Protein AF-A0A165FGV2-F1 (afdb_monomer_lite)

Foldseek 3Di:
DDDDDDDDDDDDDDDDDDDDDDDDDDDDDDDDDDDDDDDDDDDDDDDDPDDPPDPPPPPPPPQDPFFPADKFDQFPVGDDDFAPDAPCLQCVQADPVVVVVLVPDDAWKKKKWFFDPAAPPDVVSVVVQVVVVVNRAGPQKDKADTDGHPVDDDPSLDIHITMIHHPDPVSSCVLQSFQWIADLRTIMGMDTPDLADGQFQFKKDQFQDDQDPVSFVVLLVLLLVVLLPDVVNLVLLVVAQPVHDPPDDSNRSSVQQSVQKTKGWAWDDDVPDLPDTGTMITIGTHASHSDDVSSVVSSVVSQPDWRDDPPTGIIHGDPQAAQQSGSRGRRYHVQPDCQLVGGPHNGDDHDHSPPPPPPCPVPPPPPDPDDDDDDDDDDDDDDDDDDDDDDDDDDDD

Secondary structure (DSSP, 8-state):
--------------PPP----------------------PPP-----PPPP-TT----------SS-SS---PPPTT-PPP-TT--HHHHHTTS-HHHHHHHHT--S-EEEEEE--SS---SHHHHHHHHHHHHHHSPTT-EEEPPPPPTTS---TTPPPPEEEE-S-HHHHHHHHT-SEEE-SS-EEEEEE---PPP-EEEEEEEE---S-HHHHHHHHHHHHHHHHH-HHHHHHHHH--TTS-TTS-HHHHHHHHHHT-EEEEEEEE-TT-TT-EEEEEEEE---S-S-HHHHHHHHHHHHT-EEE-SSSEEEEE-SS----TTT--SSS-GGG-SGGGSTT--SPPPPPP-------------------PPPPPPPP-----------------

Radius of gyration: 33.04 Å; chains: 1; bounding box: 124×81×54 Å

Organism: NCBI:txid1314781

Structure (mmCIF, N/CA/C/O backbone):
data_AF-A0A165FGV2-F1
#
_entry.id   AF-A0A165FGV2-F1
#
loop_
_atom_site.group_PDB
_atom_site.id
_atom_site.type_symbol
_atom_site.label_atom_id
_atom_site.label_alt_id
_atom_site.label_comp_id
_atom_site.label_asym_id
_atom_site.label_entity_id
_atom_site.label_seq_id
_atom_site.pdbx_PDB_ins_code
_atom_site.Cartn_x
_atom_site.Cartn_y
_atom_site.Cartn_z
_atom_site.occupancy
_atom_site.B_iso_or_equiv
_atom_site.auth_seq_id
_atom_site.auth_comp_id
_atom_site.auth_asym_id
_atom_site.auth_atom_id
_atom_site.pdbx_PDB_model_num
ATOM 1 N N . MET A 1 1 ? 29.174 -30.150 -20.661 1.00 34.28 1 MET A N 1
ATOM 2 C CA . MET A 1 1 ? 28.754 -31.014 -19.541 1.00 34.28 1 MET A CA 1
ATOM 3 C C . MET A 1 1 ? 27.248 -30.881 -19.431 1.00 34.28 1 MET A C 1
ATOM 5 O O . MET A 1 1 ? 26.813 -29.759 -19.210 1.00 34.28 1 MET A O 1
ATOM 9 N N . PRO A 1 2 ? 26.464 -31.929 -19.724 1.00 33.06 2 PRO A N 1
ATOM 10 C CA . PRO A 1 2 ? 25.013 -31.826 -19.733 1.00 33.06 2 PRO A CA 1
ATOM 11 C C . PRO A 1 2 ? 24.409 -32.168 -18.365 1.00 33.06 2 PRO A C 1
ATOM 13 O O . PRO A 1 2 ? 24.909 -33.034 -17.647 1.00 33.06 2 PRO A O 1
ATOM 16 N N . ASN A 1 3 ? 23.342 -31.436 -18.050 1.00 29.86 3 ASN A N 1
ATOM 17 C CA . ASN A 1 3 ? 22.519 -31.504 -16.849 1.00 29.86 3 ASN A CA 1
ATOM 18 C C . ASN A 1 3 ? 21.994 -32.919 -16.569 1.00 29.86 3 ASN A C 1
ATOM 20 O O . ASN A 1 3 ? 21.397 -33.547 -17.439 1.00 29.86 3 ASN A O 1
ATOM 24 N N . GLN A 1 4 ? 22.158 -33.372 -15.326 1.00 34.53 4 GLN A N 1
ATOM 25 C CA . GLN A 1 4 ? 21.411 -34.483 -14.744 1.00 34.53 4 GLN A CA 1
ATOM 26 C C . GLN A 1 4 ? 20.549 -33.926 -13.617 1.00 34.53 4 GLN A C 1
ATOM 28 O O . GLN A 1 4 ? 21.091 -33.573 -12.578 1.00 34.53 4 GLN A O 1
ATOM 33 N N . PHE A 1 5 ? 19.237 -33.858 -13.823 1.00 30.77 5 PHE A N 1
ATOM 34 C CA . PHE A 1 5 ? 18.239 -33.939 -12.756 1.00 30.77 5 PHE A CA 1
ATOM 35 C C . PHE A 1 5 ? 16.922 -34.402 -13.386 1.00 30.77 5 PHE A C 1
ATOM 37 O O . PHE A 1 5 ? 16.163 -33.615 -13.938 1.00 30.77 5 PHE A O 1
ATOM 44 N N . GLU A 1 6 ? 16.694 -35.710 -13.320 1.00 33.34 6 GLU A N 1
ATOM 45 C CA . GLU A 1 6 ? 15.393 -36.352 -13.478 1.00 33.34 6 GLU A CA 1
ATOM 46 C C . GLU A 1 6 ? 15.231 -37.385 -12.356 1.00 33.34 6 GLU A C 1
ATOM 48 O O . GLU A 1 6 ? 16.216 -37.929 -11.852 1.00 33.34 6 GLU A O 1
ATOM 53 N N . ALA A 1 7 ? 13.962 -37.665 -12.053 1.00 32.50 7 ALA A N 1
ATOM 54 C CA . ALA A 1 7 ? 13.410 -38.660 -11.137 1.00 32.50 7 ALA A CA 1
ATOM 55 C C . ALA A 1 7 ? 13.302 -38.254 -9.657 1.00 32.50 7 ALA A C 1
ATOM 57 O O . ALA A 1 7 ? 14.251 -38.358 -8.889 1.00 32.50 7 ALA A O 1
ATOM 58 N N . LEU A 1 8 ? 12.072 -37.900 -9.258 1.00 29.69 8 LEU A N 1
ATOM 59 C CA . LEU A 1 8 ? 11.342 -38.541 -8.153 1.00 29.69 8 LEU A CA 1
ATOM 60 C C . LEU A 1 8 ? 9.853 -38.132 -8.221 1.00 29.69 8 LEU A C 1
ATOM 62 O O . LEU A 1 8 ? 9.395 -37.232 -7.526 1.00 29.69 8 LEU A O 1
ATOM 66 N N . CYS A 1 9 ? 9.091 -38.824 -9.071 1.00 33.22 9 CYS A N 1
ATOM 67 C CA . CYS A 1 9 ? 7.643 -38.970 -8.928 1.00 33.22 9 CYS A CA 1
ATOM 68 C C . CYS A 1 9 ? 7.387 -40.367 -8.364 1.00 33.22 9 CYS A C 1
ATOM 70 O O . CYS A 1 9 ? 7.668 -41.327 -9.071 1.00 33.22 9 CYS A O 1
ATOM 72 N N . ASP A 1 10 ? 6.877 -40.487 -7.134 1.00 30.14 10 ASP A N 1
ATOM 73 C CA . ASP A 1 10 ? 5.807 -41.445 -6.818 1.00 30.14 10 ASP A CA 1
ATOM 74 C C . ASP A 1 10 ? 5.296 -41.277 -5.377 1.00 30.14 10 ASP A C 1
ATOM 76 O O . ASP A 1 10 ? 6.086 -41.307 -4.429 1.00 30.14 10 ASP A O 1
ATOM 80 N N . LYS A 1 11 ? 3.967 -41.162 -5.246 1.00 34.44 11 LYS A N 1
ATOM 81 C CA . LYS A 1 11 ? 3.074 -41.769 -4.232 1.00 34.44 11 LYS A CA 1
ATOM 82 C C . LYS A 1 11 ? 1.850 -40.894 -3.960 1.00 34.44 11 LYS A C 1
ATOM 84 O O . LYS A 1 11 ? 1.809 -40.069 -3.053 1.00 34.44 11 LYS A O 1
ATOM 89 N N . SER A 1 12 ? 0.828 -41.170 -4.759 1.00 34.25 12 SER A N 1
ATOM 90 C CA . SER A 1 12 ? -0.571 -40.802 -4.556 1.00 34.25 12 SER A CA 1
ATOM 91 C C . SER A 1 12 ? -1.196 -41.586 -3.385 1.00 34.25 12 SER A C 1
ATOM 93 O O . SER A 1 12 ? -0.917 -42.783 -3.249 1.00 34.25 12 SER A O 1
ATOM 95 N N . PRO A 1 13 ? -2.091 -40.989 -2.574 1.00 42.09 13 PRO A N 1
ATOM 96 C CA . PRO A 1 13 ? -3.037 -41.744 -1.771 1.00 42.09 13 PRO A CA 1
ATOM 97 C C . PRO A 1 13 ? -4.470 -41.632 -2.321 1.00 42.09 13 PRO A C 1
ATOM 99 O O . PRO A 1 13 ? -5.106 -40.588 -2.252 1.00 42.09 13 PRO A O 1
ATOM 102 N N . ARG A 1 14 ? -4.957 -42.780 -2.809 1.00 34.47 14 ARG A N 1
ATOM 103 C CA . ARG A 1 14 ? -6.322 -43.334 -2.688 1.00 34.47 14 ARG A CA 1
ATOM 104 C C . ARG A 1 14 ? -7.498 -42.341 -2.706 1.00 34.47 14 ARG A C 1
ATOM 106 O O . ARG A 1 14 ? -7.906 -41.833 -1.666 1.00 34.47 14 ARG A O 1
ATOM 113 N N . GLN A 1 15 ? -8.145 -42.242 -3.869 1.00 35.66 15 GLN A N 1
ATOM 114 C CA . GLN A 1 15 ? -9.563 -41.892 -3.978 1.00 35.66 15 GLN A CA 1
ATOM 115 C C . GLN A 1 15 ? -10.421 -42.968 -3.294 1.00 35.66 15 GLN A C 1
ATOM 117 O O . GLN A 1 15 ? -10.228 -44.164 -3.519 1.00 35.66 15 GLN A O 1
ATOM 122 N N . GLN A 1 16 ? -11.347 -42.533 -2.442 1.00 44.38 16 GLN A N 1
ATOM 123 C CA . GLN A 1 16 ? -12.464 -43.345 -1.971 1.00 44.38 16 GLN A CA 1
ATOM 124 C C . GLN A 1 16 ? -13.643 -43.132 -2.921 1.00 44.38 16 GLN A C 1
ATOM 126 O O . GLN A 1 16 ? -14.064 -41.998 -3.143 1.00 44.38 16 GLN A O 1
ATOM 131 N N . ASP A 1 17 ? -14.143 -44.238 -3.466 1.00 38.56 17 ASP A N 1
ATOM 132 C CA . ASP A 1 17 ? -15.405 -44.328 -4.193 1.00 38.56 17 ASP A CA 1
ATOM 133 C C . ASP A 1 17 ? -16.563 -43.840 -3.314 1.00 38.56 17 ASP A C 1
ATOM 135 O O . ASP A 1 17 ? -16.843 -44.417 -2.261 1.00 38.56 17 ASP A O 1
ATOM 139 N N . MET A 1 18 ? -17.271 -42.809 -3.774 1.00 39.66 18 MET A N 1
ATOM 140 C CA . MET A 1 18 ? -18.635 -42.526 -3.336 1.00 39.66 18 MET A CA 1
ATOM 141 C C . MET A 1 18 ? -19.587 -42.904 -4.466 1.00 39.66 18 MET A C 1
ATOM 143 O O . MET A 1 18 ? -19.784 -42.162 -5.425 1.00 39.66 18 MET A O 1
ATOM 147 N N . THR A 1 19 ? -20.177 -44.089 -4.338 1.00 44.12 19 THR A N 1
ATOM 148 C CA . THR A 1 19 ? -21.359 -44.518 -5.085 1.00 44.12 19 THR A CA 1
ATOM 149 C C . THR A 1 19 ? -22.529 -43.586 -4.773 1.00 44.12 19 THR A C 1
ATOM 151 O O . THR A 1 19 ? -23.037 -43.580 -3.651 1.00 44.12 19 THR A O 1
ATOM 154 N N . MET A 1 20 ? -22.958 -42.809 -5.768 1.00 46.78 20 MET A N 1
ATOM 155 C CA . MET A 1 20 ? -24.218 -42.065 -5.749 1.00 46.78 20 MET A CA 1
ATOM 156 C C . MET A 1 20 ? -25.361 -43.040 -6.047 1.00 46.78 20 MET A C 1
ATOM 158 O O . MET A 1 20 ? -25.360 -43.721 -7.069 1.00 46.78 20 MET A O 1
ATOM 162 N N . HIS A 1 21 ? -26.308 -43.130 -5.117 1.00 47.62 21 HIS A N 1
ATOM 163 C CA . HIS A 1 21 ? -27.558 -43.860 -5.281 1.00 47.62 21 HIS A CA 1
ATOM 164 C C . HIS A 1 21 ? -28.488 -43.022 -6.171 1.00 47.62 21 HIS A C 1
ATOM 166 O O . HIS A 1 21 ? -28.873 -41.920 -5.785 1.00 47.62 21 HIS A O 1
ATOM 172 N N . GLU A 1 22 ? -28.836 -43.535 -7.350 1.00 45.38 22 GLU A N 1
ATOM 173 C CA . GLU A 1 22 ? -29.912 -42.990 -8.180 1.00 45.38 22 GLU A CA 1
ATOM 174 C C . GLU A 1 22 ? -31.254 -43.243 -7.479 1.00 45.38 22 GLU A C 1
ATOM 176 O O . GLU A 1 22 ? -31.665 -44.387 -7.276 1.00 45.38 22 GLU A O 1
ATOM 181 N N . GLY A 1 23 ? -31.884 -42.152 -7.042 1.00 45.09 23 GLY A N 1
ATOM 182 C CA . GLY A 1 23 ? -33.243 -42.108 -6.522 1.00 45.09 23 GLY A CA 1
ATOM 183 C C . GLY A 1 23 ? -34.183 -41.608 -7.611 1.00 45.09 23 GLY A C 1
ATOM 184 O O . GLY A 1 23 ? -34.121 -40.450 -8.006 1.00 45.09 23 GLY A O 1
ATOM 185 N N . ASP A 1 24 ? -34.982 -42.549 -8.084 1.00 51.25 24 ASP A N 1
ATOM 186 C CA . ASP A 1 24 ? -36.132 -42.477 -8.978 1.00 51.25 24 ASP A CA 1
ATOM 187 C C . ASP A 1 24 ? -37.149 -41.395 -8.555 1.00 51.25 24 ASP A C 1
ATOM 189 O O . ASP A 1 24 ? -37.614 -41.418 -7.418 1.00 51.25 24 ASP A O 1
ATOM 193 N N . ASP A 1 25 ? -37.516 -40.481 -9.462 1.00 43.66 25 ASP A N 1
ATOM 194 C CA . ASP A 1 25 ? -38.653 -39.565 -9.289 1.00 43.66 25 ASP A CA 1
ATOM 195 C C . ASP A 1 25 ? -39.443 -39.440 -10.606 1.00 43.66 25 ASP A C 1
ATOM 197 O O . ASP A 1 25 ? -39.207 -38.588 -11.462 1.00 43.66 25 ASP A O 1
ATOM 201 N N . GLY A 1 26 ? -40.393 -40.363 -10.760 1.00 45.72 26 GLY A N 1
ATOM 202 C CA . GLY A 1 26 ? -41.811 -40.022 -10.882 1.00 45.72 26 GLY A CA 1
ATOM 203 C C . GLY A 1 26 ? -42.226 -39.076 -12.008 1.00 45.72 26 GLY A C 1
ATOM 204 O O . GLY A 1 26 ? -42.456 -37.888 -11.799 1.00 45.72 26 GLY A O 1
ATOM 205 N N . THR A 1 27 ? -42.502 -39.654 -13.174 1.00 52.03 27 THR A N 1
ATOM 206 C CA . THR A 1 27 ? -43.427 -39.110 -14.176 1.00 52.03 27 THR A CA 1
ATOM 207 C C . THR A 1 27 ? -44.825 -38.905 -13.584 1.00 52.03 27 THR A C 1
ATOM 209 O O . THR A 1 27 ? -45.438 -39.874 -13.127 1.00 52.03 27 THR A O 1
ATOM 212 N N . HIS A 1 28 ? -45.373 -37.689 -13.671 1.00 51.50 28 HIS A N 1
ATOM 213 C CA . HIS A 1 28 ? -46.814 -37.469 -13.549 1.00 51.50 28 HIS A CA 1
ATOM 214 C C . HIS A 1 28 ? -47.335 -36.641 -14.727 1.00 51.50 28 HIS A C 1
ATOM 216 O O . HIS A 1 28 ? -47.143 -35.429 -14.804 1.00 51.50 28 HIS A O 1
ATOM 222 N N . ASP A 1 29 ? -47.988 -37.352 -15.645 1.00 54.38 29 ASP A N 1
ATOM 223 C CA . ASP A 1 29 ? -48.857 -36.822 -16.690 1.00 54.38 29 ASP A CA 1
ATOM 224 C C . ASP A 1 29 ? -50.226 -36.407 -16.122 1.00 54.38 29 ASP A C 1
ATOM 226 O O . ASP A 1 29 ? -50.720 -37.002 -15.158 1.00 54.38 29 ASP A O 1
ATOM 230 N N . GLY A 1 30 ? -50.865 -35.460 -16.815 1.00 40.16 30 GLY A N 1
ATOM 231 C CA . GLY A 1 30 ? -52.276 -35.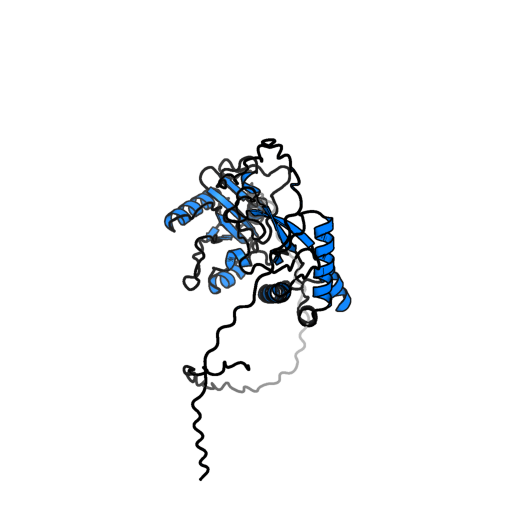077 -16.681 1.00 40.16 30 GLY A CA 1
ATOM 232 C C . GLY A 1 30 ? -52.437 -33.622 -16.226 1.00 40.16 30 GLY A C 1
ATOM 233 O O . GLY A 1 30 ? -51.756 -33.177 -15.317 1.00 40.16 30 GLY A O 1
ATOM 234 N N . ASP A 1 31 ? -53.317 -32.793 -16.772 1.00 42.78 31 ASP A N 1
ATOM 235 C CA . ASP A 1 31 ? -54.415 -33.010 -17.706 1.00 42.78 31 ASP A CA 1
ATOM 236 C C . ASP A 1 31 ? -54.845 -31.629 -18.244 1.00 42.78 31 ASP A C 1
ATOM 238 O O . ASP A 1 31 ? -54.584 -30.592 -17.625 1.00 42.78 31 ASP A O 1
ATOM 242 N N . GLY A 1 32 ? -55.478 -31.612 -19.413 1.00 47.84 32 GLY A N 1
ATOM 243 C CA . GLY A 1 32 ? -55.998 -30.410 -20.051 1.00 47.84 32 GLY A CA 1
ATOM 244 C C . GLY A 1 32 ? -57.198 -29.812 -19.312 1.00 47.84 32 GLY A C 1
ATOM 245 O O . GLY A 1 32 ? -57.993 -30.507 -18.690 1.00 47.84 32 GLY A O 1
ATOM 246 N N . GLY A 1 33 ? -57.365 -28.496 -19.436 1.00 40.06 33 GLY A N 1
ATOM 247 C CA . GLY A 1 33 ? -58.504 -27.774 -18.875 1.00 40.06 33 GLY A CA 1
ATOM 248 C C . GLY A 1 33 ? -58.785 -26.502 -19.658 1.00 40.06 33 GLY A C 1
ATOM 249 O O . GLY A 1 33 ? -58.130 -25.481 -19.480 1.00 40.06 33 GLY A O 1
ATOM 250 N N . THR A 1 34 ? -59.748 -26.602 -20.564 1.00 45.53 34 THR A N 1
ATOM 251 C CA . THR A 1 34 ? -60.335 -25.528 -21.363 1.00 45.53 34 THR A CA 1
ATOM 252 C C . THR A 1 34 ? -61.035 -24.470 -20.510 1.00 45.53 34 THR A C 1
ATOM 254 O O . THR A 1 34 ? -61.784 -24.820 -19.609 1.00 45.53 34 THR A O 1
ATOM 257 N N . GLY A 1 35 ? -60.831 -23.208 -20.898 1.00 47.75 35 GLY A N 1
ATOM 258 C CA . GLY A 1 35 ? -61.761 -22.072 -20.877 1.00 47.75 35 GLY A CA 1
ATOM 259 C C . GLY A 1 35 ? -62.799 -21.940 -19.763 1.00 47.75 35 GLY A C 1
ATOM 260 O O . GLY A 1 35 ? -63.755 -22.699 -19.719 1.00 47.75 35 GLY A O 1
ATOM 261 N N . GLU A 1 36 ? -62.732 -20.821 -19.040 1.00 42.03 36 GLU A N 1
ATOM 262 C CA . GLU A 1 36 ? -63.940 -20.083 -18.670 1.00 42.03 36 GLU A CA 1
ATOM 263 C C . GLU A 1 36 ? -63.647 -18.582 -18.535 1.00 42.03 36 GLU A C 1
ATOM 265 O O . GLU A 1 36 ? -62.762 -18.128 -17.810 1.00 42.03 36 GLU A O 1
ATOM 270 N N . GLU A 1 37 ? -64.399 -17.828 -19.326 1.00 51.62 37 GLU A N 1
ATOM 271 C CA . GLU A 1 37 ? -64.522 -16.382 -19.360 1.00 51.62 37 GLU A CA 1
ATOM 272 C C . GLU A 1 37 ? -65.289 -15.931 -18.106 1.00 51.62 37 GLU A C 1
ATOM 274 O O . GLU A 1 37 ? -66.463 -16.260 -17.942 1.00 51.62 37 GLU A O 1
ATOM 279 N N . LEU A 1 38 ? -64.642 -15.184 -17.203 1.00 43.62 38 LEU A N 1
ATOM 280 C CA . LEU A 1 38 ? -65.315 -14.551 -16.067 1.00 43.62 38 LEU A CA 1
ATOM 281 C C . LEU A 1 38 ? -65.020 -13.048 -16.006 1.00 43.62 38 LEU A C 1
ATOM 283 O O . LEU A 1 38 ? -63.892 -12.588 -15.855 1.00 43.62 38 LEU A O 1
ATOM 287 N N . SER A 1 39 ? -66.131 -12.332 -16.141 1.00 52.59 39 SER A N 1
ATOM 288 C CA . SER A 1 39 ? -66.430 -10.908 -15.997 1.00 52.59 39 SER A CA 1
ATOM 289 C C . SER A 1 39 ? -65.592 -10.086 -14.994 1.00 52.59 39 SER A C 1
ATOM 291 O O . SER A 1 39 ? -65.127 -10.602 -13.977 1.00 52.59 39 SER A O 1
ATOM 293 N N . PRO A 1 40 ? -65.490 -8.757 -15.209 1.00 54.97 40 PRO A N 1
ATOM 294 C CA . PRO A 1 40 ? -64.704 -7.857 -14.372 1.00 54.97 40 PRO A CA 1
ATOM 295 C C . PRO A 1 40 ? -65.366 -7.602 -13.007 1.00 54.97 40 PRO A C 1
ATOM 297 O O . PRO A 1 40 ? -66.541 -7.243 -12.909 1.00 54.97 40 PRO A O 1
ATOM 300 N N . ALA A 1 41 ? -64.579 -7.751 -11.941 1.00 48.91 41 ALA A N 1
ATOM 301 C CA . ALA A 1 41 ? -64.974 -7.435 -10.573 1.00 48.91 41 ALA A CA 1
ATOM 302 C C . ALA A 1 41 ? -65.109 -5.910 -10.342 1.00 48.91 41 ALA A C 1
ATOM 304 O O . ALA A 1 41 ? -64.393 -5.116 -10.959 1.00 48.91 41 ALA A O 1
ATOM 305 N N . PRO A 1 42 ? -66.001 -5.473 -9.432 1.00 52.53 42 PRO A N 1
ATOM 306 C CA . PRO A 1 42 ? -66.280 -4.064 -9.193 1.00 52.53 42 PRO A CA 1
ATOM 307 C C . PRO A 1 42 ? -65.123 -3.352 -8.482 1.00 52.53 42 PRO A C 1
ATOM 309 O O . PRO A 1 42 ? -64.572 -3.831 -7.489 1.00 52.53 42 PRO A O 1
ATOM 312 N N . SER A 1 43 ? -64.818 -2.157 -8.988 1.00 50.59 43 SER A N 1
ATOM 313 C CA . SER A 1 43 ? -63.887 -1.178 -8.428 1.00 50.59 43 SER A CA 1
ATOM 314 C C . SER A 1 43 ? -64.164 -0.931 -6.939 1.00 50.59 43 SER A C 1
ATOM 316 O O . SER A 1 43 ? -65.177 -0.333 -6.560 1.00 50.59 43 SER A O 1
ATOM 318 N N . LYS A 1 44 ? -63.261 -1.419 -6.079 1.00 46.91 44 LYS A N 1
ATOM 319 C CA . LYS A 1 44 ? -63.261 -1.118 -4.645 1.00 46.91 44 LYS A CA 1
ATOM 320 C C . LYS A 1 44 ? -62.784 0.317 -4.457 1.00 46.91 44 LYS A C 1
ATOM 322 O O . LYS A 1 44 ? -61.644 0.654 -4.764 1.00 46.91 44 LYS A O 1
ATOM 327 N N . ARG A 1 45 ? -63.683 1.154 -3.937 1.00 47.12 45 ARG A N 1
ATOM 328 C CA . ARG A 1 45 ? -63.392 2.510 -3.470 1.00 47.12 45 ARG A CA 1
ATOM 329 C C . ARG A 1 45 ? -62.198 2.493 -2.515 1.00 47.12 45 ARG A C 1
ATOM 331 O O . ARG A 1 45 ? -62.225 1.823 -1.486 1.00 47.12 45 ARG A O 1
ATOM 338 N N . SER A 1 46 ? -61.191 3.277 -2.882 1.00 48.06 46 SER A N 1
ATOM 339 C CA . SER A 1 46 ? -60.127 3.768 -2.015 1.00 48.06 46 SER A CA 1
ATOM 340 C C . SER A 1 46 ? -60.756 4.464 -0.804 1.00 48.06 46 SER A C 1
ATOM 342 O O . SER A 1 46 ? -61.382 5.517 -0.928 1.00 48.06 46 SER A O 1
ATOM 344 N N . HIS A 1 47 ? -60.636 3.832 0.360 1.00 49.06 47 HIS A N 1
ATOM 345 C CA . HIS A 1 47 ? -60.748 4.510 1.640 1.00 49.06 47 HIS A CA 1
ATOM 346 C C . HIS A 1 47 ? -59.335 4.938 2.025 1.00 49.06 47 HIS A C 1
ATOM 348 O O . HIS A 1 47 ? -58.491 4.094 2.325 1.00 49.06 47 HIS A O 1
ATOM 354 N N . SER A 1 48 ? -59.073 6.242 1.965 1.00 52.91 48 SER A N 1
ATOM 355 C CA . SER A 1 48 ? -57.880 6.838 2.560 1.00 52.91 48 SER A CA 1
ATOM 356 C C . SER A 1 48 ? -57.836 6.482 4.052 1.00 52.91 48 SER A C 1
ATOM 358 O O . SER A 1 48 ? -58.873 6.602 4.716 1.00 52.91 48 SER A O 1
ATOM 360 N N . PRO A 1 49 ? -56.686 6.047 4.595 1.00 59.91 49 PRO A N 1
ATOM 361 C CA . PRO A 1 49 ? -56.539 5.878 6.032 1.00 59.91 49 PRO A CA 1
ATOM 362 C C . PRO A 1 49 ? -56.754 7.232 6.728 1.00 59.91 49 PRO A C 1
ATOM 364 O O . PRO A 1 49 ? -56.361 8.264 6.174 1.00 59.91 49 PRO A O 1
ATOM 367 N N . PRO A 1 50 ? -57.388 7.260 7.912 1.00 57.41 50 PRO A N 1
ATOM 368 C CA . PRO A 1 50 ? -57.449 8.464 8.729 1.00 57.41 50 PRO A CA 1
ATOM 369 C C . PRO A 1 50 ? -56.023 8.875 9.121 1.00 57.41 50 PRO A C 1
ATOM 371 O O . PRO A 1 50 ? -55.195 8.017 9.414 1.00 57.41 50 PRO A O 1
ATOM 374 N N . GLY A 1 51 ? -55.747 10.179 9.059 1.00 55.81 51 GLY A N 1
ATOM 375 C CA . GLY A 1 51 ? -54.419 10.755 9.248 1.00 55.81 51 GLY A CA 1
ATOM 376 C C . GLY A 1 51 ? -53.760 10.342 10.563 1.00 55.81 51 GLY A C 1
ATOM 377 O O . GLY A 1 51 ? -54.279 10.624 11.642 1.00 55.81 51 GLY A O 1
ATOM 378 N N . ASP A 1 52 ? -52.591 9.715 10.441 1.00 53.75 52 ASP A N 1
ATOM 379 C CA . ASP A 1 52 ? -51.595 9.561 11.503 1.00 53.75 52 ASP A CA 1
ATOM 380 C C . ASP A 1 52 ? -50.840 10.895 11.678 1.00 53.75 52 ASP A C 1
ATOM 382 O O . ASP A 1 52 ? -49.658 11.011 11.358 1.00 53.75 52 ASP A O 1
ATOM 386 N N . ASP A 1 53 ? -51.532 11.931 12.159 1.00 59.50 53 ASP A N 1
ATOM 387 C CA . ASP A 1 53 ? -50.949 13.265 12.396 1.00 59.50 53 ASP A CA 1
ATOM 388 C C . ASP A 1 53 ? -50.249 13.401 13.768 1.00 59.50 53 ASP A C 1
ATOM 390 O O . ASP A 1 53 ? -49.856 14.496 14.155 1.00 59.50 53 ASP A O 1
ATOM 394 N N . ASP A 1 54 ? -50.038 12.305 14.507 1.00 64.25 54 ASP A N 1
ATOM 395 C CA . ASP A 1 54 ? -49.495 12.356 15.877 1.00 64.25 54 ASP A CA 1
ATOM 396 C C . ASP A 1 54 ? -48.442 11.268 16.171 1.00 64.25 54 ASP A C 1
ATOM 398 O O . ASP A 1 54 ? -48.336 10.750 17.285 1.00 64.25 54 ASP A O 1
ATOM 402 N N . VAL A 1 55 ? -47.608 10.908 15.186 1.00 62.78 55 VAL A N 1
ATOM 403 C CA . VAL A 1 55 ? -46.372 10.167 15.490 1.00 62.78 55 VAL A CA 1
ATOM 404 C C . VAL A 1 55 ? -45.329 11.180 15.973 1.00 62.78 55 VAL A C 1
ATOM 406 O O . VAL A 1 55 ? -44.819 11.952 15.155 1.00 62.78 55 VAL A O 1
ATOM 409 N N . PRO A 1 56 ? -44.977 11.211 17.277 1.00 69.62 56 PRO A N 1
ATOM 410 C CA . PRO A 1 56 ? -43.964 12.128 17.775 1.00 69.62 56 PRO A CA 1
ATOM 411 C C . PRO A 1 56 ? -42.676 11.924 16.971 1.00 69.62 56 PRO A C 1
ATOM 413 O O . PRO A 1 56 ? -42.286 10.771 16.744 1.00 69.62 56 PRO A O 1
ATOM 416 N N . PRO A 1 57 ? -42.013 13.007 16.519 1.00 71.00 57 PRO A N 1
ATOM 417 C CA . PRO A 1 57 ? -40.834 12.902 15.675 1.00 71.00 57 PRO A CA 1
ATOM 418 C C . PRO A 1 57 ? -39.843 11.970 16.361 1.00 71.00 57 PRO A C 1
ATOM 420 O O . PRO A 1 57 ? -39.435 12.231 17.498 1.00 71.00 57 PRO A O 1
ATOM 423 N N . LYS A 1 58 ? -39.496 10.856 15.693 1.00 68.25 58 LYS A N 1
ATOM 424 C CA . LYS A 1 58 ? -38.441 9.947 16.155 1.00 68.25 58 LYS A CA 1
ATOM 425 C C . LYS A 1 58 ? -37.260 10.831 16.524 1.00 68.25 58 LYS A C 1
ATOM 427 O O . LYS A 1 58 ? -36.704 11.494 15.647 1.00 68.25 58 LYS A O 1
ATOM 432 N N . LYS A 1 59 ? -36.938 10.893 17.821 1.00 64.25 59 LYS A N 1
ATOM 433 C CA . LYS A 1 59 ? -35.778 11.632 18.320 1.00 64.25 59 LYS A CA 1
ATOM 434 C C . LYS A 1 59 ? -34.601 11.172 17.475 1.00 64.25 59 LYS A C 1
ATOM 436 O O . LYS A 1 59 ? -34.231 10.001 17.550 1.00 64.25 59 LYS A O 1
ATOM 441 N N . ARG A 1 60 ? -34.085 12.059 16.619 1.00 64.75 60 ARG A N 1
ATOM 442 C CA . ARG A 1 60 ? -32.865 11.782 15.866 1.00 64.75 60 ARG A CA 1
ATOM 443 C C . ARG A 1 60 ? -31.828 11.414 16.913 1.00 64.75 60 ARG A C 1
ATOM 445 O O . ARG A 1 60 ? -31.616 12.186 17.850 1.00 64.75 60 ARG A O 1
ATOM 452 N N . HIS A 1 61 ? -31.280 10.208 16.812 1.00 60.53 61 HIS A N 1
ATOM 453 C CA . HIS A 1 61 ? -30.128 9.839 17.613 1.00 60.53 61 HIS A CA 1
ATOM 454 C C . HIS A 1 61 ? -29.053 10.870 17.278 1.00 60.53 61 HIS A C 1
ATOM 456 O O . HIS A 1 61 ? -28.550 10.895 16.160 1.00 60.53 61 HIS A O 1
ATOM 462 N N . MET A 1 62 ? -28.793 11.795 18.204 1.00 64.94 62 MET A N 1
ATOM 463 C CA . MET A 1 62 ? -27.640 12.670 18.076 1.00 64.94 62 MET A CA 1
ATOM 464 C C . MET A 1 62 ? -26.430 11.763 18.228 1.00 64.94 62 MET A C 1
ATOM 466 O O . MET A 1 62 ? -26.217 11.195 19.302 1.00 64.94 62 MET A O 1
ATOM 470 N N . VAL A 1 63 ? -25.709 11.573 17.127 1.00 57.84 63 VAL A N 1
ATOM 471 C CA . VAL A 1 63 ? -24.403 10.924 17.138 1.00 57.84 63 VAL A CA 1
ATOM 472 C C . VAL A 1 63 ? -23.547 11.716 18.133 1.00 57.84 63 VAL A C 1
ATOM 474 O O . VAL A 1 63 ? -23.482 12.942 18.010 1.00 57.84 63 VAL A O 1
ATOM 477 N N . PRO A 1 64 ? -22.976 11.081 19.172 1.00 58.75 64 PRO A N 1
ATOM 478 C CA . PRO A 1 64 ? -22.068 11.768 20.079 1.00 58.75 64 PRO A CA 1
ATOM 479 C C . PRO A 1 64 ? -20.950 12.422 19.262 1.00 58.75 64 PRO A C 1
ATOM 481 O O . PRO A 1 64 ? -20.275 11.729 18.506 1.00 58.75 64 PRO A O 1
ATOM 484 N N . GLU A 1 65 ? -20.778 13.740 19.395 1.00 62.09 65 GLU A N 1
ATOM 485 C CA . GLU A 1 65 ? -19.876 14.514 18.527 1.00 62.09 65 GLU A CA 1
ATOM 486 C C . GLU A 1 65 ? -18.408 14.087 18.644 1.00 62.09 65 GLU A C 1
ATOM 488 O O . GLU A 1 65 ? -17.657 14.273 17.691 1.00 62.09 65 GLU A O 1
ATOM 493 N N . GLU A 1 66 ? -17.989 13.467 19.757 1.00 61.31 66 GLU A N 1
ATOM 494 C CA . GLU A 1 66 ? -16.601 13.036 19.925 1.00 61.31 66 GLU A CA 1
ATOM 495 C C . GLU A 1 66 ? -16.444 11.672 20.634 1.00 61.31 66 GLU A C 1
ATOM 497 O O . GLU A 1 66 ? -17.169 11.359 21.589 1.00 61.31 66 GLU A O 1
ATOM 502 N N . PRO A 1 67 ? -15.465 10.851 20.202 1.00 62.62 67 PRO A N 1
ATOM 503 C CA . PRO A 1 67 ? -15.059 9.629 20.892 1.00 62.62 67 PRO A CA 1
ATOM 504 C C . PRO A 1 67 ? -14.684 9.901 22.355 1.00 62.62 67 PRO A C 1
ATOM 506 O O . PRO A 1 67 ? -14.128 10.944 22.697 1.00 62.62 67 PRO A O 1
ATOM 509 N N . ARG A 1 68 ? -14.926 8.937 23.251 1.00 66.94 68 ARG A N 1
ATOM 510 C CA . ARG A 1 68 ? -14.593 9.094 24.677 1.00 66.94 68 ARG A CA 1
ATOM 511 C C . ARG A 1 68 ? -13.078 9.034 24.903 1.00 66.94 68 ARG A C 1
ATOM 513 O O . ARG A 1 68 ? -12.521 7.955 25.072 1.00 66.94 68 ARG A O 1
ATOM 520 N N . GLY A 1 69 ? -12.422 10.188 24.997 1.00 67.19 69 GLY A N 1
ATOM 521 C CA . GLY A 1 69 ? -11.006 10.312 25.361 1.00 67.19 69 GLY A CA 1
ATOM 522 C C . GLY A 1 69 ? -10.250 11.272 24.446 1.00 67.19 69 GLY A C 1
ATOM 523 O O . GLY A 1 69 ? -10.769 11.691 23.422 1.00 67.19 69 GLY A O 1
ATOM 524 N N . TYR A 1 70 ? -9.013 11.625 24.812 1.00 65.88 70 TYR A N 1
ATOM 525 C CA . TYR A 1 70 ? -8.147 12.375 23.900 1.00 65.88 70 TYR A CA 1
ATOM 526 C C . TYR A 1 70 ? -7.747 11.452 22.748 1.00 65.88 70 TYR A C 1
ATOM 528 O O . TYR A 1 70 ? -6.951 10.528 22.940 1.00 65.88 70 TYR A O 1
ATOM 536 N N . VAL A 1 71 ? -8.344 11.695 21.588 1.00 73.38 71 VAL A N 1
ATOM 537 C CA . VAL A 1 71 ? -7.950 11.101 20.316 1.00 73.38 71 VAL A CA 1
ATOM 538 C C . VAL A 1 71 ? -7.132 12.146 19.577 1.00 73.38 71 VAL A C 1
ATOM 540 O O . VAL A 1 71 ? -7.505 13.317 19.557 1.00 73.38 71 VAL A O 1
ATOM 543 N N . MET A 1 72 ? -6.021 11.713 18.987 1.00 87.94 72 MET A N 1
ATOM 544 C CA . MET A 1 72 ? -5.202 12.530 18.091 1.00 87.94 72 MET A CA 1
ATOM 545 C C . MET A 1 72 ? -6.080 13.352 17.120 1.00 87.94 72 MET A C 1
ATOM 547 O O . MET A 1 72 ? -7.041 12.790 16.570 1.00 87.94 72 MET A O 1
ATOM 551 N N . PRO A 1 73 ? -5.810 14.660 16.937 1.00 89.38 73 PRO A N 1
ATOM 552 C CA . PRO A 1 73 ? -6.550 15.475 15.979 1.00 89.38 73 PRO A CA 1
ATOM 553 C C . PRO A 1 73 ? -6.359 14.938 14.555 1.00 89.38 73 PRO A C 1
ATOM 555 O O . PRO A 1 73 ? -5.375 14.260 14.260 1.00 89.38 73 PRO A O 1
ATOM 558 N N . VAL A 1 74 ? -7.312 15.236 13.670 1.00 90.50 74 VAL A N 1
ATOM 559 C CA . VAL A 1 74 ? -7.118 14.995 12.234 1.00 90.50 74 VAL A CA 1
ATOM 560 C C . VAL A 1 74 ? -5.998 15.932 11.768 1.00 90.50 74 VAL A C 1
ATOM 562 O O . VAL A 1 74 ? -6.112 17.133 12.026 1.00 90.50 74 VAL A O 1
ATOM 565 N N . PRO A 1 75 ? -4.921 15.429 11.135 1.00 93.69 75 PRO A N 1
ATOM 566 C CA . PRO A 1 75 ? -3.841 16.293 10.671 1.00 93.69 75 PRO A CA 1
ATOM 567 C C . PRO A 1 75 ? -4.358 17.316 9.654 1.00 93.69 75 PRO A C 1
ATOM 569 O O . PRO A 1 75 ? -5.209 16.986 8.829 1.00 93.69 75 PRO A O 1
ATOM 572 N N . GLU A 1 76 ? -3.826 18.541 9.675 1.00 93.31 76 GLU A N 1
ATOM 573 C CA . GLU A 1 76 ? -4.249 19.610 8.750 1.00 93.31 76 GLU A CA 1
ATOM 574 C C . GLU A 1 76 ? -4.054 19.221 7.275 1.00 93.31 76 GLU A C 1
ATOM 576 O O . GLU A 1 76 ? -4.852 19.598 6.420 1.00 93.31 76 GLU A O 1
ATOM 581 N N . SER A 1 77 ? -3.026 18.419 6.984 1.00 93.06 77 SER A N 1
ATOM 582 C CA . SER A 1 77 ? -2.724 17.880 5.653 1.00 93.06 77 SER A CA 1
ATOM 583 C C . SER A 1 77 ? -3.543 16.641 5.272 1.00 93.06 77 SER A C 1
ATOM 585 O O . SER A 1 77 ? -3.312 16.072 4.210 1.00 93.06 77 SER A O 1
ATOM 587 N N . GLY A 1 78 ? -4.451 16.182 6.135 1.00 93.81 78 GLY A N 1
ATOM 588 C CA . GLY A 1 78 ? -5.080 14.870 6.017 1.00 93.81 78 GLY A CA 1
ATOM 589 C C . GLY A 1 78 ? -4.194 13.730 6.530 1.00 93.81 78 GLY A C 1
ATOM 590 O O . GLY A 1 78 ? -3.054 13.921 6.960 1.00 93.81 78 GLY A O 1
ATOM 591 N N . TRP A 1 79 ? -4.756 12.523 6.536 1.00 93.75 79 TRP A N 1
ATOM 592 C CA . TRP A 1 79 ? -4.041 11.320 6.955 1.00 93.75 79 TRP A CA 1
ATOM 593 C C . TRP A 1 79 ? -2.962 10.945 5.935 1.00 93.75 79 TRP A C 1
ATOM 595 O O . TRP A 1 79 ? -3.239 11.025 4.742 1.00 93.75 79 TRP A O 1
ATOM 605 N N . PRO A 1 80 ? -1.763 10.509 6.369 1.00 93.88 80 PRO A N 1
ATOM 606 C CA . PRO A 1 80 ? -0.768 9.992 5.441 1.00 93.88 80 PRO A CA 1
ATOM 607 C C . PRO A 1 80 ? -1.310 8.787 4.673 1.00 93.88 80 PRO A C 1
ATOM 609 O O . PRO A 1 80 ? -1.865 7.866 5.285 1.00 93.88 80 PRO A O 1
ATOM 612 N N . ASP A 1 81 ? -1.087 8.773 3.363 1.00 90.56 81 ASP A N 1
ATOM 613 C CA . ASP A 1 81 ? -1.311 7.587 2.549 1.00 90.56 81 ASP A CA 1
ATOM 614 C C . ASP A 1 81 ? -0.276 6.521 2.901 1.00 90.56 81 ASP A C 1
ATOM 616 O O . ASP A 1 81 ? 0.903 6.807 3.134 1.00 90.56 81 ASP A O 1
ATOM 620 N N . VAL A 1 82 ? -0.735 5.275 2.981 1.00 90.31 82 VAL A N 1
ATOM 621 C CA . VAL A 1 82 ? 0.129 4.139 3.269 1.00 90.31 82 VAL A CA 1
ATOM 622 C C . VAL A 1 82 ? 0.012 3.128 2.157 1.00 90.31 82 VAL A C 1
ATOM 624 O O . VAL A 1 82 ? -1.011 2.462 2.013 1.00 90.31 82 VAL A O 1
ATOM 627 N N . ASP A 1 83 ? 1.103 2.986 1.426 1.00 90.56 83 ASP A N 1
ATOM 628 C CA . ASP A 1 83 ? 1.167 2.093 0.285 1.00 90.56 83 ASP A CA 1
ATOM 629 C C . ASP A 1 83 ? 1.131 0.621 0.723 1.00 90.56 83 ASP A C 1
ATOM 631 O O . ASP A 1 83 ? 1.800 0.212 1.686 1.00 90.56 83 ASP A O 1
ATOM 635 N N . GLY A 1 84 ? 0.370 -0.195 -0.006 1.00 87.94 84 GLY A N 1
ATOM 636 C CA . GLY A 1 84 ? 0.324 -1.643 0.166 1.00 87.94 84 GLY A CA 1
ATOM 637 C C . GLY A 1 84 ? -0.527 -2.131 1.340 1.00 87.94 84 GLY A C 1
ATOM 638 O O . GLY A 1 84 ? -0.425 -3.303 1.709 1.00 87.94 84 GLY A O 1
ATOM 639 N N . ILE A 1 85 ? -1.376 -1.280 1.930 1.00 90.62 85 ILE A N 1
ATOM 640 C CA . ILE A 1 85 ? -2.389 -1.735 2.892 1.00 90.62 85 ILE A CA 1
ATOM 641 C C . ILE A 1 85 ? -3.657 -2.118 2.135 1.00 90.62 85 ILE A C 1
ATOM 643 O O . ILE A 1 85 ? -4.568 -1.308 1.941 1.00 90.62 85 ILE A O 1
ATOM 647 N N . SER A 1 86 ? -3.776 -3.399 1.801 1.00 89.19 86 SER A N 1
ATOM 648 C CA . SER A 1 86 ? -4.988 -3.974 1.216 1.00 89.19 86 SER A CA 1
ATOM 649 C C . SER A 1 86 ? -5.782 -4.801 2.234 1.00 89.19 86 SER A C 1
ATOM 651 O O . SER A 1 86 ? -5.229 -5.370 3.181 1.00 89.19 86 SER A O 1
ATOM 653 N N . VAL A 1 87 ? -7.100 -4.925 2.021 1.00 89.69 87 VAL A N 1
ATOM 654 C CA . VAL A 1 87 ? -7.937 -5.872 2.788 1.00 89.69 87 VAL A CA 1
ATOM 655 C C . VAL A 1 87 ? -7.370 -7.286 2.671 1.00 89.69 87 VAL A C 1
ATOM 657 O O . VAL A 1 87 ? -7.378 -8.041 3.640 1.00 89.69 87 VAL A O 1
ATOM 660 N N . GLN A 1 88 ? -6.803 -7.637 1.520 1.00 86.06 88 GLN A N 1
ATOM 661 C CA . GLN A 1 88 ? -6.144 -8.918 1.308 1.00 86.06 88 GLN A CA 1
ATOM 662 C C . GLN A 1 88 ? -4.927 -9.130 2.199 1.00 86.06 88 GLN A C 1
ATOM 664 O O . GLN A 1 88 ? -4.862 -10.162 2.862 1.00 86.06 88 GLN A O 1
ATOM 669 N N . GLY A 1 89 ? -3.991 -8.179 2.236 1.00 86.19 89 GLY A N 1
ATOM 670 C CA . GLY A 1 89 ? -2.799 -8.283 3.078 1.00 86.19 89 GLY A CA 1
ATOM 671 C C . GLY A 1 89 ? -3.182 -8.424 4.550 1.00 86.19 89 GLY A C 1
ATOM 672 O O . GLY A 1 89 ? -2.744 -9.346 5.237 1.00 86.19 89 GLY A O 1
ATOM 673 N N . LEU A 1 90 ? -4.122 -7.590 5.001 1.00 88.75 90 LEU A N 1
ATOM 674 C CA . LEU A 1 90 ? -4.628 -7.592 6.374 1.00 88.75 90 LEU A CA 1
ATOM 675 C C . LEU A 1 90 ? -5.406 -8.867 6.748 1.00 88.75 90 LEU A C 1
ATOM 677 O O . LEU A 1 90 ? -5.417 -9.272 7.912 1.00 88.75 90 LEU A O 1
ATOM 681 N N . THR A 1 91 ? -6.058 -9.513 5.779 1.00 89.12 91 THR A N 1
ATOM 682 C CA . THR A 1 91 ? -6.878 -10.719 5.996 1.00 89.12 91 THR A CA 1
ATOM 683 C C . THR A 1 91 ? -6.209 -12.002 5.513 1.00 89.12 91 THR A C 1
ATOM 685 O O . THR A 1 91 ? -6.823 -13.072 5.569 1.00 89.12 91 THR A O 1
ATOM 688 N N . HIS A 1 92 ? -4.954 -11.942 5.057 1.00 84.56 92 HIS A N 1
ATOM 689 C CA . HIS A 1 92 ? -4.232 -13.084 4.492 1.00 84.56 92 HIS A CA 1
ATOM 690 C C . HIS A 1 92 ? -4.228 -14.285 5.452 1.00 84.56 92 HIS A C 1
ATOM 692 O O . HIS A 1 92 ? -4.455 -15.429 5.039 1.00 84.56 92 HIS A O 1
ATOM 698 N N . TYR A 1 93 ? -4.060 -13.997 6.743 1.00 84.19 93 TYR A N 1
ATOM 699 C CA . TYR A 1 93 ? -4.005 -14.968 7.834 1.00 84.19 93 TYR A CA 1
ATOM 700 C C . TYR A 1 93 ? -5.366 -15.320 8.437 1.00 84.19 93 TYR A C 1
ATOM 702 O O . TYR A 1 93 ? -5.410 -16.051 9.418 1.00 84.19 93 TYR A O 1
ATOM 710 N N . LEU A 1 94 ? -6.481 -14.809 7.908 1.00 86.44 94 LEU A N 1
ATOM 711 C CA . LEU A 1 94 ? -7.801 -15.245 8.362 1.00 86.44 94 LEU A CA 1
ATOM 712 C C . LEU A 1 94 ? -8.188 -16.562 7.671 1.00 86.44 94 LEU A C 1
ATOM 714 O O . LEU A 1 94 ? -7.983 -16.683 6.459 1.00 86.44 94 LEU A O 1
ATOM 718 N N . PRO A 1 95 ? -8.812 -17.518 8.384 1.00 88.56 95 PRO A N 1
ATOM 719 C CA . PRO A 1 95 ? -9.335 -18.728 7.757 1.00 88.56 95 PRO A CA 1
ATOM 720 C C . PRO A 1 95 ? -10.355 -18.395 6.650 1.00 88.56 95 PRO A C 1
ATOM 722 O O . PRO A 1 95 ? -11.192 -17.508 6.861 1.00 88.56 95 PRO A O 1
ATOM 725 N N . PRO A 1 96 ? -10.386 -19.116 5.511 1.00 88.50 96 PRO A N 1
ATOM 726 C CA . PRO A 1 96 ? -11.311 -18.838 4.403 1.00 88.50 96 PRO A CA 1
ATOM 727 C C . PRO A 1 96 ? -12.781 -18.744 4.832 1.00 88.50 96 PRO A C 1
ATOM 729 O O . PRO A 1 96 ? -13.483 -17.808 4.456 1.00 88.50 96 PRO A O 1
ATOM 732 N N . ARG A 1 97 ? -13.225 -19.641 5.727 1.00 89.88 97 ARG A N 1
ATOM 733 C CA . ARG A 1 97 ? -14.586 -19.625 6.298 1.00 89.88 97 ARG A CA 1
ATOM 734 C C . ARG A 1 97 ? -14.947 -18.301 6.980 1.00 89.88 97 ARG A C 1
ATOM 736 O O . ARG A 1 97 ? -16.098 -17.882 6.923 1.00 89.88 97 ARG A O 1
ATOM 743 N N . VAL A 1 98 ? -13.975 -17.647 7.624 1.00 90.31 98 VAL A N 1
ATOM 744 C CA . VAL A 1 98 ? -14.179 -16.364 8.311 1.00 90.31 98 VAL A CA 1
ATOM 745 C C . VAL A 1 98 ? -14.344 -15.255 7.280 1.00 90.31 98 VAL A C 1
ATOM 747 O O . VAL A 1 98 ? -15.254 -14.446 7.421 1.00 90.31 98 VAL A O 1
ATOM 750 N N . LYS A 1 99 ? -13.529 -15.251 6.217 1.00 89.94 99 LYS A N 1
ATOM 751 C CA . LYS A 1 99 ? -13.641 -14.270 5.126 1.00 89.94 99 LYS A CA 1
ATOM 752 C C . LYS A 1 99 ? -14.984 -14.387 4.406 1.00 89.94 99 LYS A C 1
ATOM 754 O O . LYS A 1 99 ? -15.656 -13.378 4.233 1.00 89.94 99 LYS A O 1
ATOM 759 N N . ILE A 1 100 ? -15.405 -15.610 4.067 1.00 90.06 100 ILE A N 1
ATOM 760 C CA . ILE A 1 100 ? -16.705 -15.883 3.428 1.00 90.06 100 ILE A CA 1
ATOM 761 C C . ILE A 1 100 ? -17.851 -15.445 4.345 1.00 90.06 100 ILE A C 1
ATOM 763 O O . ILE A 1 100 ? -18.735 -14.700 3.928 1.00 90.06 100 ILE A O 1
ATOM 767 N N . GLY A 1 101 ? -17.816 -15.856 5.617 1.00 91.56 101 GLY A N 1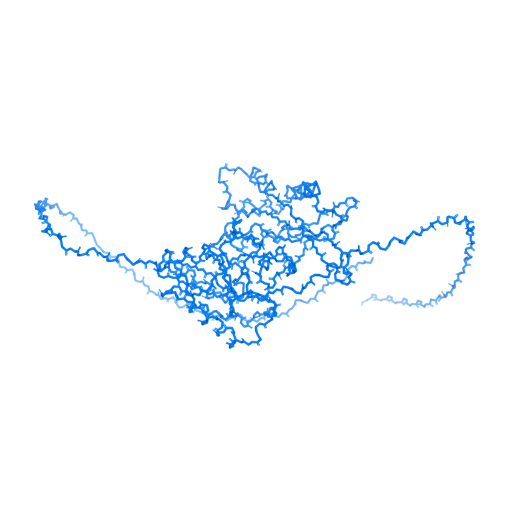
ATOM 768 C CA . GLY A 1 101 ? -18.824 -15.458 6.598 1.00 91.56 101 GLY A CA 1
ATOM 769 C C . GLY A 1 101 ? -18.916 -13.939 6.754 1.00 91.56 101 GLY A C 1
ATOM 770 O O . GLY A 1 101 ? -20.013 -13.394 6.808 1.00 91.56 101 GLY A O 1
ATOM 771 N N . TRP A 1 102 ? -17.775 -13.250 6.759 1.00 92.56 102 TRP A N 1
ATOM 772 C CA . TRP A 1 102 ? -17.712 -11.794 6.854 1.00 92.56 102 TRP A CA 1
ATOM 773 C C . TRP A 1 102 ? -18.157 -11.073 5.575 1.00 92.56 102 TRP A C 1
ATOM 775 O O . TRP A 1 102 ? -18.792 -10.018 5.639 1.00 92.56 102 TRP A O 1
ATOM 785 N N . GLY A 1 103 ? -17.900 -11.661 4.405 1.00 89.88 103 GLY A N 1
ATOM 786 C CA . GLY A 1 103 ? -18.448 -11.206 3.127 1.00 89.88 103 GLY A CA 1
ATOM 787 C C . GLY A 1 103 ? -19.975 -11.101 3.170 1.00 89.88 103 GLY A C 1
ATOM 788 O O . GLY A 1 103 ? -20.526 -10.097 2.726 1.00 89.88 103 GLY A O 1
ATOM 789 N N . ASN A 1 104 ? -20.629 -12.055 3.838 1.00 91.31 104 ASN A N 1
ATOM 790 C CA . ASN A 1 104 ? -22.087 -12.123 3.976 1.00 91.31 104 ASN A CA 1
ATOM 791 C C . ASN A 1 104 ? -22.677 -11.216 5.070 1.00 91.31 104 ASN A C 1
ATOM 793 O O . ASN A 1 104 ? -23.897 -11.079 5.152 1.00 91.31 104 ASN A O 1
ATOM 797 N N . VAL A 1 105 ? -21.853 -10.602 5.928 1.00 90.62 105 VAL A N 1
ATOM 798 C CA . VAL A 1 105 ? -22.349 -9.643 6.926 1.00 90.62 105 VAL A CA 1
ATOM 799 C C . VAL A 1 105 ? -22.828 -8.378 6.209 1.00 90.62 105 VAL A C 1
ATOM 801 O O . VAL A 1 105 ? -22.096 -7.788 5.408 1.00 90.62 105 VAL A O 1
ATOM 804 N N . THR A 1 106 ? -24.065 -7.975 6.500 1.00 90.56 106 THR A N 1
ATOM 805 C CA . THR A 1 106 ? -24.693 -6.756 5.977 1.00 90.56 106 THR A CA 1
ATOM 806 C C . THR A 1 106 ? -24.326 -5.533 6.808 1.00 90.56 106 THR A C 1
ATOM 808 O O . THR A 1 106 ? -24.153 -5.637 8.022 1.00 90.56 106 THR A O 1
ATOM 811 N N . GLY A 1 107 ? -24.326 -4.363 6.172 1.00 89.69 107 GLY A N 1
ATOM 812 C CA . GLY A 1 107 ? -24.038 -3.084 6.818 1.00 89.69 107 GLY A CA 1
ATOM 813 C C . GLY A 1 107 ? -22.563 -2.677 6.723 1.00 89.69 107 GLY A C 1
ATOM 814 O O . GLY A 1 107 ? -21.774 -3.355 6.060 1.00 89.69 107 GLY A O 1
ATOM 815 N N . PRO A 1 108 ? -22.193 -1.556 7.361 1.00 90.94 108 PRO A N 1
ATOM 816 C CA . PRO A 1 108 ? -20.827 -1.055 7.354 1.00 90.94 108 PRO A CA 1
ATOM 817 C C . PRO A 1 108 ? -19.851 -2.048 7.986 1.00 90.94 108 PRO A C 1
ATOM 819 O O . PRO A 1 108 ? -20.030 -2.484 9.129 1.00 90.94 108 PRO A O 1
ATOM 822 N N . LYS A 1 109 ? -18.789 -2.367 7.245 1.00 92.62 109 LYS A N 1
ATOM 823 C CA . LYS A 1 109 ? -17.728 -3.291 7.646 1.00 92.62 109 LYS A CA 1
ATOM 824 C C . LYS A 1 109 ? -16.379 -2.614 7.510 1.00 92.62 109 LYS A C 1
ATOM 826 O O . LYS A 1 109 ? -16.118 -1.919 6.530 1.00 92.62 109 LYS A O 1
ATOM 831 N N . PHE A 1 110 ? -15.508 -2.861 8.471 1.00 93.31 110 PHE A N 1
ATOM 832 C CA . PHE A 1 110 ? -14.151 -2.351 8.452 1.00 93.31 110 PHE A CA 1
ATOM 833 C C . PHE A 1 110 ? -13.201 -3.278 9.204 1.00 93.31 110 PHE A C 1
ATOM 835 O O . PHE A 1 110 ? -13.598 -4.162 9.967 1.00 93.31 110 PHE A O 1
ATOM 842 N N . LEU A 1 111 ? -11.923 -3.091 8.921 1.00 93.06 111 LEU A N 1
ATOM 843 C CA . LEU A 1 111 ? -10.804 -3.748 9.560 1.00 93.06 111 LEU A CA 1
ATOM 844 C C . LEU A 1 111 ? -10.233 -2.853 10.646 1.00 93.06 111 LEU A C 1
ATOM 846 O O . LEU A 1 111 ? -10.193 -1.633 10.500 1.00 93.06 111 LEU A O 1
ATOM 850 N N . VAL A 1 112 ? -9.761 -3.486 11.714 1.00 91.56 112 VAL A N 1
ATOM 851 C CA . VAL A 1 112 ? -9.107 -2.833 12.846 1.00 91.56 112 VAL A CA 1
ATOM 852 C C . VAL A 1 112 ? -7.825 -3.574 13.177 1.00 91.56 112 VAL A C 1
ATOM 854 O O . VAL A 1 112 ? -7.870 -4.763 13.483 1.00 91.56 112 VAL A O 1
ATOM 857 N N . TRP A 1 113 ? -6.682 -2.897 13.181 1.00 91.38 113 TRP A N 1
ATOM 858 C CA . TRP A 1 113 ? -5.421 -3.511 13.606 1.00 91.38 113 TRP A CA 1
ATOM 859 C C . TRP A 1 113 ? -4.601 -2.552 14.466 1.00 91.38 113 TRP A C 1
ATOM 861 O O . TRP A 1 113 ? -4.657 -1.340 14.275 1.00 91.38 113 TRP A O 1
ATOM 871 N N . PRO A 1 114 ? -3.855 -3.058 15.457 1.00 89.12 114 PRO A N 1
ATOM 872 C CA . PRO A 1 114 ? -3.057 -2.202 16.319 1.00 89.12 114 PRO A CA 1
ATOM 873 C C . PRO A 1 114 ? -1.746 -1.774 15.672 1.00 89.12 114 PRO A C 1
ATOM 875 O O . PRO A 1 114 ? -1.145 -2.534 14.914 1.00 89.12 114 PRO A O 1
ATOM 878 N N . ALA A 1 115 ? -1.251 -0.607 16.080 1.00 90.12 115 ALA A N 1
ATOM 879 C CA . ALA A 1 115 ? 0.125 -0.219 15.822 1.00 90.12 115 ALA A CA 1
ATOM 880 C C . ALA A 1 115 ? 1.091 -1.086 16.636 1.00 90.12 115 ALA A C 1
ATOM 882 O O . ALA A 1 115 ? 0.897 -1.261 17.844 1.00 90.12 115 ALA A O 1
ATOM 883 N N . ARG A 1 116 ? 2.158 -1.597 16.012 1.00 78.44 116 ARG A N 1
ATOM 884 C CA . ARG A 1 116 ? 3.206 -2.365 16.701 1.00 78.44 116 ARG A CA 1
ATOM 885 C C . ARG A 1 116 ? 4.574 -1.728 16.447 1.00 78.44 116 ARG A C 1
ATOM 887 O O . ARG A 1 116 ? 4.975 -1.574 15.309 1.00 78.44 116 ARG A O 1
ATOM 894 N N . ALA A 1 117 ? 5.327 -1.372 17.488 1.00 52.81 117 ALA A N 1
ATOM 895 C CA . ALA A 1 117 ? 6.788 -1.267 17.320 1.00 52.81 117 ALA A CA 1
ATOM 896 C C . ALA A 1 117 ? 7.457 -2.608 17.601 1.00 52.81 117 ALA A C 1
ATOM 898 O O . ALA A 1 117 ? 8.430 -2.938 16.943 1.00 52.81 117 ALA A O 1
ATOM 899 N N . HIS A 1 118 ? 6.920 -3.373 18.560 1.00 53.78 118 HIS A N 1
ATOM 900 C CA . HIS A 1 118 ? 7.418 -4.675 18.999 1.00 53.78 118 HIS A CA 1
ATOM 901 C C . HIS A 1 118 ? 6.232 -5.548 19.443 1.00 53.78 118 HIS A C 1
ATOM 903 O O . HIS A 1 118 ? 5.184 -5.018 19.828 1.00 53.78 118 HIS A O 1
ATOM 909 N N . SER A 1 119 ? 6.377 -6.871 19.335 1.00 57.41 119 SER A N 1
ATOM 910 C CA . SER A 1 119 ? 5.317 -7.868 19.529 1.00 57.41 119 SER A CA 1
ATOM 911 C C . SER A 1 119 ? 4.484 -7.615 20.791 1.00 57.41 119 SER A C 1
ATOM 913 O O . SER A 1 119 ? 5.007 -7.466 21.892 1.00 57.41 119 SER A O 1
ATOM 915 N N . ILE A 1 120 ? 3.153 -7.582 20.648 1.00 62.34 120 ILE A N 1
ATOM 916 C CA . ILE A 1 120 ? 2.253 -7.728 21.798 1.00 62.34 120 ILE A CA 1
ATOM 917 C C . ILE A 1 120 ? 2.433 -9.179 22.257 1.00 62.34 120 ILE A C 1
ATOM 919 O O . ILE A 1 120 ? 1.980 -10.081 21.551 1.00 62.34 120 ILE A O 1
ATOM 923 N N . PRO A 1 121 ? 3.100 -9.438 23.394 1.00 60.47 121 PRO A N 1
ATOM 924 C CA . PRO A 1 121 ? 3.755 -10.725 23.622 1.00 60.47 121 PRO A CA 1
ATOM 925 C C . PRO A 1 121 ? 2.775 -11.854 23.964 1.00 60.47 121 PRO A C 1
ATOM 927 O O . PRO A 1 121 ? 3.179 -13.004 24.085 1.00 60.47 121 PRO A O 1
ATOM 930 N N . THR A 1 122 ? 1.488 -11.543 24.163 1.00 70.19 122 THR A N 1
ATOM 931 C CA . THR A 1 122 ? 0.465 -12.531 24.527 1.00 70.19 122 THR A CA 1
ATOM 932 C C . THR A 1 122 ? -0.894 -12.190 23.921 1.00 70.19 122 THR A C 1
ATOM 934 O O . THR A 1 122 ? -1.264 -11.016 23.804 1.00 70.19 122 THR A O 1
ATOM 937 N N . ASP A 1 123 ? -1.696 -13.218 23.639 1.00 69.12 123 ASP A N 1
ATOM 938 C CA . ASP A 1 123 ? -3.097 -13.057 23.231 1.00 69.12 123 ASP A CA 1
ATOM 939 C C . ASP A 1 123 ? -3.920 -12.287 24.274 1.00 69.12 123 ASP A C 1
ATOM 941 O O . ASP A 1 123 ? -4.804 -11.512 23.922 1.00 69.12 123 ASP A O 1
ATOM 945 N N . VAL A 1 124 ? -3.587 -12.409 25.565 1.00 72.12 124 VAL A N 1
ATOM 946 C CA . VAL A 1 124 ? -4.252 -11.668 26.652 1.00 72.12 124 VAL A CA 1
ATOM 947 C C . VAL A 1 124 ? -4.054 -10.159 26.509 1.00 72.12 124 VAL A C 1
ATOM 949 O O . VAL A 1 124 ? -5.004 -9.392 26.671 1.00 72.12 124 VAL A O 1
ATOM 952 N N . ALA A 1 125 ? -2.833 -9.714 26.201 1.00 75.88 125 ALA A N 1
ATOM 953 C CA . ALA A 1 125 ? -2.561 -8.299 25.970 1.00 75.88 125 ALA A CA 1
ATOM 954 C C . ALA A 1 125 ? -3.294 -7.792 24.716 1.00 75.88 125 ALA A C 1
ATOM 956 O O . ALA A 1 125 ? -3.859 -6.698 24.748 1.00 75.88 125 ALA A O 1
ATOM 957 N N . ARG A 1 126 ? -3.388 -8.622 23.666 1.00 74.81 126 ARG A N 1
ATOM 958 C CA . ARG A 1 126 ? -4.175 -8.319 22.461 1.00 74.81 126 ARG A CA 1
ATOM 959 C C . ARG A 1 126 ? -5.666 -8.181 22.780 1.00 74.81 126 ARG A C 1
ATOM 961 O O . ARG A 1 126 ? -6.275 -7.192 22.395 1.00 74.81 126 ARG A O 1
ATOM 968 N N . ILE A 1 127 ? -6.246 -9.104 23.548 1.00 75.25 127 ILE A N 1
ATOM 969 C CA . ILE A 1 127 ? -7.656 -9.044 23.964 1.00 75.25 127 ILE A CA 1
ATOM 970 C C . ILE A 1 127 ? -7.933 -7.784 24.790 1.00 75.25 127 ILE A C 1
ATOM 972 O O . ILE A 1 127 ? -8.906 -7.087 24.521 1.00 75.25 127 ILE A O 1
ATOM 976 N N . ARG A 1 128 ? -7.081 -7.447 25.767 1.00 80.12 128 ARG A N 1
ATOM 977 C CA . ARG A 1 128 ? -7.250 -6.227 26.583 1.00 80.12 128 ARG A CA 1
ATOM 978 C C . ARG A 1 128 ? -7.168 -4.957 25.748 1.00 80.12 128 ARG A C 1
ATOM 980 O O . ARG A 1 128 ? -7.926 -4.017 25.970 1.00 80.12 128 ARG A O 1
ATOM 987 N N . MET A 1 129 ? -6.253 -4.933 24.788 1.00 83.19 129 MET A N 1
ATOM 988 C CA . MET A 1 129 ? -6.137 -3.846 23.831 1.00 83.19 129 MET A CA 1
ATOM 989 C C . MET A 1 129 ? -7.413 -3.727 22.988 1.00 83.19 129 MET A C 1
ATOM 991 O O . MET A 1 129 ? -7.953 -2.631 22.891 1.00 83.19 129 MET A O 1
ATOM 995 N N . LEU A 1 130 ? -7.955 -4.833 22.468 1.00 80.19 130 LEU A N 1
ATOM 996 C CA . LEU A 1 130 ? -9.224 -4.825 21.730 1.00 80.19 130 LEU A CA 1
ATOM 997 C C . LEU A 1 130 ? -10.399 -4.378 22.593 1.00 80.19 130 LEU A C 1
ATOM 999 O O . LEU A 1 130 ? -11.201 -3.572 22.145 1.00 80.19 130 LEU A O 1
ATOM 1003 N N . GLN A 1 131 ? -10.481 -4.828 23.845 1.00 82.06 131 GLN A N 1
ATOM 1004 C CA . GLN A 1 131 ? -11.474 -4.332 24.802 1.00 82.06 131 GLN A CA 1
ATOM 1005 C C . GLN A 1 131 ? -11.354 -2.821 24.997 1.00 82.06 131 GLN A C 1
ATOM 1007 O O . GLN A 1 131 ? -12.365 -2.127 25.104 1.00 82.06 131 GLN A O 1
ATOM 1012 N N . HIS A 1 132 ? -10.126 -2.297 25.015 1.00 83.94 132 HIS A N 1
ATOM 1013 C CA . HIS A 1 132 ? -9.924 -0.863 25.095 1.00 83.94 132 HIS A CA 1
ATOM 1014 C C . HIS A 1 132 ? -10.349 -0.149 23.809 1.00 83.94 132 HIS A C 1
ATOM 1016 O O . HIS A 1 132 ? -11.054 0.850 23.905 1.00 83.94 132 HIS A O 1
ATOM 1022 N N . VAL A 1 133 ? -10.024 -0.685 22.631 1.00 83.81 133 VAL A N 1
ATOM 1023 C CA . VAL A 1 133 ? -10.526 -0.167 21.350 1.00 83.81 133 VAL A CA 1
ATOM 1024 C C . VAL A 1 133 ? -12.056 -0.135 21.353 1.00 83.81 133 VAL A C 1
ATOM 1026 O O . VAL A 1 133 ? -12.624 0.932 21.169 1.00 83.81 133 VAL A O 1
ATOM 1029 N N . ILE A 1 134 ? -12.727 -1.238 21.706 1.00 82.25 134 ILE A N 1
ATOM 1030 C CA . ILE A 1 134 ? -14.196 -1.310 21.833 1.00 82.25 134 ILE A CA 1
ATOM 1031 C C . ILE A 1 134 ? -14.730 -0.221 22.767 1.00 82.25 134 ILE A C 1
ATOM 1033 O O . ILE A 1 134 ? -15.735 0.408 22.461 1.00 82.25 134 ILE A O 1
ATOM 1037 N N . SER A 1 135 ? -14.056 0.034 23.893 1.00 82.62 135 SER A N 1
ATOM 1038 C CA . SER A 1 135 ? -14.483 1.067 24.848 1.00 82.62 135 SER A CA 1
ATOM 1039 C C . SER A 1 135 ? -14.374 2.503 24.319 1.00 82.62 135 SER A C 1
ATOM 1041 O O . SER A 1 135 ? -15.018 3.396 24.871 1.00 82.62 135 SER A O 1
ATOM 1043 N N . LEU A 1 136 ? -13.549 2.726 23.289 1.00 81.50 136 LEU A N 1
ATOM 1044 C CA . LEU A 1 136 ? -13.371 4.017 22.620 1.00 81.50 136 LEU A CA 1
ATOM 1045 C C . LEU A 1 136 ? -14.328 4.194 21.432 1.00 81.50 136 LEU A C 1
ATOM 1047 O O . LEU A 1 136 ? -14.557 5.327 21.012 1.00 81.50 136 LEU A O 1
ATOM 1051 N N . LEU A 1 137 ? -14.874 3.096 20.903 1.00 79.56 137 LEU A N 1
ATOM 1052 C CA . LEU A 1 137 ? -15.801 3.109 19.778 1.00 79.56 137 LEU A CA 1
ATOM 1053 C C . LEU A 1 137 ? -17.217 3.558 20.203 1.00 79.56 137 LEU A C 1
ATOM 1055 O O . LEU A 1 137 ? -17.589 3.432 21.379 1.00 79.56 137 LEU A O 1
ATOM 1059 N N . PRO A 1 138 ? -18.028 4.086 19.265 1.00 77.00 138 PRO A N 1
ATOM 1060 C CA . PRO A 1 138 ? -19.431 4.413 19.508 1.00 77.00 138 PRO A CA 1
ATOM 1061 C C . PRO A 1 138 ? -20.244 3.224 20.053 1.00 77.00 138 PRO A C 1
ATOM 1063 O O . PRO A 1 138 ? -19.932 2.050 19.823 1.00 77.00 138 PRO A O 1
ATOM 1066 N N . HIS A 1 139 ? -21.297 3.522 20.824 1.00 73.69 139 HIS A N 1
ATOM 1067 C CA . HIS A 1 139 ? -22.123 2.477 21.437 1.00 73.69 139 HIS A CA 1
ATOM 1068 C C . HIS A 1 139 ? -22.837 1.664 20.355 1.00 73.69 139 HIS A C 1
ATOM 1070 O O . HIS A 1 139 ? -23.555 2.218 19.535 1.00 73.69 139 HIS A O 1
ATOM 1076 N N . GLY A 1 140 ? -22.684 0.339 20.401 1.00 73.69 140 GLY A N 1
ATOM 1077 C CA . GLY A 1 140 ? -23.263 -0.564 19.403 1.00 73.69 140 GLY A CA 1
ATOM 1078 C C . GLY A 1 140 ? -22.271 -1.060 18.354 1.00 73.69 140 GLY A C 1
ATOM 1079 O O . GLY A 1 140 ? -22.644 -1.911 17.549 1.00 73.69 140 GLY A O 1
ATOM 1080 N N . THR A 1 141 ? -21.006 -0.621 18.396 1.00 79.31 141 THR A N 1
ATOM 1081 C CA . THR A 1 141 ? -19.976 -1.221 17.543 1.00 79.31 141 THR A CA 1
ATOM 1082 C C . THR A 1 141 ? -19.729 -2.666 17.961 1.00 79.31 141 THR A C 1
ATOM 1084 O O . THR A 1 141 ? -19.370 -2.937 19.111 1.00 79.31 141 THR A O 1
ATOM 1087 N N . GLN A 1 142 ? -19.871 -3.601 17.023 1.00 80.38 142 GLN A N 1
ATOM 1088 C CA . GLN A 1 142 ? -19.512 -4.996 17.233 1.00 80.38 142 GLN A CA 1
ATOM 1089 C C . GLN A 1 142 ? -18.121 -5.245 16.654 1.00 80.38 142 GLN A C 1
ATOM 1091 O O . GLN A 1 142 ? -17.942 -5.376 15.445 1.00 80.38 142 GLN A O 1
ATOM 1096 N N . LEU A 1 143 ? -17.124 -5.331 17.533 1.00 82.00 143 LEU A N 1
ATOM 1097 C CA . LEU A 1 143 ? -15.800 -5.820 17.168 1.00 82.00 143 LEU A CA 1
ATOM 1098 C C . LEU A 1 143 ? -15.767 -7.336 17.357 1.00 82.00 143 LEU A C 1
ATOM 1100 O O . LEU A 1 143 ? -16.068 -7.837 18.441 1.00 82.00 143 LEU A O 1
ATOM 1104 N N . ILE A 1 144 ? -15.376 -8.054 16.313 1.00 81.81 144 ILE A N 1
ATOM 1105 C CA . ILE A 1 144 ? -15.153 -9.494 16.316 1.00 81.81 144 ILE A CA 1
ATOM 1106 C C . ILE A 1 144 ? -13.639 -9.729 16.363 1.00 81.81 144 ILE A C 1
ATOM 1108 O O . ILE A 1 144 ? -12.944 -9.545 15.355 1.00 81.81 144 ILE A O 1
ATOM 1112 N N . PRO A 1 145 ? -13.097 -10.142 17.523 1.00 80.06 145 PRO A N 1
ATOM 1113 C CA . PRO A 1 145 ? -11.711 -10.564 17.614 1.00 80.06 145 PRO A CA 1
ATOM 1114 C C . PRO A 1 145 ? -11.478 -11.740 16.668 1.00 80.06 145 PRO A C 1
ATOM 1116 O O . PRO A 1 145 ? -12.102 -12.793 16.787 1.00 80.06 145 PRO A O 1
ATOM 1119 N N . THR A 1 146 ? -10.570 -11.555 15.724 1.00 80.12 146 THR A N 1
ATOM 1120 C CA . THR A 1 146 ? -10.088 -12.622 14.850 1.00 80.12 146 THR A CA 1
ATOM 1121 C C . THR A 1 146 ? -8.906 -13.345 15.479 1.00 80.12 146 THR A C 1
ATOM 1123 O O . THR A 1 146 ? -8.040 -12.733 16.113 1.00 80.12 146 THR A O 1
ATOM 1126 N N . ALA A 1 147 ? -8.868 -14.657 15.272 1.00 75.44 147 ALA A N 1
ATOM 1127 C CA . ALA A 1 147 ? -7.684 -15.471 15.488 1.00 75.44 147 ALA A CA 1
ATOM 1128 C C . ALA A 1 147 ? -7.016 -15.736 14.128 1.00 75.44 147 ALA A C 1
ATOM 1130 O O . ALA A 1 147 ? -7.735 -15.898 13.133 1.00 75.44 147 ALA A O 1
ATOM 1131 N N . PRO A 1 148 ? -5.674 -15.761 14.073 1.00 72.12 148 PRO A N 1
ATOM 1132 C CA . PRO A 1 148 ? -4.976 -16.164 12.866 1.00 72.12 148 PRO A CA 1
ATOM 1133 C C . PRO A 1 148 ? -5.251 -17.648 12.593 1.00 72.12 148 PRO A C 1
ATOM 1135 O O . PRO A 1 148 ? -5.567 -18.418 13.504 1.00 72.12 148 PRO A O 1
ATOM 1138 N N . ASP A 1 149 ? -5.141 -18.035 11.333 1.00 76.06 149 ASP A N 1
ATOM 1139 C CA . ASP A 1 149 ? -5.184 -19.424 10.906 1.00 76.06 149 ASP A CA 1
ATOM 1140 C C . ASP A 1 149 ? -3.985 -20.180 11.494 1.00 76.06 149 ASP A C 1
ATOM 1142 O O . ASP A 1 149 ? -2.837 -19.794 11.274 1.00 76.06 149 ASP A O 1
ATOM 1146 N N . THR A 1 150 ? -4.249 -21.232 12.273 1.00 68.88 150 THR A N 1
ATOM 1147 C CA . THR A 1 150 ? -3.211 -22.012 12.963 1.00 68.88 150 THR A CA 1
ATOM 1148 C C . THR A 1 150 ? -2.326 -22.794 12.003 1.00 68.88 150 THR A C 1
ATOM 1150 O O . THR A 1 150 ? -1.215 -23.164 12.374 1.00 68.88 150 THR A O 1
ATOM 1153 N N . ASP A 1 151 ? -2.808 -23.031 10.782 1.00 71.25 151 ASP A N 1
ATOM 1154 C CA . ASP A 1 151 ? -2.103 -23.829 9.779 1.00 71.25 151 ASP A CA 1
ATOM 1155 C C . ASP A 1 151 ? -1.093 -22.994 8.979 1.00 71.25 151 ASP A C 1
ATOM 1157 O O . ASP A 1 151 ? -0.269 -23.537 8.241 1.00 71.25 151 ASP A O 1
ATOM 1161 N N . LYS A 1 152 ? -1.119 -21.664 9.134 1.00 67.38 152 LYS A N 1
ATOM 1162 C CA . LYS A 1 152 ? -0.170 -20.753 8.495 1.00 67.38 152 LYS A CA 1
ATOM 1163 C C . LYS A 1 152 ? 0.900 -20.332 9.492 1.00 67.38 152 LYS A C 1
ATOM 1165 O O . LYS A 1 152 ? 0.589 -19.850 10.580 1.00 67.38 152 LYS A O 1
ATOM 1170 N N . ALA A 1 153 ? 2.167 -20.454 9.096 1.00 67.50 153 ALA A N 1
ATOM 1171 C CA . ALA A 1 153 ? 3.258 -19.821 9.825 1.00 67.50 153 ALA A CA 1
ATOM 1172 C C . ALA A 1 153 ? 2.989 -18.312 9.865 1.00 67.50 153 ALA A C 1
ATOM 1174 O O . ALA A 1 153 ? 2.964 -17.648 8.829 1.00 67.50 153 ALA A O 1
ATOM 1175 N N . PHE A 1 154 ? 2.709 -17.794 11.056 1.00 65.31 154 PHE A N 1
ATOM 1176 C CA . PHE A 1 154 ? 2.448 -16.381 11.251 1.00 65.31 154 PHE A CA 1
ATOM 1177 C C . PHE A 1 154 ? 3.796 -15.684 11.444 1.00 65.31 154 PHE A C 1
ATOM 1179 O O . PHE A 1 154 ? 4.491 -16.023 12.405 1.00 65.31 154 PHE A O 1
ATOM 1186 N N . PRO A 1 155 ? 4.201 -14.746 10.570 1.00 67.50 155 PRO A N 1
ATOM 1187 C CA . PRO A 1 155 ? 5.418 -13.989 10.807 1.00 67.50 155 PRO A CA 1
ATOM 1188 C C . PRO A 1 155 ? 5.260 -13.241 12.126 1.00 67.50 155 PRO A C 1
ATOM 1190 O O . PRO A 1 155 ? 4.240 -12.579 12.338 1.00 67.50 155 PRO A O 1
ATOM 1193 N N . ASP A 1 156 ? 6.268 -13.311 12.996 1.00 63.78 156 ASP A N 1
ATOM 1194 C CA . ASP A 1 156 ? 6.253 -12.649 14.311 1.00 63.78 156 ASP A CA 1
ATOM 1195 C C . ASP A 1 156 ? 5.943 -11.136 14.213 1.00 63.78 156 ASP A C 1
ATOM 1197 O O . ASP A 1 156 ? 5.491 -10.506 15.175 1.00 63.78 156 ASP A O 1
ATOM 1201 N N . GLU A 1 157 ? 6.131 -10.561 13.024 1.00 66.00 157 GLU A N 1
ATOM 1202 C CA . GLU A 1 157 ? 6.038 -9.138 12.720 1.00 66.00 157 GLU A CA 1
ATOM 1203 C C . GLU A 1 157 ? 4.716 -8.702 12.057 1.00 66.00 157 GLU A C 1
ATOM 1205 O O . GLU A 1 157 ? 4.440 -7.504 11.993 1.00 66.00 157 GLU A O 1
ATOM 1210 N N . CYS A 1 158 ? 3.840 -9.618 11.620 1.00 68.88 158 CYS A N 1
ATOM 1211 C CA . CYS A 1 158 ? 2.578 -9.223 10.980 1.00 68.88 158 CYS A CA 1
ATOM 1212 C C . CYS A 1 158 ? 1.521 -8.774 12.006 1.00 68.88 158 CYS A C 1
ATOM 1214 O O . CYS A 1 158 ? 1.289 -9.426 13.031 1.00 68.88 158 CYS A O 1
ATOM 1216 N N . SER A 1 159 ? 0.801 -7.681 11.732 1.00 73.38 159 SER A N 1
ATOM 1217 C CA . SER A 1 159 ? -0.394 -7.350 12.519 1.00 73.38 159 SER A CA 1
ATOM 1218 C C . SER A 1 159 ? -1.590 -8.171 12.058 1.00 73.38 159 SER A C 1
ATOM 1220 O O . SER A 1 159 ? -1.834 -8.344 10.870 1.00 73.38 159 SER A O 1
ATOM 1222 N N . ILE A 1 160 ? -2.351 -8.681 13.026 1.00 79.56 160 ILE A N 1
ATOM 1223 C CA . ILE A 1 160 ? -3.615 -9.370 12.763 1.00 79.56 160 ILE A CA 1
ATOM 1224 C C . ILE A 1 160 ? -4.696 -8.303 12.719 1.00 79.56 160 ILE A C 1
ATOM 1226 O O . ILE A 1 160 ? -4.920 -7.626 13.726 1.00 79.56 160 ILE A O 1
ATOM 1230 N N . ALA A 1 161 ? -5.353 -8.163 11.571 1.00 86.19 161 ALA A N 1
ATOM 1231 C CA . ALA A 1 161 ? -6.550 -7.351 11.478 1.00 86.19 161 ALA A CA 1
ATOM 1232 C C . ALA A 1 161 ? -7.753 -8.091 12.063 1.00 86.19 161 ALA A C 1
ATOM 1234 O O . ALA A 1 161 ? -7.962 -9.287 11.843 1.00 86.19 161 ALA A O 1
ATOM 1235 N N . HIS A 1 162 ? -8.549 -7.344 12.811 1.00 88.25 162 HIS A N 1
ATOM 1236 C CA . HIS A 1 162 ? -9.799 -7.752 13.422 1.00 88.25 162 HIS A CA 1
ATOM 1237 C C . HIS A 1 162 ? -10.974 -7.197 12.625 1.00 88.25 162 HIS A C 1
ATOM 1239 O O . HIS A 1 162 ? -10.860 -6.160 11.971 1.00 88.25 162 HIS A O 1
ATOM 1245 N N . LEU A 1 163 ? -12.095 -7.911 12.670 1.00 87.56 163 LEU A N 1
ATOM 1246 C CA . LEU A 1 163 ? -13.286 -7.586 11.896 1.00 87.56 163 LEU A CA 1
ATOM 1247 C C . LEU A 1 163 ? -14.214 -6.739 12.756 1.00 87.56 163 LEU A C 1
ATOM 1249 O O . LEU A 1 163 ? -14.497 -7.106 13.894 1.00 87.56 163 LEU A O 1
ATOM 1253 N N . ALA A 1 164 ? -14.690 -5.620 12.233 1.00 85.44 164 ALA A N 1
ATOM 1254 C CA . ALA A 1 164 ? -15.596 -4.736 12.946 1.00 85.44 164 ALA A CA 1
ATOM 1255 C C . ALA A 1 164 ? -16.788 -4.370 12.065 1.00 85.44 164 ALA A C 1
ATOM 1257 O O . ALA A 1 164 ? -16.625 -3.995 10.903 1.00 85.44 164 ALA A O 1
ATOM 1258 N N . SER A 1 165 ? -17.989 -4.468 12.628 1.00 86.94 165 SER A N 1
ATOM 1259 C CA . SER A 1 165 ? -19.222 -4.019 11.985 1.00 86.94 165 SER A CA 1
ATOM 1260 C C . SER A 1 165 ? -19.962 -3.053 12.894 1.00 86.94 165 SER A C 1
ATOM 1262 O O . SER A 1 165 ? -19.984 -3.224 14.118 1.00 86.94 165 SER A O 1
ATOM 1264 N N . HIS A 1 166 ? -20.607 -2.061 12.290 1.00 78.00 166 HIS A N 1
ATOM 1265 C CA . HIS A 1 166 ? -21.507 -1.159 13.000 1.00 78.00 166 HIS A CA 1
ATOM 1266 C C . HIS A 1 166 ? -22.935 -1.308 12.490 1.00 78.00 166 HIS A C 1
ATOM 1268 O O . HIS A 1 166 ? -23.155 -1.562 11.311 1.00 78.00 166 HIS A O 1
ATOM 1274 N N . GLY A 1 167 ? -23.918 -1.090 13.364 1.00 75.50 167 GLY A N 1
ATOM 1275 C CA . GLY A 1 167 ? -25.326 -1.029 12.962 1.00 75.50 167 GLY A CA 1
ATOM 1276 C C . GLY A 1 167 ? -25.736 0.278 12.265 1.00 75.50 167 GLY A C 1
ATOM 1277 O O . GLY A 1 167 ? -26.868 0.375 11.807 1.00 75.50 167 GLY A O 1
ATOM 1278 N N . CYS A 1 168 ? -24.854 1.283 12.195 1.00 84.31 168 CYS A N 1
ATOM 1279 C CA . CYS A 1 168 ? -25.147 2.636 11.705 1.00 84.31 168 CYS A CA 1
ATOM 1280 C C . CYS A 1 168 ? -24.036 3.110 10.759 1.00 84.31 168 CYS A C 1
ATOM 1282 O O . CYS A 1 168 ? -22.861 2.980 11.105 1.00 84.31 168 CYS A O 1
ATOM 1284 N N . GLN A 1 169 ? -24.408 3.652 9.593 1.00 87.56 169 GLN A N 1
ATOM 1285 C CA . GLN A 1 169 ? -23.466 4.151 8.584 1.00 87.56 169 GLN A CA 1
ATOM 1286 C C . GLN A 1 169 ? -22.702 5.380 9.086 1.00 87.56 169 GLN A C 1
ATOM 1288 O O . GLN A 1 169 ? -21.481 5.365 9.042 1.00 87.56 169 GLN A O 1
ATOM 1293 N N . ASP A 1 170 ? -23.388 6.367 9.671 1.00 84.56 170 ASP A N 1
ATOM 1294 C CA . ASP A 1 170 ? -22.771 7.618 10.142 1.00 84.56 170 ASP A CA 1
ATOM 1295 C C . ASP A 1 170 ? -21.626 7.380 11.147 1.00 84.56 170 ASP A C 1
ATOM 1297 O O . ASP A 1 170 ? -20.603 8.063 11.134 1.00 84.56 170 ASP A O 1
ATOM 1301 N N . GLU A 1 171 ? -21.770 6.384 12.025 1.00 82.44 171 GLU A N 1
ATOM 1302 C CA . GLU A 1 171 ? -20.736 6.027 13.004 1.00 82.44 171 GLU A CA 1
ATOM 1303 C C . GLU A 1 171 ? -19.574 5.263 12.364 1.00 82.44 171 GLU A C 1
ATOM 1305 O O . GLU A 1 171 ? -18.421 5.464 12.747 1.00 82.44 171 GLU A O 1
ATOM 1310 N N . ALA A 1 172 ? -19.853 4.408 11.378 1.00 88.31 172 ALA A N 1
ATOM 1311 C CA . ALA A 1 172 ? -18.806 3.752 10.606 1.00 88.31 172 ALA A CA 1
ATOM 1312 C C . ALA A 1 172 ? -18.021 4.761 9.760 1.00 88.31 172 ALA A C 1
ATOM 1314 O O . ALA A 1 172 ? -16.797 4.690 9.733 1.00 88.31 172 ALA A O 1
ATOM 1315 N N . ASP A 1 173 ? -18.702 5.732 9.154 1.00 89.88 173 ASP A N 1
ATOM 1316 C CA . ASP A 1 173 ? -18.090 6.829 8.407 1.00 89.88 173 ASP A CA 1
ATOM 1317 C C . ASP A 1 173 ? -17.231 7.696 9.328 1.00 89.88 173 ASP A C 1
ATOM 1319 O O . ASP A 1 173 ? -16.110 8.043 8.971 1.00 89.88 173 ASP A O 1
ATOM 1323 N N . LEU A 1 174 ? -17.682 7.974 10.557 1.00 85.88 174 LEU A N 1
ATOM 1324 C CA . LEU A 1 174 ? -16.856 8.653 11.557 1.00 85.88 174 LEU A CA 1
ATOM 1325 C C . LEU A 1 174 ? -15.593 7.844 11.892 1.00 85.88 174 LEU A C 1
ATOM 1327 O O . LEU A 1 174 ? -14.505 8.415 11.968 1.00 85.88 174 LEU A O 1
ATOM 1331 N N . ILE A 1 175 ? -15.713 6.525 12.076 1.00 87.88 175 ILE A N 1
ATOM 1332 C CA . ILE A 1 175 ? -14.564 5.649 12.350 1.00 87.88 175 ILE A CA 1
ATOM 1333 C C . ILE A 1 175 ? -13.581 5.650 11.169 1.00 87.88 175 ILE A C 1
ATOM 1335 O O . ILE A 1 175 ? -12.377 5.813 11.369 1.00 87.88 175 ILE A O 1
ATOM 1339 N N . LEU A 1 176 ? -14.106 5.500 9.953 1.00 91.19 176 LEU A N 1
ATOM 1340 C CA . LEU A 1 176 ? -13.354 5.405 8.702 1.00 91.19 176 LEU A CA 1
ATOM 1341 C C . LEU A 1 176 ? -12.821 6.747 8.200 1.00 91.19 176 LEU A C 1
ATOM 1343 O O . LEU A 1 176 ? -11.835 6.766 7.471 1.00 91.19 176 LEU A O 1
ATOM 1347 N N . SER A 1 177 ? -13.386 7.869 8.651 1.00 90.38 177 SER A N 1
ATOM 1348 C CA . SER A 1 177 ? -12.830 9.209 8.412 1.00 90.38 177 SER A CA 1
ATOM 1349 C C . SER A 1 177 ? -11.445 9.391 9.047 1.00 90.38 177 SER A C 1
ATOM 1351 O O . SER A 1 177 ? -10.739 10.362 8.765 1.00 90.38 177 SER A O 1
ATOM 1353 N N . ARG A 1 178 ? -11.047 8.460 9.927 1.00 90.50 178 ARG A N 1
ATOM 1354 C CA . ARG A 1 178 ? -9.740 8.430 10.570 1.00 90.50 178 ARG A CA 1
ATOM 1355 C C . ARG A 1 178 ? -9.023 7.119 10.298 1.00 90.50 178 ARG A C 1
ATOM 1357 O O . ARG A 1 178 ? -9.348 6.089 10.890 1.00 90.50 178 ARG A O 1
ATOM 1364 N N . THR A 1 179 ? -7.960 7.193 9.503 1.00 91.56 179 THR A N 1
ATOM 1365 C CA . THR A 1 179 ? -7.0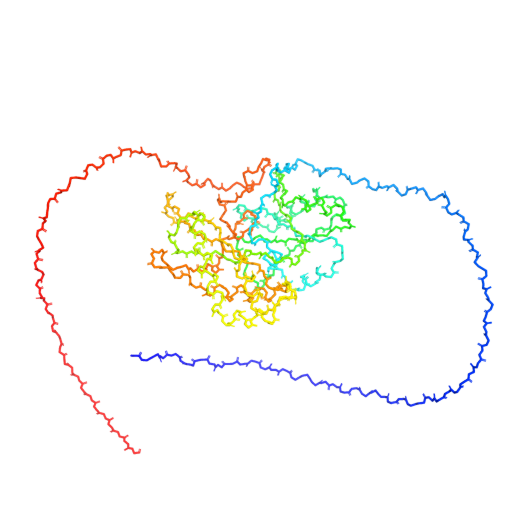72 6.053 9.237 1.00 91.56 179 THR A CA 1
ATOM 1366 C C . THR A 1 179 ? -6.381 5.566 10.508 1.00 91.56 179 THR A C 1
ATOM 1368 O O . THR A 1 179 ? -6.149 4.371 10.665 1.00 91.56 179 THR A O 1
ATOM 1371 N N . CYS A 1 180 ? -6.070 6.471 11.445 1.00 93.81 180 CYS A N 1
ATOM 1372 C CA . CYS A 1 180 ? -5.375 6.145 12.685 1.00 93.81 180 CYS A CA 1
ATOM 1373 C C . CYS A 1 180 ? -6.052 6.754 13.918 1.00 93.81 180 CYS A C 1
ATOM 1375 O O . CYS A 1 180 ? -6.476 7.907 13.949 1.00 93.81 180 CYS A O 1
ATOM 1377 N N . TRP A 1 181 ? -6.070 5.967 14.984 1.00 91.62 181 TRP A N 1
ATOM 1378 C CA . TRP A 1 181 ? -6.644 6.282 16.276 1.00 91.62 181 TRP A CA 1
ATOM 1379 C C . TRP A 1 181 ? -5.588 6.070 17.342 1.00 91.62 181 TRP A C 1
ATOM 1381 O O . TRP A 1 181 ? -5.136 4.951 17.566 1.00 91.62 181 TRP A O 1
ATOM 1391 N N . SER A 1 182 ? -5.200 7.145 18.017 1.00 90.75 182 SER A N 1
ATOM 1392 C CA . SER A 1 182 ? -4.098 7.132 18.972 1.00 90.75 182 SER A CA 1
ATOM 1393 C C . SER A 1 182 ? -4.545 7.692 20.320 1.00 90.75 182 SER A C 1
ATOM 1395 O O . SER A 1 182 ? -5.163 8.754 20.394 1.00 90.75 182 SER A O 1
ATOM 1397 N N . SER A 1 183 ? -4.236 6.948 21.381 1.00 88.75 183 SER A N 1
ATOM 1398 C CA . SER A 1 183 ? -4.498 7.283 22.781 1.00 88.75 183 SER A CA 1
ATOM 1399 C C . SER A 1 183 ? -3.321 6.837 23.654 1.00 88.75 183 SER A C 1
ATOM 1401 O O . SER A 1 183 ? -2.502 6.018 23.241 1.00 88.75 183 SER A O 1
ATOM 1403 N N . LYS A 1 184 ? -3.294 7.265 24.922 1.00 85.00 184 LYS A N 1
ATOM 1404 C CA . LYS A 1 184 ? -2.251 6.869 25.894 1.00 85.00 184 LYS A CA 1
ATOM 1405 C C . LYS A 1 184 ? -2.124 5.357 26.121 1.00 85.00 184 LYS A C 1
ATOM 1407 O O . LYS A 1 184 ? -1.143 4.917 26.712 1.00 85.00 184 LYS A O 1
ATOM 1412 N N . LYS A 1 185 ? -3.148 4.576 25.772 1.00 84.50 185 LYS A N 1
ATOM 1413 C CA . LYS A 1 185 ? -3.218 3.134 26.055 1.00 84.50 185 LYS A CA 1
ATOM 1414 C C . LYS A 1 185 ? -3.099 2.276 24.803 1.00 84.50 185 LYS A C 1
ATOM 1416 O O . LYS A 1 185 ? -2.609 1.155 24.892 1.00 84.50 185 LYS A O 1
ATOM 1421 N N . VAL A 1 186 ? -3.603 2.758 23.671 1.00 87.44 186 VAL A N 1
ATOM 1422 C CA . VAL A 1 186 ? -3.609 2.017 22.410 1.00 87.44 186 VAL A CA 1
ATOM 1423 C C . VAL A 1 186 ? -3.531 2.974 21.236 1.00 87.44 186 VAL A C 1
ATOM 1425 O O . VAL A 1 186 ? -4.179 4.023 21.245 1.00 87.44 186 VAL A O 1
ATOM 1428 N N . THR A 1 187 ? -2.775 2.558 20.225 1.00 91.25 187 THR A N 1
ATOM 1429 C CA . THR A 1 187 ? -2.855 3.108 18.876 1.00 91.25 187 THR A CA 1
ATOM 1430 C C . THR A 1 187 ? -3.252 2.005 17.910 1.00 91.25 187 THR A C 1
ATOM 1432 O O . THR A 1 187 ? -2.760 0.881 18.017 1.00 91.25 187 THR A O 1
ATOM 1435 N N . TRP A 1 188 ? -4.182 2.304 17.018 1.00 92.00 188 TRP A N 1
ATOM 1436 C CA . TRP A 1 188 ? -4.756 1.355 16.077 1.00 92.00 188 TRP A CA 1
ATOM 1437 C C . TRP A 1 188 ? -5.197 2.070 14.805 1.00 92.00 188 TRP A C 1
ATOM 1439 O O . TRP A 1 188 ? -5.327 3.291 14.776 1.00 92.00 188 TRP A O 1
ATOM 1449 N N . PHE A 1 189 ? -5.410 1.295 13.756 1.00 93.94 189 PHE A N 1
ATOM 1450 C CA . PHE A 1 189 ? -5.752 1.773 12.430 1.00 93.94 189 PHE A CA 1
ATOM 1451 C C . PHE A 1 189 ? -7.071 1.175 11.9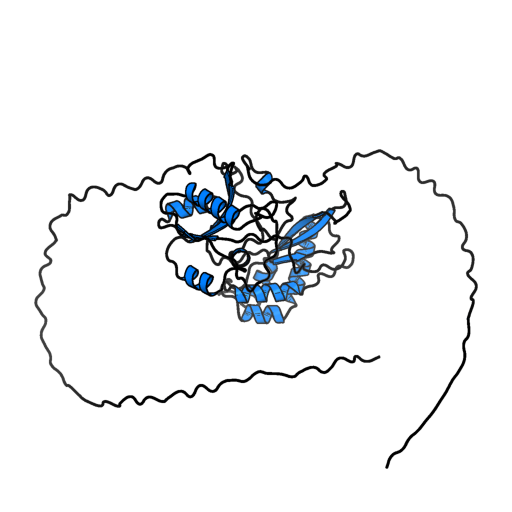67 1.00 93.94 189 PHE A C 1
ATOM 1453 O O . PHE A 1 189 ? -7.466 0.095 12.425 1.00 93.94 189 PHE A O 1
ATOM 1460 N N . THR A 1 190 ? -7.727 1.880 11.052 1.00 93.25 190 THR A N 1
ATOM 1461 C CA . THR A 1 190 ? -8.940 1.423 10.377 1.00 93.25 190 THR A CA 1
ATOM 1462 C C . THR A 1 190 ? -8.718 1.317 8.877 1.00 93.25 190 THR A C 1
ATOM 1464 O O . THR A 1 190 ? -7.917 2.046 8.295 1.00 93.25 190 THR A O 1
ATOM 1467 N N . LYS A 1 191 ? -9.465 0.418 8.237 1.00 93.75 191 LYS A N 1
ATOM 1468 C CA . LYS A 1 191 ? -9.654 0.410 6.783 1.00 93.75 191 LYS A CA 1
ATOM 1469 C C . LYS A 1 191 ? -11.049 -0.098 6.477 1.00 93.75 191 LYS A C 1
ATOM 1471 O O . LYS A 1 191 ? -11.497 -1.047 7.118 1.00 93.75 191 LYS A O 1
ATOM 1476 N N . ALA A 1 192 ? -11.729 0.500 5.508 1.00 93.75 192 ALA A N 1
ATOM 1477 C CA . ALA A 1 192 ? -13.010 -0.016 5.047 1.00 93.75 192 ALA A CA 1
ATOM 1478 C C . ALA A 1 192 ? -12.853 -1.465 4.559 1.00 93.75 192 ALA A C 1
ATOM 1480 O O . ALA A 1 192 ? -11.819 -1.844 4.011 1.00 93.75 192 ALA A O 1
ATOM 1481 N N . TRP A 1 193 ? -13.880 -2.290 4.763 1.00 92.12 193 TRP A N 1
ATOM 1482 C CA . TRP A 1 193 ? -13.969 -3.580 4.086 1.00 92.12 193 TRP A CA 1
ATOM 1483 C C . TRP A 1 193 ? -14.486 -3.332 2.667 1.00 92.12 193 TRP A C 1
ATOM 1485 O O . TRP A 1 193 ? -15.657 -3.559 2.365 1.00 92.12 193 TRP A O 1
ATOM 1495 N N . ASN A 1 194 ? -13.620 -2.797 1.818 1.00 86.81 194 ASN A N 1
ATOM 1496 C CA . ASN A 1 194 ? -13.833 -2.709 0.384 1.00 86.81 194 ASN A CA 1
ATOM 1497 C C . ASN A 1 194 ? -12.828 -3.619 -0.326 1.00 86.81 194 ASN A C 1
ATOM 1499 O O . ASN A 1 194 ? -11.750 -3.916 0.189 1.00 86.81 194 ASN A O 1
ATOM 1503 N N . HIS A 1 195 ? -13.217 -4.117 -1.492 1.00 80.00 195 HIS A N 1
ATOM 1504 C CA . HIS A 1 195 ? -12.357 -4.963 -2.317 1.00 80.00 195 HIS A CA 1
ATOM 1505 C C . HIS A 1 195 ? -11.459 -4.123 -3.236 1.00 80.00 195 HIS A C 1
ATOM 1507 O O . HIS A 1 195 ? -10.976 -4.624 -4.243 1.00 80.00 195 HIS A O 1
ATOM 1513 N N . ASP A 1 196 ? -11.224 -2.858 -2.874 1.00 87.88 196 ASP A N 1
ATOM 1514 C CA . ASP A 1 196 ? -10.390 -1.951 -3.647 1.00 87.88 196 ASP A CA 1
ATOM 1515 C C . ASP A 1 196 ? -8.970 -2.514 -3.700 1.00 87.88 196 ASP A C 1
ATOM 1517 O O . ASP A 1 196 ? -8.334 -2.794 -2.671 1.00 87.88 196 ASP A O 1
ATOM 1521 N N . ILE A 1 197 ? -8.494 -2.706 -4.924 1.00 91.12 197 ILE A N 1
ATOM 1522 C CA . ILE A 1 197 ? -7.155 -3.199 -5.183 1.00 91.12 197 ILE A CA 1
ATOM 1523 C C . ILE A 1 197 ? -6.170 -2.045 -5.006 1.00 91.12 197 ILE A C 1
ATOM 1525 O O . ILE A 1 197 ? -6.295 -0.994 -5.629 1.00 91.12 197 ILE A O 1
ATOM 1529 N N . ASP A 1 198 ? -5.192 -2.250 -4.128 1.00 91.56 198 ASP A N 1
ATOM 1530 C CA . ASP A 1 198 ? -4.119 -1.288 -3.891 1.00 91.56 198 ASP A CA 1
ATOM 1531 C C . ASP A 1 198 ? -3.176 -1.260 -5.110 1.00 91.56 198 ASP A C 1
ATOM 1533 O O . ASP A 1 198 ? -2.690 -2.328 -5.505 1.00 91.56 198 ASP A O 1
ATOM 1537 N N . PRO A 1 199 ? -2.904 -0.080 -5.703 1.00 95.12 199 PRO A N 1
ATOM 1538 C CA . PRO A 1 199 ? -2.043 0.024 -6.874 1.00 95.12 199 PRO A CA 1
ATOM 1539 C C . PRO A 1 199 ? -0.573 -0.278 -6.560 1.00 95.12 199 PRO A C 1
ATOM 1541 O O . PRO A 1 199 ? 0.193 -0.537 -7.482 1.00 95.12 199 PRO A O 1
ATOM 1544 N N . PHE A 1 200 ? -0.143 -0.258 -5.291 1.00 95.06 200 PHE A N 1
ATOM 1545 C CA . PHE A 1 200 ? 1.218 -0.640 -4.910 1.00 95.06 200 PHE A CA 1
ATOM 1546 C C . PHE A 1 200 ? 1.499 -2.074 -5.348 1.00 95.06 200 PHE A C 1
ATOM 1548 O O . PHE A 1 200 ? 0.876 -3.001 -4.837 1.00 95.06 200 PHE A O 1
ATOM 1555 N N . LEU A 1 201 ? 2.472 -2.274 -6.232 1.00 94.38 201 LEU A N 1
ATOM 1556 C CA . LEU A 1 201 ? 2.809 -3.555 -6.844 1.00 94.38 201 LEU A CA 1
ATOM 1557 C C . LEU A 1 201 ? 3.913 -4.292 -6.066 1.00 94.38 201 LEU A C 1
ATOM 1559 O O . LEU A 1 201 ? 3.676 -5.357 -5.494 1.00 94.38 201 LEU A O 1
ATOM 1563 N N . HIS A 1 202 ? 5.117 -3.731 -6.024 1.00 94.69 202 HIS A N 1
ATOM 1564 C CA . HIS A 1 202 ? 6.243 -4.227 -5.230 1.00 94.69 202 HIS A CA 1
ATOM 1565 C C . HIS A 1 202 ? 7.368 -3.190 -5.191 1.00 94.69 202 HIS A C 1
ATOM 1567 O O . HIS A 1 202 ? 7.373 -2.215 -5.944 1.00 94.69 202 HIS A O 1
ATOM 1573 N N . THR A 1 203 ? 8.369 -3.439 -4.350 1.00 95.50 203 THR A N 1
ATOM 1574 C CA . THR A 1 203 ? 9.612 -2.664 -4.323 1.00 95.50 203 THR A CA 1
ATOM 1575 C C . THR A 1 203 ? 10.667 -3.333 -5.204 1.00 95.50 203 THR A C 1
ATOM 1577 O O . THR A 1 203 ? 10.925 -4.530 -5.067 1.00 95.50 203 THR A O 1
ATOM 1580 N N . ILE A 1 204 ? 11.310 -2.569 -6.085 1.00 96.06 204 ILE A N 1
ATOM 1581 C CA . ILE A 1 204 ? 12.505 -2.974 -6.823 1.00 96.06 204 ILE A CA 1
ATOM 1582 C C . ILE A 1 204 ? 13.760 -2.491 -6.098 1.00 96.06 204 ILE A C 1
ATOM 1584 O O . ILE A 1 204 ? 13.840 -1.362 -5.618 1.00 96.06 204 ILE A O 1
ATOM 1588 N N . THR A 1 205 ? 14.764 -3.364 -6.046 1.00 95.06 205 THR A N 1
ATOM 1589 C CA . THR A 1 205 ? 16.075 -3.093 -5.439 1.00 95.06 205 THR A CA 1
ATOM 1590 C C . THR A 1 205 ? 17.199 -3.330 -6.444 1.00 95.06 205 THR A C 1
ATOM 1592 O O . THR A 1 205 ? 16.962 -3.841 -7.535 1.00 95.06 205 THR A O 1
ATOM 1595 N N . ARG A 1 206 ? 18.445 -3.037 -6.037 1.00 94.38 206 ARG A N 1
ATOM 1596 C CA . ARG A 1 206 ? 19.699 -3.285 -6.796 1.00 94.38 206 ARG A CA 1
ATOM 1597 C C . ARG A 1 206 ? 19.939 -2.363 -7.990 1.00 94.38 206 ARG A C 1
ATOM 1599 O O . ARG A 1 206 ? 20.894 -2.578 -8.734 1.00 94.38 206 ARG A O 1
ATOM 1606 N N . LEU A 1 207 ? 19.139 -1.314 -8.103 1.00 96.19 207 LEU A N 1
ATOM 1607 C CA . LEU A 1 207 ? 19.420 -0.182 -8.968 1.00 96.19 207 LEU A CA 1
ATOM 1608 C C . LEU A 1 207 ? 20.267 0.857 -8.226 1.00 96.19 207 LEU A C 1
ATOM 1610 O O . LEU A 1 207 ? 20.234 0.935 -6.996 1.00 96.19 207 LEU A O 1
ATOM 1614 N N . THR A 1 208 ? 21.038 1.648 -8.968 1.00 95.69 208 THR A N 1
ATOM 1615 C CA . THR A 1 208 ? 21.855 2.742 -8.416 1.00 95.69 208 THR A CA 1
ATOM 1616 C C . THR A 1 208 ? 21.411 4.125 -8.890 1.00 95.69 208 THR A C 1
ATOM 1618 O O . THR A 1 208 ? 22.212 5.057 -8.842 1.00 95.69 208 THR A O 1
ATOM 1621 N N . TYR A 1 209 ? 20.165 4.260 -9.354 1.00 96.19 209 TYR A N 1
ATOM 1622 C CA . TYR A 1 209 ? 19.545 5.566 -9.592 1.00 96.19 209 TYR A CA 1
ATOM 1623 C C . TYR A 1 209 ? 19.411 6.353 -8.283 1.00 96.19 209 TYR A C 1
ATOM 1625 O O . TYR A 1 209 ? 19.275 5.776 -7.199 1.00 96.19 209 TYR A O 1
ATOM 1633 N N . ASP A 1 210 ? 19.445 7.678 -8.387 1.00 95.56 210 ASP A N 1
ATOM 1634 C CA . ASP A 1 210 ? 19.100 8.565 -7.280 1.00 95.56 210 ASP A CA 1
ATOM 1635 C C . ASP A 1 210 ? 17.578 8.737 -7.166 1.00 95.56 210 ASP A C 1
ATOM 1637 O O . ASP A 1 210 ? 16.833 8.353 -8.053 1.00 95.56 210 ASP A O 1
ATOM 1641 N N . GLY A 1 211 ? 17.083 9.304 -6.065 1.00 95.62 211 GLY A N 1
ATOM 1642 C CA . GLY A 1 211 ? 15.639 9.490 -5.862 1.00 95.62 211 GLY A CA 1
ATOM 1643 C C . GLY A 1 211 ? 15.028 10.669 -6.630 1.00 95.62 211 GLY A C 1
ATOM 1644 O O . GLY A 1 211 ? 14.099 11.285 -6.111 1.00 95.62 211 GLY A O 1
ATOM 1645 N N . SER A 1 212 ? 15.588 11.052 -7.782 1.00 96.94 212 SER A N 1
ATOM 1646 C CA . SER A 1 212 ? 15.113 12.196 -8.569 1.00 96.94 212 SER A CA 1
ATOM 1647 C C . SER A 1 212 ? 13.877 11.848 -9.419 1.00 96.94 212 SER A C 1
ATOM 1649 O O . SER A 1 212 ? 13.675 10.679 -9.760 1.00 96.94 212 SER A O 1
ATOM 1651 N N . PRO A 1 213 ? 13.040 12.842 -9.779 1.00 97.62 213 PRO A N 1
ATOM 1652 C CA . PRO A 1 213 ? 11.937 12.645 -10.720 1.00 97.62 213 PRO A CA 1
ATOM 1653 C C . PRO A 1 213 ? 12.391 12.142 -12.096 1.00 97.62 213 PRO A C 1
ATOM 1655 O O . PRO A 1 213 ? 11.710 11.317 -12.689 1.00 97.62 213 PRO A O 1
ATOM 1658 N N . GLU A 1 214 ? 13.550 12.587 -12.582 1.00 98.12 214 GLU A N 1
ATOM 1659 C CA . GLU A 1 214 ? 14.102 12.163 -13.873 1.00 98.12 214 GLU A CA 1
ATOM 1660 C C . GLU A 1 214 ? 14.468 10.672 -13.862 1.00 98.12 214 GLU A C 1
ATOM 1662 O O . GLU A 1 214 ? 14.164 9.945 -14.807 1.00 98.12 214 GLU A O 1
ATOM 1667 N N . SER A 1 215 ? 15.061 10.196 -12.761 1.00 97.75 215 SER A N 1
ATOM 1668 C CA . SER A 1 215 ? 15.306 8.767 -12.542 1.00 97.75 215 SER A CA 1
ATOM 1669 C C . SER A 1 215 ? 14.002 7.959 -12.506 1.00 97.75 215 SER A C 1
ATOM 1671 O O . SER A 1 215 ? 13.965 6.840 -13.014 1.00 97.75 215 SER A O 1
ATOM 1673 N N . ALA A 1 216 ? 12.932 8.511 -11.922 1.00 98.00 216 ALA A N 1
ATOM 1674 C CA . ALA A 1 216 ? 11.621 7.862 -11.890 1.00 98.00 216 ALA A CA 1
ATOM 1675 C C . ALA A 1 216 ? 11.017 7.736 -13.299 1.00 98.00 216 ALA A C 1
ATOM 1677 O O . ALA A 1 216 ? 10.619 6.641 -13.682 1.00 98.00 216 ALA A O 1
ATOM 1678 N N . GLU A 1 217 ? 11.029 8.817 -14.085 1.00 98.25 217 GLU A N 1
ATOM 1679 C CA . GLU A 1 217 ? 10.518 8.845 -15.465 1.00 98.25 217 GLU A CA 1
ATOM 1680 C C . GLU A 1 217 ? 11.277 7.860 -16.375 1.00 98.25 217 GLU A C 1
ATOM 1682 O O . GLU A 1 217 ? 10.673 7.141 -17.174 1.00 98.25 217 GLU A O 1
ATOM 1687 N N . GLU A 1 218 ? 12.603 7.759 -16.224 1.00 98.12 218 GLU A N 1
ATOM 1688 C CA . GLU A 1 218 ? 13.408 6.787 -16.974 1.00 98.12 218 GLU A CA 1
ATOM 1689 C C . GLU A 1 218 ? 13.015 5.340 -16.628 1.00 98.12 218 GLU A C 1
ATOM 1691 O O . GLU A 1 218 ? 12.850 4.500 -17.519 1.00 98.12 218 GLU A O 1
ATOM 1696 N N . LEU A 1 219 ? 12.831 5.043 -15.336 1.00 98.25 219 LEU A N 1
ATOM 1697 C CA . LEU A 1 219 ? 12.401 3.725 -14.865 1.00 98.25 219 LEU A CA 1
ATOM 1698 C C . LEU A 1 219 ? 10.979 3.380 -15.316 1.00 98.25 219 LEU A C 1
ATOM 1700 O O . LEU A 1 219 ? 10.737 2.240 -15.716 1.00 98.25 219 LEU A O 1
ATOM 1704 N N . GLU A 1 220 ? 10.068 4.353 -15.301 1.00 98.44 220 GLU A N 1
ATOM 1705 C CA . GLU A 1 220 ? 8.706 4.220 -15.821 1.00 98.44 220 GLU A CA 1
ATOM 1706 C C . GLU A 1 220 ? 8.727 3.836 -17.301 1.00 98.44 220 GLU A C 1
ATOM 1708 O O . GLU A 1 220 ? 8.133 2.824 -17.668 1.00 98.44 220 GLU A O 1
ATOM 1713 N N . GLY A 1 221 ? 9.482 4.557 -18.137 1.00 98.25 221 GLY A N 1
ATOM 1714 C CA . GLY A 1 221 ? 9.598 4.250 -19.565 1.00 98.25 221 GLY A CA 1
ATOM 1715 C C . GLY A 1 221 ? 10.178 2.856 -19.842 1.00 98.25 221 GLY A C 1
ATOM 1716 O O . GLY A 1 221 ? 9.691 2.138 -20.719 1.00 98.25 221 GLY A O 1
ATOM 1717 N N . MET A 1 222 ? 11.182 2.427 -19.067 1.00 98.44 222 MET A N 1
ATOM 1718 C CA . MET A 1 222 ? 11.737 1.073 -19.186 1.00 98.44 222 MET A CA 1
ATOM 1719 C C . MET A 1 222 ? 10.731 -0.004 -18.763 1.00 98.44 222 MET A C 1
ATOM 1721 O O . MET A 1 222 ? 10.596 -1.016 -19.449 1.00 98.44 222 MET A O 1
ATOM 1725 N N . PHE A 1 223 ? 10.007 0.201 -17.661 1.00 98.31 223 PHE A N 1
ATOM 1726 C CA . PHE A 1 223 ? 9.011 -0.757 -17.180 1.00 98.31 223 PHE A CA 1
ATOM 1727 C C . PHE A 1 223 ? 7.802 -0.849 -18.120 1.00 98.31 223 PHE A C 1
ATOM 1729 O O . PHE A 1 223 ? 7.346 -1.949 -18.426 1.00 98.31 223 PHE A O 1
ATOM 1736 N N . GLN A 1 224 ? 7.338 0.283 -18.653 1.00 98.44 224 GLN A N 1
ATOM 1737 C CA . GLN A 1 224 ? 6.289 0.345 -19.674 1.00 98.44 224 GLN A CA 1
ATOM 1738 C C . GLN A 1 224 ? 6.671 -0.452 -20.925 1.00 98.44 224 GLN A C 1
ATOM 1740 O O . GLN A 1 224 ? 5.874 -1.252 -21.412 1.00 98.44 224 GLN A O 1
ATOM 1745 N N . ALA A 1 225 ? 7.907 -0.300 -21.413 1.00 98.38 225 ALA A N 1
ATOM 1746 C CA . ALA A 1 225 ? 8.394 -1.068 -22.555 1.00 98.38 225 ALA A CA 1
ATOM 1747 C C . ALA A 1 225 ? 8.403 -2.585 -22.283 1.00 98.38 225 ALA A C 1
ATOM 1749 O O . ALA A 1 225 ? 8.070 -3.362 -23.177 1.00 98.38 225 ALA A O 1
ATOM 1750 N N . LEU A 1 226 ? 8.737 -3.010 -21.056 1.00 98.44 226 LEU A N 1
ATOM 1751 C CA . LEU A 1 226 ? 8.644 -4.417 -20.648 1.00 98.44 226 LEU A CA 1
ATOM 1752 C C . LEU A 1 226 ? 7.190 -4.907 -20.640 1.00 98.44 226 LEU A C 1
ATOM 1754 O O . LEU A 1 226 ? 6.913 -5.966 -21.196 1.00 98.44 226 LEU A O 1
ATOM 1758 N N . MET A 1 227 ? 6.259 -4.126 -20.080 1.00 98.44 227 MET A N 1
ATOM 1759 C CA . MET A 1 227 ? 4.829 -4.464 -20.070 1.00 98.44 227 MET A CA 1
ATOM 1760 C C . MET A 1 227 ? 4.265 -4.645 -21.480 1.00 98.44 227 MET A C 1
ATOM 1762 O O . MET A 1 227 ? 3.577 -5.626 -21.745 1.00 98.44 227 MET A O 1
ATOM 1766 N N . LEU A 1 228 ? 4.576 -3.723 -22.393 1.00 98.19 228 LEU A N 1
ATOM 1767 C CA . LEU A 1 228 ? 4.082 -3.771 -23.769 1.00 98.19 228 LEU A CA 1
ATOM 1768 C C . LEU A 1 228 ? 4.693 -4.922 -24.582 1.00 98.19 228 LEU A C 1
ATOM 1770 O O . LEU A 1 228 ? 4.074 -5.374 -25.542 1.00 98.19 228 LEU A O 1
ATOM 1774 N N . ALA A 1 229 ? 5.874 -5.414 -24.205 1.00 98.12 229 ALA A N 1
ATOM 1775 C CA . ALA A 1 229 ? 6.538 -6.529 -24.877 1.00 98.12 229 ALA A CA 1
ATOM 1776 C C . ALA A 1 229 ? 6.129 -7.922 -24.351 1.00 98.12 229 ALA A C 1
ATOM 1778 O O . ALA A 1 229 ? 6.445 -8.921 -25.003 1.00 98.12 229 ALA A O 1
ATOM 1779 N N . ASP A 1 230 ? 5.464 -8.019 -23.194 1.00 98.50 230 ASP A N 1
ATOM 1780 C CA . ASP A 1 230 ? 5.140 -9.302 -22.558 1.00 98.50 230 ASP A CA 1
ATOM 1781 C C . ASP A 1 230 ? 3.801 -9.884 -23.036 1.00 98.50 230 ASP A C 1
ATOM 1783 O O . ASP A 1 230 ? 2.729 -9.536 -22.545 1.00 98.50 230 ASP A O 1
ATOM 1787 N N . THR A 1 231 ? 3.860 -10.868 -23.933 1.00 98.12 231 THR A N 1
ATOM 1788 C CA . THR A 1 231 ? 2.668 -11.560 -24.442 1.00 98.12 231 THR A CA 1
ATOM 1789 C C . THR A 1 231 ? 1.851 -12.270 -23.357 1.00 98.12 231 THR A C 1
ATOM 1791 O O . THR A 1 231 ? 0.644 -12.403 -23.511 1.00 98.12 231 THR A O 1
ATOM 1794 N N . VAL A 1 232 ? 2.475 -12.727 -22.263 1.00 98.38 232 VAL A N 1
ATOM 1795 C CA . VAL A 1 232 ? 1.757 -13.376 -21.150 1.00 98.38 232 VAL A CA 1
ATOM 1796 C C . VAL A 1 232 ? 0.885 -12.360 -20.423 1.00 98.38 232 VAL A C 1
ATOM 1798 O O . VAL A 1 232 ? -0.249 -12.674 -20.058 1.00 98.38 232 VAL A O 1
ATOM 1801 N N . LEU A 1 233 ? 1.402 -11.146 -20.226 1.00 98.25 233 LEU A N 1
ATOM 1802 C CA . LEU A 1 233 ? 0.629 -10.056 -19.649 1.00 98.25 233 LEU A CA 1
ATOM 1803 C C . LEU A 1 233 ? -0.520 -9.639 -20.574 1.00 98.25 233 LEU A C 1
ATOM 1805 O O . LEU A 1 233 ? -1.634 -9.462 -20.091 1.00 98.25 233 LEU A O 1
ATOM 1809 N N . TRP A 1 234 ? -0.269 -9.526 -21.881 1.00 98.19 234 TRP A N 1
ATOM 1810 C CA . TRP A 1 234 ? -1.316 -9.241 -22.870 1.00 98.19 234 TRP A CA 1
ATOM 1811 C C . TRP A 1 234 ? -2.443 -10.278 -22.807 1.00 98.19 234 TRP A C 1
ATOM 1813 O O . TRP A 1 234 ? -3.598 -9.915 -22.617 1.00 98.19 234 TRP A O 1
ATOM 1823 N N . ASP A 1 235 ? -2.122 -11.571 -22.895 1.00 98.12 235 ASP A N 1
ATOM 1824 C CA . ASP A 1 235 ? -3.131 -12.637 -22.823 1.00 98.12 235 ASP A CA 1
ATOM 1825 C C . ASP A 1 235 ? -3.936 -12.564 -21.514 1.00 98.12 235 ASP A C 1
ATOM 1827 O O . ASP A 1 235 ? -5.157 -12.707 -21.514 1.00 98.12 235 ASP A O 1
ATOM 1831 N N . PHE A 1 236 ? -3.262 -12.280 -20.394 1.00 98.19 236 PHE A N 1
ATOM 1832 C CA . PHE A 1 236 ? -3.920 -12.090 -19.106 1.00 98.19 236 PHE A CA 1
ATOM 1833 C C . PHE A 1 236 ? -4.905 -10.908 -19.128 1.00 98.19 236 PHE A C 1
ATOM 1835 O O . PHE A 1 236 ? -6.053 -11.070 -18.726 1.00 98.19 236 PHE A O 1
ATOM 1842 N N . VAL A 1 237 ? -4.496 -9.734 -19.618 1.00 97.62 237 VAL A N 1
ATOM 1843 C CA . VAL A 1 237 ? -5.352 -8.533 -19.656 1.00 97.62 237 VAL A CA 1
ATOM 1844 C C . VAL A 1 237 ? -6.541 -8.717 -20.600 1.00 97.62 237 VAL A C 1
ATOM 1846 O O . VAL A 1 237 ? -7.658 -8.338 -20.239 1.00 97.62 237 VAL A O 1
ATOM 1849 N N . ALA A 1 238 ? -6.347 -9.364 -21.753 1.00 96.31 238 ALA A N 1
ATOM 1850 C CA . ALA A 1 238 ? -7.442 -9.740 -22.651 1.00 96.31 238 ALA A CA 1
ATOM 1851 C C . ALA A 1 238 ? -8.544 -10.521 -21.920 1.00 96.31 238 ALA A C 1
ATOM 1853 O O . ALA A 1 238 ? -9.729 -10.244 -22.116 1.00 96.31 238 ALA A O 1
ATOM 1854 N N . ASP A 1 239 ? -8.155 -11.448 -21.045 1.00 96.69 239 ASP A N 1
ATOM 1855 C CA . ASP A 1 239 ? -9.084 -12.301 -20.309 1.00 96.69 239 ASP A CA 1
ATOM 1856 C C . ASP A 1 239 ? -9.640 -11.643 -19.027 1.00 96.69 239 ASP A C 1
ATOM 1858 O O . ASP A 1 239 ? -10.709 -12.037 -18.555 1.00 96.69 239 ASP A O 1
ATOM 1862 N N . THR A 1 240 ? -8.939 -10.663 -18.434 1.00 95.31 240 THR A N 1
ATOM 1863 C CA . THR A 1 240 ? -9.229 -10.172 -17.070 1.00 95.31 240 THR A CA 1
ATOM 1864 C C . THR A 1 240 ? -9.114 -8.644 -16.910 1.00 95.31 240 THR A C 1
ATOM 1866 O O . THR A 1 240 ? -8.238 -8.151 -16.196 1.00 95.31 240 THR A O 1
ATOM 1869 N N . HIS A 1 241 ? -10.010 -7.882 -17.546 1.00 95.56 241 HIS A N 1
ATOM 1870 C CA . HIS A 1 241 ? -10.013 -6.405 -17.541 1.00 95.56 241 HIS A CA 1
ATOM 1871 C C . HIS A 1 241 ? -11.296 -5.772 -16.954 1.00 95.56 241 HIS A C 1
ATOM 1873 O O . HIS A 1 241 ? -11.719 -4.689 -17.360 1.00 95.56 241 HIS A O 1
ATOM 1879 N N . ASP A 1 242 ? -11.959 -6.433 -15.999 1.00 96.00 242 ASP A N 1
ATOM 1880 C CA . ASP A 1 242 ? -13.234 -5.969 -15.424 1.00 96.00 242 ASP A CA 1
ATOM 1881 C C . ASP A 1 242 ? -13.144 -4.635 -14.655 1.00 96.00 242 ASP A C 1
ATOM 1883 O O . ASP A 1 242 ? -14.171 -3.991 -14.441 1.00 96.00 242 ASP A O 1
ATOM 1887 N N . ALA A 1 243 ? -11.938 -4.199 -14.268 1.00 95.44 243 ALA A N 1
ATOM 1888 C CA . ALA A 1 243 ? -11.708 -2.908 -13.617 1.00 95.44 243 ALA A CA 1
ATOM 1889 C C . ALA A 1 243 ? -11.293 -1.786 -14.589 1.00 95.44 243 ALA A C 1
ATOM 1891 O O . ALA A 1 243 ? -11.189 -0.632 -14.168 1.00 95.44 243 ALA A O 1
ATOM 1892 N N . LEU A 1 244 ? -11.057 -2.099 -15.868 1.00 95.00 244 LEU A N 1
ATOM 1893 C CA . LEU A 1 244 ? -10.725 -1.112 -16.898 1.00 95.00 244 LEU A CA 1
ATOM 1894 C C . LEU A 1 244 ? -11.979 -0.627 -17.642 1.00 95.00 244 LEU A C 1
ATOM 1896 O O . LEU A 1 244 ? -13.065 -1.206 -17.544 1.00 95.00 244 LEU A O 1
ATOM 1900 N N . LEU A 1 245 ? -11.821 0.464 -18.397 1.00 92.88 245 LEU A N 1
ATOM 1901 C CA . LEU A 1 245 ? -12.871 0.999 -19.261 1.00 92.88 245 LEU A CA 1
ATOM 1902 C C . LEU A 1 245 ? -13.186 -0.004 -20.377 1.00 92.88 245 LEU A C 1
ATOM 1904 O O . LEU A 1 245 ? -12.326 -0.328 -21.190 1.00 92.88 245 LEU A O 1
ATOM 1908 N N . GLN A 1 246 ? -14.434 -0.470 -20.417 1.00 92.44 246 GLN A N 1
ATOM 1909 C CA . GLN A 1 246 ? -14.897 -1.514 -21.339 1.00 92.44 246 GLN A CA 1
ATOM 1910 C C . GLN A 1 246 ? -14.963 -1.048 -22.803 1.00 92.44 246 GLN A C 1
ATOM 1912 O O . GLN A 1 246 ? -15.164 -1.868 -23.695 1.00 92.44 246 GLN A O 1
ATOM 1917 N N . GLU A 1 247 ? -14.854 0.259 -23.066 1.00 94.69 247 GLU A N 1
ATOM 1918 C CA . GLU A 1 247 ? -14.838 0.793 -24.430 1.00 94.69 247 GLU A CA 1
ATOM 1919 C C . GLU A 1 247 ? -13.469 0.710 -25.114 1.00 94.69 247 GLU A C 1
ATOM 1921 O O . GLU A 1 247 ? -13.414 0.890 -26.329 1.00 94.69 247 GLU A O 1
ATOM 1926 N N . LEU A 1 248 ? -12.396 0.471 -24.354 1.00 95.44 248 LEU A N 1
ATOM 1927 C CA . LEU A 1 248 ? -11.041 0.390 -24.892 1.00 95.44 248 LEU A CA 1
ATOM 1928 C C . LEU A 1 248 ? -10.836 -0.941 -25.614 1.00 95.44 248 LEU A C 1
ATOM 1930 O O . LEU A 1 248 ? -11.241 -1.998 -25.120 1.00 95.44 248 LEU A O 1
ATOM 1934 N N . ASP A 1 249 ? -10.177 -0.905 -26.769 1.00 96.69 249 ASP A N 1
ATOM 1935 C CA . ASP A 1 249 ? -9.684 -2.137 -27.374 1.00 96.69 249 ASP A CA 1
ATOM 1936 C C . ASP A 1 249 ? -8.471 -2.701 -26.607 1.00 96.69 249 ASP A C 1
ATOM 1938 O O . ASP A 1 249 ? -7.981 -2.122 -25.638 1.00 96.69 249 ASP A O 1
ATOM 1942 N N . HIS A 1 250 ? -8.001 -3.887 -26.996 1.00 95.81 250 HIS A N 1
ATOM 1943 C CA . HIS A 1 250 ? -6.932 -4.559 -26.257 1.00 95.81 250 HIS A CA 1
ATOM 1944 C C . HIS A 1 250 ? -5.602 -3.785 -26.275 1.00 95.81 250 HIS A C 1
ATOM 1946 O O . HIS A 1 250 ? -4.890 -3.771 -25.272 1.00 95.81 250 HIS A O 1
ATOM 1952 N N . GLU A 1 251 ? -5.279 -3.120 -27.383 1.00 97.44 251 GLU A N 1
ATOM 1953 C CA . GLU A 1 251 ? -4.061 -2.316 -27.495 1.00 97.44 251 GLU A CA 1
ATOM 1954 C C . GLU A 1 251 ? -4.182 -1.063 -26.620 1.00 97.44 251 GLU A C 1
ATOM 1956 O O . GLU A 1 251 ? -3.307 -0.803 -25.793 1.00 97.44 251 GLU A O 1
ATOM 1961 N N . GLU A 1 252 ? -5.324 -0.375 -26.687 1.00 97.62 252 GLU A N 1
ATOM 1962 C CA . GLU A 1 252 ? -5.634 0.783 -25.847 1.00 97.62 252 GLU A CA 1
ATOM 1963 C C . GLU A 1 252 ? -5.646 0.436 -24.347 1.00 97.62 252 GLU A C 1
ATOM 1965 O O . GLU A 1 252 ? -5.175 1.222 -23.522 1.00 97.62 252 GLU A O 1
ATOM 1970 N N . MET A 1 253 ? -6.136 -0.750 -23.964 1.00 97.38 253 MET A N 1
ATOM 1971 C CA . MET A 1 253 ? -6.093 -1.228 -22.576 1.00 97.38 253 MET A CA 1
ATOM 1972 C C . MET A 1 253 ? -4.659 -1.421 -22.080 1.00 97.38 253 MET A C 1
ATOM 1974 O O . MET A 1 253 ? -4.346 -1.042 -20.950 1.00 97.38 253 MET A O 1
ATOM 1978 N N . MET A 1 254 ? -3.782 -1.988 -22.910 1.00 98.12 254 MET A N 1
ATOM 1979 C CA . MET A 1 254 ? -2.375 -2.199 -22.563 1.00 98.12 254 MET A CA 1
ATOM 1980 C C . MET A 1 254 ? -1.593 -0.885 -22.492 1.00 98.12 254 MET A C 1
ATOM 1982 O O . MET A 1 254 ? -0.786 -0.694 -21.575 1.00 98.12 254 MET A O 1
ATOM 1986 N N . GLU A 1 255 ? -1.860 0.052 -23.401 1.00 97.75 255 GLU A N 1
ATOM 1987 C CA . GLU A 1 255 ? -1.319 1.411 -23.333 1.00 97.75 255 GLU A CA 1
ATOM 1988 C C . GLU A 1 255 ? -1.795 2.133 -22.066 1.00 97.75 255 GLU A C 1
ATOM 1990 O O . GLU A 1 255 ? -0.984 2.686 -21.322 1.00 97.75 255 GLU A O 1
ATOM 1995 N N . TYR A 1 256 ? -3.091 2.062 -21.755 1.00 97.81 256 TYR A N 1
ATOM 1996 C CA . TYR A 1 256 ? -3.651 2.654 -20.544 1.00 97.81 256 TYR A CA 1
ATOM 1997 C C . TYR A 1 256 ? -3.018 2.063 -19.276 1.00 97.81 256 TYR A C 1
ATOM 1999 O O . TYR A 1 256 ? -2.518 2.805 -18.426 1.00 97.81 256 TYR A O 1
ATOM 2007 N N . LEU A 1 257 ? -2.967 0.734 -19.173 1.00 97.50 257 LEU A N 1
ATOM 2008 C CA . LEU A 1 257 ? -2.401 0.023 -18.030 1.00 97.50 257 LEU A CA 1
ATOM 2009 C C . LEU A 1 257 ? -0.917 0.354 -17.836 1.00 97.50 257 LEU A C 1
ATOM 2011 O O . LEU A 1 257 ? -0.506 0.697 -16.727 1.00 97.50 257 LEU A O 1
ATOM 2015 N N . SER A 1 258 ? -0.116 0.297 -18.901 1.00 98.06 258 SER A N 1
ATOM 2016 C CA . SER A 1 258 ? 1.313 0.623 -18.829 1.00 98.06 258 SER A CA 1
ATOM 2017 C C . SER A 1 258 ? 1.540 2.096 -18.471 1.00 98.06 258 SER A C 1
ATOM 2019 O O . SER A 1 258 ? 2.321 2.378 -17.560 1.00 98.06 258 SER A O 1
ATOM 2021 N N . SER A 1 259 ? 0.794 3.028 -19.074 1.00 97.94 259 SER A N 1
ATOM 2022 C CA . SER A 1 259 ? 0.885 4.468 -18.774 1.00 97.94 259 SER A CA 1
ATOM 2023 C C . SER A 1 259 ? 0.497 4.832 -17.335 1.00 97.94 259 SER A C 1
ATOM 2025 O O . SER A 1 259 ? 0.905 5.877 -16.835 1.00 97.94 259 SER A O 1
ATOM 2027 N N . SER A 1 260 ? -0.246 3.962 -16.640 1.00 98.00 260 SER A N 1
ATOM 2028 C CA . SER A 1 260 ? -0.584 4.137 -15.221 1.00 98.00 260 SER A CA 1
ATOM 2029 C C . SER A 1 260 ? 0.579 3.851 -14.261 1.00 98.00 260 SER A C 1
ATOM 2031 O O . SER A 1 260 ? 0.463 4.101 -13.058 1.00 98.00 260 SER A O 1
ATOM 2033 N N . THR A 1 261 ? 1.683 3.301 -14.777 1.00 98.19 261 THR A N 1
ATOM 2034 C CA . THR A 1 261 ? 2.853 2.941 -13.977 1.00 98.19 261 THR A CA 1
ATOM 2035 C C . THR A 1 261 ? 3.479 4.184 -13.369 1.00 98.19 261 THR A C 1
ATOM 2037 O O . THR A 1 261 ? 3.806 5.120 -14.091 1.00 98.19 261 THR A O 1
ATOM 2040 N N . THR A 1 262 ? 3.715 4.163 -12.058 1.00 98.12 262 THR A N 1
ATOM 2041 C CA . THR A 1 262 ? 4.500 5.205 -11.387 1.00 98.12 262 THR A CA 1
ATOM 2042 C C . THR A 1 262 ? 5.580 4.615 -10.495 1.00 98.12 262 THR A C 1
ATOM 2044 O O . THR A 1 262 ? 5.397 3.554 -9.887 1.00 98.12 262 THR A O 1
ATOM 2047 N N . PHE A 1 263 ? 6.709 5.315 -10.399 1.00 97.75 263 PHE A N 1
ATOM 2048 C CA . PHE A 1 263 ? 7.827 4.960 -9.530 1.00 97.75 263 PHE A CA 1
ATOM 2049 C C . PHE A 1 263 ? 7.972 5.987 -8.406 1.00 97.75 263 PHE A C 1
ATOM 2051 O O . PHE A 1 263 ? 8.044 7.192 -8.637 1.00 97.75 263 PHE A O 1
ATOM 2058 N N . ARG A 1 264 ? 8.054 5.519 -7.154 1.00 96.56 264 ARG A N 1
ATOM 2059 C CA . ARG A 1 264 ? 8.362 6.380 -5.999 1.00 96.56 264 ARG A CA 1
ATOM 2060 C C . ARG A 1 264 ? 9.641 5.920 -5.308 1.00 96.56 264 ARG A C 1
ATOM 2062 O O . ARG A 1 264 ? 9.750 4.733 -4.987 1.00 96.56 264 ARG A O 1
ATOM 2069 N N . PRO A 1 265 ? 10.590 6.829 -5.034 1.00 96.00 265 PRO A N 1
ATOM 2070 C CA . PRO A 1 265 ? 11.824 6.464 -4.362 1.00 96.00 265 PRO A CA 1
ATOM 2071 C C . PRO A 1 265 ? 11.550 6.089 -2.904 1.00 96.00 265 PRO A C 1
ATOM 2073 O O . PRO A 1 265 ? 10.822 6.773 -2.184 1.00 96.00 265 PRO A O 1
ATOM 2076 N N . LEU A 1 266 ? 12.186 5.013 -2.458 1.00 92.88 266 LEU A N 1
ATOM 2077 C CA . LEU A 1 266 ? 12.187 4.534 -1.086 1.00 92.88 266 LEU A CA 1
ATOM 2078 C C . LEU A 1 266 ? 13.625 4.520 -0.568 1.00 92.88 266 LEU A C 1
ATOM 2080 O O . LEU A 1 266 ? 14.458 3.732 -1.010 1.00 92.88 266 LEU A O 1
ATOM 2084 N N . LEU A 1 267 ? 13.919 5.378 0.406 1.00 90.19 267 LEU A N 1
ATOM 2085 C CA . LEU A 1 267 ? 15.228 5.391 1.053 1.00 90.19 267 LEU A CA 1
ATOM 2086 C C . LEU A 1 267 ? 15.334 4.217 2.030 1.00 90.19 267 LEU A C 1
ATOM 2088 O O . LEU A 1 267 ? 14.651 4.169 3.049 1.00 90.19 267 LEU A O 1
ATOM 2092 N N . THR A 1 268 ? 16.208 3.264 1.748 1.00 84.44 268 THR A N 1
ATOM 2093 C CA . THR A 1 268 ? 16.475 2.144 2.647 1.00 84.44 268 THR A CA 1
ATOM 2094 C C . THR A 1 268 ? 17.847 2.291 3.287 1.00 84.44 268 THR A C 1
ATOM 2096 O O . THR A 1 268 ? 18.830 2.667 2.646 1.00 84.44 268 THR A O 1
ATOM 2099 N N . ASP A 1 269 ? 17.918 2.023 4.589 1.00 77.50 269 ASP A N 1
ATOM 2100 C CA . ASP A 1 269 ? 19.195 1.905 5.288 1.00 77.50 269 ASP A CA 1
ATOM 2101 C C . ASP A 1 269 ? 19.885 0.613 4.824 1.00 77.50 269 ASP A C 1
ATOM 2103 O O . ASP A 1 269 ? 19.276 -0.466 4.819 1.00 77.50 269 ASP A O 1
ATOM 2107 N N . LYS A 1 270 ? 21.155 0.691 4.409 1.00 69.50 270 LYS A N 1
ATOM 2108 C CA . LYS A 1 270 ? 21.932 -0.526 4.175 1.00 69.50 270 LYS A CA 1
ATOM 2109 C C . LYS A 1 270 ? 22.271 -1.130 5.524 1.00 69.50 270 LYS A C 1
ATOM 2111 O O . LYS A 1 270 ? 23.124 -0.620 6.247 1.00 69.50 270 LYS A O 1
ATOM 2116 N N . SER A 1 271 ? 21.677 -2.290 5.799 1.00 60.62 271 SER A N 1
ATOM 2117 C CA . SER A 1 271 ? 21.994 -3.124 6.958 1.00 60.62 271 SER A CA 1
ATOM 2118 C C . SER A 1 271 ? 23.511 -3.177 7.204 1.00 60.62 271 SER A C 1
ATOM 2120 O O . SER A 1 271 ? 24.248 -3.825 6.455 1.00 60.62 271 SER A O 1
ATOM 2122 N N . GLY A 1 272 ? 23.976 -2.478 8.242 1.00 63.75 272 GLY A N 1
ATOM 2123 C CA . GLY A 1 272 ? 25.376 -2.474 8.671 1.00 63.75 272 GLY A CA 1
ATOM 2124 C C . GLY A 1 272 ? 26.205 -1.235 8.319 1.00 63.75 272 GLY A C 1
ATOM 2125 O O . GLY A 1 272 ? 27.403 -1.239 8.599 1.00 63.75 272 GLY A O 1
ATOM 2126 N N . SER A 1 273 ? 25.642 -0.174 7.733 1.00 72.12 273 SER A N 1
ATOM 2127 C CA . SER A 1 273 ? 26.360 1.096 7.540 1.00 72.12 273 SER A CA 1
ATOM 2128 C C . SER A 1 273 ? 25.444 2.298 7.797 1.00 72.12 273 SER A C 1
ATOM 2130 O O . SER A 1 273 ? 24.734 2.693 6.878 1.00 72.12 273 SER A O 1
ATOM 2132 N N . PRO A 1 274 ? 25.497 2.913 8.998 1.00 65.75 274 PRO A N 1
ATOM 2133 C CA . PRO A 1 274 ? 24.523 3.917 9.456 1.00 65.75 274 PRO A CA 1
ATOM 2134 C C . PRO A 1 274 ? 24.460 5.211 8.623 1.00 65.75 274 PRO A C 1
ATOM 2136 O O . PRO A 1 274 ? 23.568 6.023 8.836 1.00 65.75 274 PRO A O 1
ATOM 2139 N N . ASP A 1 275 ? 25.365 5.390 7.658 1.00 72.19 275 ASP A N 1
ATOM 2140 C CA . ASP A 1 275 ? 25.464 6.593 6.827 1.00 72.19 275 ASP A CA 1
ATOM 2141 C C . ASP A 1 275 ? 25.314 6.306 5.320 1.00 72.19 275 ASP A C 1
ATOM 2143 O O . ASP A 1 275 ? 25.556 7.187 4.494 1.00 72.19 275 ASP A O 1
ATOM 2147 N N . VAL A 1 276 ? 24.958 5.075 4.928 1.00 78.56 276 VAL A N 1
ATOM 2148 C CA . VAL A 1 276 ? 24.836 4.697 3.511 1.00 78.56 276 VAL A CA 1
ATOM 2149 C C . VAL A 1 276 ? 23.404 4.290 3.196 1.00 78.56 276 VAL A C 1
ATOM 2151 O O . VAL A 1 276 ? 23.036 3.120 3.274 1.00 78.56 276 VAL A O 1
ATOM 2154 N N . TYR A 1 277 ? 22.618 5.269 2.762 1.00 82.88 277 TYR A N 1
ATOM 2155 C CA . TYR A 1 277 ? 21.288 5.025 2.218 1.00 82.88 277 TYR A CA 1
ATOM 2156 C C . TYR A 1 277 ? 21.380 4.453 0.802 1.00 82.88 277 TYR A C 1
ATOM 2158 O O . TYR A 1 277 ? 22.248 4.825 0.006 1.00 82.88 277 TYR A O 1
ATOM 2166 N N . ARG A 1 278 ? 20.475 3.531 0.489 1.00 88.44 278 ARG A N 1
ATOM 2167 C CA . ARG A 1 278 ? 20.197 3.061 -0.866 1.00 88.44 278 ARG A CA 1
ATOM 2168 C C . ARG A 1 278 ? 18.826 3.587 -1.279 1.00 88.44 278 ARG A C 1
ATOM 2170 O O . ARG A 1 278 ? 17.912 3.612 -0.463 1.00 88.44 278 ARG A O 1
ATOM 2177 N N . THR A 1 279 ? 18.686 3.980 -2.538 1.00 94.19 279 THR A N 1
ATOM 2178 C CA . THR A 1 279 ? 17.375 4.246 -3.129 1.00 94.19 279 THR A CA 1
ATOM 2179 C C . THR A 1 279 ? 16.852 2.949 -3.725 1.00 94.19 279 THR A C 1
ATOM 2181 O O . THR A 1 279 ? 17.402 2.435 -4.697 1.00 94.19 279 THR A O 1
ATOM 2184 N N . ASP A 1 280 ? 15.819 2.404 -3.101 1.00 95.00 280 ASP A N 1
ATOM 2185 C CA . ASP A 1 280 ? 14.946 1.408 -3.706 1.00 95.00 280 ASP A CA 1
ATOM 2186 C C . ASP A 1 280 ? 13.736 2.114 -4.325 1.00 95.00 280 ASP A C 1
ATOM 2188 O O . ASP A 1 280 ? 13.554 3.317 -4.142 1.00 95.00 280 ASP A O 1
ATOM 2192 N N . TRP A 1 281 ? 12.912 1.389 -5.073 1.00 96.81 281 TRP A N 1
ATOM 2193 C CA . TRP A 1 281 ? 11.815 1.988 -5.830 1.00 96.81 281 TRP A CA 1
ATOM 2194 C C . TRP A 1 281 ? 10.522 1.224 -5.626 1.00 96.81 281 TRP A C 1
ATOM 2196 O O . TRP A 1 281 ? 10.443 0.046 -5.959 1.00 96.81 281 TRP A O 1
ATOM 2206 N N . ASN A 1 282 ? 9.502 1.890 -5.100 1.00 96.69 282 ASN A N 1
ATOM 2207 C CA . ASN A 1 282 ? 8.151 1.350 -5.070 1.00 96.69 282 ASN A CA 1
ATOM 2208 C C . ASN A 1 282 ? 7.491 1.571 -6.423 1.00 96.69 282 ASN A C 1
ATOM 2210 O O . ASN A 1 282 ? 7.511 2.689 -6.938 1.00 96.69 282 ASN A O 1
ATOM 2214 N N . ILE A 1 283 ? 6.884 0.516 -6.953 1.00 97.38 283 ILE A N 1
ATOM 2215 C CA . ILE A 1 283 ? 6.156 0.550 -8.217 1.00 97.38 283 ILE A CA 1
ATOM 2216 C C . ILE A 1 283 ? 4.669 0.529 -7.924 1.00 97.38 283 ILE A C 1
ATOM 2218 O O . ILE A 1 283 ? 4.216 -0.237 -7.070 1.00 97.38 283 ILE A O 1
ATOM 2222 N N . TYR A 1 284 ? 3.922 1.341 -8.661 1.00 97.44 284 TYR A N 1
ATOM 2223 C CA . TYR A 1 284 ? 2.469 1.361 -8.624 1.00 97.44 284 TYR A CA 1
ATOM 2224 C C . TYR A 1 284 ? 1.934 1.165 -10.028 1.00 97.44 284 TYR A C 1
ATOM 2226 O O . TYR A 1 284 ? 2.417 1.812 -10.950 1.00 97.44 284 TYR A O 1
ATOM 2234 N N . VAL A 1 285 ? 0.937 0.300 -10.168 1.00 97.75 285 VAL A N 1
ATOM 2235 C CA . VAL A 1 285 ? 0.214 0.054 -11.417 1.00 97.75 285 VAL A CA 1
ATOM 2236 C C . VAL A 1 285 ? -1.239 -0.202 -11.038 1.00 97.75 285 VAL A C 1
ATOM 2238 O O . VAL A 1 285 ? -1.504 -0.916 -10.067 1.00 97.75 285 VAL A O 1
ATOM 2241 N N . ILE A 1 286 ? -2.192 0.382 -11.763 1.00 97.00 286 ILE A N 1
ATOM 2242 C CA . ILE A 1 286 ? -3.604 0.044 -11.540 1.00 97.00 286 ILE A CA 1
ATOM 2243 C C . ILE A 1 286 ? -3.834 -1.434 -11.885 1.00 97.00 286 ILE A C 1
ATOM 2245 O O . ILE A 1 286 ? -3.192 -1.977 -12.778 1.00 97.00 286 ILE A O 1
ATOM 2249 N N . SER A 1 287 ? -4.737 -2.107 -11.178 1.00 96.69 287 SER A N 1
ATOM 2250 C CA . SER A 1 287 ? -5.082 -3.491 -11.514 1.00 96.69 287 SER A CA 1
ATOM 2251 C C . SER A 1 287 ? -6.058 -3.522 -12.690 1.00 96.69 287 SER A C 1
ATOM 2253 O O . SER A 1 287 ? -7.019 -2.749 -12.675 1.00 96.69 287 SER A O 1
ATOM 2255 N N . PRO A 1 288 ? -5.885 -4.428 -13.672 1.00 97.62 288 PRO A N 1
ATOM 2256 C CA . PRO A 1 288 ? -6.873 -4.607 -14.728 1.00 97.62 288 PRO A CA 1
ATOM 2257 C C . PRO A 1 288 ? -8.160 -5.270 -14.207 1.00 97.62 288 PRO A C 1
ATOM 2259 O O . PRO A 1 288 ? -9.209 -5.171 -14.831 1.00 97.62 288 PRO A O 1
ATOM 2262 N N . THR A 1 289 ? -8.116 -5.897 -13.030 1.00 96.50 289 THR A N 1
ATOM 2263 C CA . THR A 1 289 ? -9.224 -6.668 -12.460 1.00 96.50 289 THR A CA 1
ATOM 2264 C C . THR A 1 289 ? -9.585 -6.225 -11.044 1.00 96.50 289 THR A C 1
ATOM 2266 O O . THR A 1 289 ? -8.716 -5.799 -10.277 1.00 96.50 289 THR A O 1
ATOM 2269 N N . SER A 1 290 ? -10.866 -6.336 -10.682 1.00 93.25 290 SER A N 1
ATOM 2270 C CA . SER A 1 290 ? -11.333 -6.177 -9.298 1.00 93.25 290 SER A CA 1
ATOM 2271 C C . SER A 1 290 ? -11.319 -7.497 -8.518 1.00 93.25 290 SER A C 1
ATOM 2273 O O . SER A 1 290 ? -11.457 -7.495 -7.290 1.00 93.25 290 SER A O 1
ATOM 2275 N N . ASP A 1 291 ? -11.113 -8.627 -9.207 1.00 92.62 291 ASP A N 1
ATOM 2276 C CA . ASP A 1 291 ? -10.960 -9.931 -8.577 1.00 92.62 291 ASP A CA 1
ATOM 2277 C C . ASP A 1 291 ? -9.594 -10.049 -7.901 1.00 92.62 291 ASP A C 1
ATOM 2279 O O . ASP A 1 291 ? -8.528 -9.755 -8.447 1.00 92.62 291 ASP A O 1
ATOM 2283 N N . LEU A 1 292 ? -9.633 -10.511 -6.660 1.00 86.81 292 LEU A N 1
ATOM 2284 C CA . LEU A 1 292 ? -8.469 -10.509 -5.806 1.00 86.81 292 LEU A CA 1
ATOM 2285 C C . LEU A 1 292 ? -7.442 -11.597 -6.150 1.00 86.81 292 LEU A C 1
ATOM 2287 O O . LEU A 1 292 ? -6.239 -11.385 -5.976 1.00 86.81 292 LEU A O 1
ATOM 2291 N N . GLU A 1 293 ? -7.906 -12.771 -6.573 1.00 89.56 293 GLU A N 1
ATOM 2292 C CA . GLU A 1 293 ? -7.037 -13.885 -6.953 1.00 89.56 293 GLU A CA 1
ATOM 2293 C C . GLU A 1 293 ? -6.390 -13.602 -8.309 1.00 89.56 293 GLU A C 1
ATOM 2295 O O . GLU A 1 293 ? -5.184 -13.807 -8.471 1.00 89.56 293 GLU A O 1
ATOM 2300 N N . LEU A 1 294 ? -7.152 -13.031 -9.246 1.00 95.00 294 LEU A N 1
ATOM 2301 C CA . LEU A 1 294 ? -6.621 -12.583 -10.531 1.00 95.00 294 LEU A CA 1
ATOM 2302 C C . LEU A 1 294 ? -5.604 -11.450 -10.348 1.00 95.00 294 LEU A C 1
ATOM 2304 O O . LEU A 1 294 ? -4.526 -11.507 -10.938 1.00 95.00 294 LEU A O 1
ATOM 2308 N N . ASN A 1 295 ? -5.857 -10.486 -9.458 1.00 93.75 295 ASN A N 1
ATOM 2309 C CA . ASN A 1 295 ? -4.875 -9.446 -9.152 1.00 93.75 295 ASN A CA 1
ATOM 2310 C C . ASN A 1 295 ? -3.566 -10.013 -8.563 1.00 93.75 295 ASN A C 1
ATOM 2312 O O . ASN A 1 295 ? -2.493 -9.501 -8.865 1.00 93.75 295 ASN A O 1
ATOM 2316 N N . LEU A 1 296 ? -3.592 -11.082 -7.756 1.00 91.25 296 LEU A N 1
ATOM 2317 C CA . LEU A 1 296 ? -2.337 -11.719 -7.322 1.00 91.25 296 LEU A CA 1
ATOM 2318 C C . LEU A 1 296 ? -1.545 -12.267 -8.504 1.00 91.25 296 LEU A C 1
ATOM 2320 O O . LEU A 1 296 ? -0.344 -12.028 -8.586 1.00 91.25 296 LEU A O 1
ATOM 2324 N N . ARG A 1 297 ? -2.219 -12.945 -9.435 1.00 95.94 297 ARG A N 1
ATOM 2325 C CA . ARG A 1 297 ? -1.582 -13.474 -10.641 1.00 95.94 297 ARG A CA 1
ATOM 2326 C C . ARG A 1 297 ? -1.011 -12.357 -11.517 1.00 95.94 297 ARG A C 1
ATOM 2328 O O . ARG A 1 297 ? 0.108 -12.486 -12.001 1.00 95.94 297 ARG A O 1
ATOM 2335 N N . PHE A 1 298 ? -1.734 -11.248 -11.665 1.00 96.94 298 PHE A N 1
ATOM 2336 C CA . PHE A 1 298 ? -1.237 -10.041 -12.332 1.00 96.94 298 PHE A CA 1
ATOM 2337 C C . PHE A 1 298 ? 0.071 -9.547 -11.700 1.00 96.94 298 PHE A C 1
ATOM 2339 O O . PHE A 1 298 ? 1.070 -9.344 -12.389 1.00 96.94 298 PHE A O 1
ATOM 2346 N N . ARG A 1 299 ? 0.098 -9.421 -10.368 1.00 95.19 299 ARG A N 1
ATOM 2347 C CA . ARG A 1 299 ? 1.297 -8.994 -9.633 1.00 95.19 299 ARG A CA 1
ATOM 2348 C C . ARG A 1 299 ? 2.443 -9.989 -9.765 1.00 95.19 299 ARG A C 1
ATOM 2350 O O . ARG A 1 299 ? 3.591 -9.570 -9.867 1.00 95.19 299 ARG A O 1
ATOM 2357 N N . GLU A 1 300 ? 2.147 -11.287 -9.761 1.00 95.62 300 GLU A N 1
ATOM 2358 C CA . GLU A 1 300 ? 3.139 -12.341 -9.968 1.00 95.62 300 GLU A CA 1
ATOM 2359 C C . GLU A 1 300 ? 3.798 -12.212 -11.342 1.00 95.62 300 GLU A C 1
ATOM 2361 O O . GLU A 1 300 ? 5.027 -12.220 -11.394 1.00 95.62 300 GLU A O 1
ATOM 2366 N N . ILE A 1 301 ? 3.020 -12.002 -12.416 1.00 97.75 301 ILE A N 1
ATOM 2367 C CA . ILE A 1 301 ? 3.540 -11.754 -13.774 1.00 97.75 301 ILE A CA 1
ATOM 2368 C C . ILE A 1 301 ? 4.512 -10.571 -13.752 1.00 97.75 301 ILE A C 1
ATOM 2370 O O . ILE A 1 301 ? 5.689 -10.736 -14.076 1.00 97.75 301 ILE A O 1
ATOM 2374 N N . LEU A 1 302 ? 4.064 -9.406 -13.271 1.00 97.50 302 LEU A N 1
ATOM 2375 C CA . LEU A 1 302 ? 4.895 -8.199 -13.251 1.00 97.50 302 LEU A CA 1
ATOM 2376 C C . LEU A 1 302 ? 6.129 -8.323 -12.341 1.00 97.50 302 LEU A C 1
ATOM 2378 O O . LEU A 1 302 ? 7.175 -7.747 -12.634 1.00 97.50 302 LEU A O 1
ATOM 2382 N N . SER A 1 303 ? 6.053 -9.120 -11.270 1.00 96.31 303 SER A N 1
ATOM 2383 C CA . SER A 1 303 ? 7.186 -9.358 -10.365 1.00 96.31 303 SER A CA 1
ATOM 2384 C C . SER A 1 303 ? 8.338 -10.139 -10.998 1.00 96.31 303 SER A C 1
ATOM 2386 O O . SER A 1 303 ? 9.442 -10.154 -10.448 1.00 96.31 303 SER A O 1
ATOM 2388 N N . THR A 1 304 ? 8.102 -10.779 -12.149 1.00 97.38 304 THR A N 1
ATOM 2389 C CA . THR A 1 304 ? 9.147 -11.487 -12.899 1.00 97.38 304 THR A CA 1
ATOM 2390 C C . THR A 1 304 ? 10.054 -10.552 -13.694 1.00 97.38 304 THR A C 1
ATOM 2392 O O . THR A 1 304 ? 11.118 -10.982 -14.142 1.00 97.38 304 THR A O 1
ATOM 2395 N N . TYR A 1 305 ? 9.671 -9.282 -13.858 1.00 98.12 305 TYR A N 1
ATOM 2396 C CA . TYR A 1 305 ? 10.426 -8.332 -14.664 1.00 98.12 305 TYR A CA 1
ATOM 2397 C C . TYR A 1 305 ? 11.761 -7.970 -14.012 1.00 98.12 305 TYR A C 1
ATOM 2399 O O . TYR A 1 305 ? 11.847 -7.635 -12.827 1.00 98.12 305 TYR A O 1
ATOM 2407 N N . GLU A 1 306 ? 12.814 -7.985 -14.829 1.00 98.12 306 GLU A N 1
ATOM 2408 C CA . GLU A 1 306 ? 14.131 -7.469 -14.474 1.00 98.12 306 GLU A CA 1
ATOM 2409 C C . GLU A 1 306 ? 14.388 -6.186 -15.269 1.00 98.12 306 GLU A C 1
ATOM 2411 O O . GLU A 1 306 ? 14.445 -6.206 -16.497 1.00 98.12 306 GLU A O 1
ATOM 2416 N N . ILE A 1 307 ? 14.542 -5.057 -14.572 1.00 98.00 307 ILE A N 1
ATOM 2417 C CA . ILE A 1 307 ? 14.851 -3.776 -15.221 1.00 98.00 307 ILE A CA 1
ATOM 2418 C C . ILE A 1 307 ? 16.362 -3.706 -15.422 1.00 98.00 307 ILE A C 1
ATOM 2420 O O . ILE A 1 307 ? 17.109 -3.344 -14.509 1.00 98.00 307 ILE A O 1
ATOM 2424 N N . GLU A 1 308 ? 16.823 -4.103 -16.603 1.00 97.88 308 GLU A N 1
ATOM 2425 C CA . GLU A 1 308 ? 18.233 -4.040 -16.978 1.00 97.88 308 GLU A CA 1
ATOM 2426 C C . GLU A 1 308 ? 18.614 -2.645 -17.463 1.00 97.88 308 GLU A C 1
ATOM 2428 O O . GLU A 1 308 ? 18.060 -2.128 -18.430 1.00 97.88 308 GLU A O 1
ATOM 2433 N N . THR A 1 309 ? 19.612 -2.047 -16.817 1.00 97.06 309 THR A N 1
ATOM 2434 C CA . THR A 1 309 ? 20.120 -0.729 -17.204 1.00 97.06 309 THR A CA 1
ATOM 2435 C C . THR A 1 309 ? 21.592 -0.816 -17.564 1.00 97.06 309 THR A C 1
ATOM 2437 O O . THR A 1 309 ? 22.349 -1.616 -17.011 1.00 97.06 309 THR A O 1
ATOM 2440 N N . THR A 1 310 ? 22.031 0.032 -18.494 1.00 95.25 310 THR A N 1
ATOM 2441 C CA . THR A 1 310 ? 23.422 -0.017 -18.977 1.00 95.25 310 THR A CA 1
ATOM 2442 C C . THR A 1 310 ? 24.420 0.402 -17.893 1.00 95.25 310 THR A C 1
ATOM 2444 O O . THR A 1 310 ? 25.534 -0.118 -17.844 1.00 95.25 310 THR A O 1
ATOM 2447 N N . LEU A 1 311 ? 24.040 1.354 -17.032 1.00 96.31 311 LEU A N 1
ATOM 2448 C CA . LEU A 1 311 ? 24.953 2.005 -16.084 1.00 96.31 311 LEU A CA 1
ATOM 2449 C C . LEU A 1 311 ? 24.529 1.888 -14.616 1.00 96.31 311 LEU A C 1
ATOM 2451 O O . LEU A 1 311 ? 25.369 2.103 -13.743 1.00 96.31 311 LEU A O 1
ATOM 2455 N N . PHE A 1 312 ? 23.273 1.533 -14.331 1.00 96.19 312 PHE A N 1
ATOM 2456 C CA . PHE A 1 312 ? 22.700 1.599 -12.983 1.00 96.19 312 PHE A CA 1
ATOM 2457 C C . PHE A 1 312 ? 22.326 0.229 -12.401 1.00 96.19 312 PHE A C 1
ATOM 2459 O O . PHE A 1 312 ? 21.640 0.150 -11.383 1.00 96.19 312 PHE A O 1
ATOM 2466 N N . GLY A 1 313 ? 22.812 -0.857 -13.012 1.00 96.75 313 GLY A N 1
ATOM 2467 C CA . GLY A 1 313 ? 22.592 -2.231 -12.560 1.00 96.75 313 GLY A CA 1
ATOM 2468 C C . GLY A 1 313 ? 21.297 -2.857 -13.081 1.00 96.75 313 GLY A C 1
ATOM 2469 O O . GLY A 1 313 ? 20.716 -2.398 -14.064 1.00 96.75 313 GLY A O 1
ATOM 2470 N N . THR A 1 314 ? 20.867 -3.928 -12.413 1.00 97.88 314 THR A N 1
ATOM 2471 C CA . THR A 1 314 ? 19.661 -4.693 -12.762 1.00 97.88 314 THR A CA 1
ATOM 2472 C C . THR A 1 314 ? 18.694 -4.675 -11.590 1.00 97.88 314 THR A C 1
ATOM 2474 O O . THR A 1 314 ? 18.980 -5.250 -10.533 1.00 97.88 314 THR A O 1
ATOM 2477 N N . GLY A 1 315 ? 17.553 -4.026 -11.790 1.00 97.31 315 GLY A N 1
ATOM 2478 C CA . GLY A 1 315 ? 16.469 -3.966 -10.826 1.00 97.31 315 GLY A CA 1
ATOM 2479 C C . GLY A 1 315 ? 15.731 -5.292 -10.729 1.00 97.31 315 GLY A C 1
ATOM 2480 O O . GLY A 1 315 ? 15.366 -5.861 -11.753 1.00 97.31 315 GLY A O 1
ATOM 2481 N N . LYS A 1 316 ? 15.497 -5.779 -9.504 1.00 96.75 316 LYS A N 1
ATOM 2482 C CA . LYS A 1 316 ? 14.639 -6.948 -9.245 1.00 96.75 316 LYS A CA 1
ATOM 2483 C C . LYS A 1 316 ? 13.620 -6.665 -8.152 1.00 96.75 316 LYS A C 1
ATOM 2485 O O . LYS A 1 316 ? 13.963 -6.013 -7.157 1.00 96.75 316 LYS A O 1
ATOM 2490 N N . ALA A 1 317 ? 12.413 -7.201 -8.322 1.00 95.69 317 ALA A N 1
ATOM 2491 C CA . ALA A 1 317 ? 11.373 -7.181 -7.303 1.00 95.69 317 ALA A CA 1
ATOM 2492 C C . ALA A 1 317 ? 11.835 -7.902 -6.026 1.00 95.69 317 ALA A C 1
ATOM 2494 O O . ALA A 1 317 ? 12.502 -8.942 -6.070 1.00 95.69 317 ALA A O 1
ATOM 2495 N N . VAL A 1 318 ? 11.481 -7.346 -4.872 1.00 91.25 318 VAL A N 1
ATOM 2496 C CA . VAL A 1 318 ? 11.636 -8.012 -3.577 1.00 91.25 318 VAL A CA 1
ATOM 2497 C C . VAL A 1 318 ? 10.374 -8.822 -3.315 1.00 91.25 318 VAL A C 1
ATOM 2499 O O . VAL A 1 318 ? 9.297 -8.246 -3.192 1.00 91.25 318 VAL A O 1
ATOM 2502 N N . GLN A 1 319 ? 10.510 -10.148 -3.231 1.00 74.38 319 GLN A N 1
ATOM 2503 C CA . GLN A 1 319 ? 9.377 -11.046 -2.968 1.00 74.38 319 GLN A CA 1
ATOM 2504 C C . GLN A 1 319 ? 8.764 -10.797 -1.581 1.00 74.38 319 GLN A C 1
ATOM 2506 O O . GLN A 1 319 ? 7.547 -10.724 -1.444 1.00 74.38 319 GLN A O 1
ATOM 2511 N N . ASP A 1 320 ? 9.614 -10.572 -0.579 1.00 71.25 320 ASP A N 1
ATOM 2512 C CA . ASP A 1 320 ? 9.210 -10.263 0.790 1.00 71.25 320 ASP A CA 1
ATOM 2513 C C . ASP A 1 320 ? 9.321 -8.749 1.016 1.00 71.25 320 ASP A C 1
ATOM 2515 O O . ASP A 1 320 ? 10.331 -8.249 1.518 1.00 71.25 320 ASP A O 1
ATOM 2519 N N . GLY A 1 321 ? 8.323 -7.995 0.544 1.00 67.62 321 GLY A N 1
ATOM 2520 C CA . GLY A 1 321 ? 8.297 -6.533 0.660 1.00 67.62 321 GLY A CA 1
ATOM 2521 C C . GLY A 1 321 ? 8.548 -6.033 2.091 1.00 67.62 321 GLY A C 1
ATOM 2522 O O . GLY A 1 321 ? 8.329 -6.739 3.078 1.00 67.62 321 GLY A O 1
ATOM 2523 N N . THR A 1 322 ? 8.998 -4.786 2.231 1.00 74.56 322 THR A N 1
ATOM 2524 C CA . THR A 1 322 ? 9.208 -4.179 3.551 1.00 74.56 322 THR A CA 1
ATOM 2525 C C . THR A 1 322 ? 7.866 -3.878 4.214 1.00 74.56 322 THR A C 1
ATOM 2527 O O . THR A 1 322 ? 7.275 -2.835 3.963 1.00 74.56 322 THR A O 1
ATOM 2530 N N . SER A 1 323 ? 7.373 -4.772 5.072 1.00 85.25 323 SER A N 1
ATOM 2531 C CA . SER A 1 323 ? 6.183 -4.497 5.883 1.00 85.25 323 SER A CA 1
ATOM 2532 C C . SER A 1 323 ? 6.550 -3.621 7.082 1.00 85.25 323 SER A C 1
ATOM 2534 O O . SER A 1 323 ? 7.223 -4.058 8.016 1.00 85.25 323 SER A O 1
ATOM 2536 N N . CYS A 1 324 ? 6.066 -2.383 7.104 1.00 89.69 324 CYS A N 1
ATOM 2537 C CA . CYS A 1 324 ? 6.168 -1.495 8.251 1.00 89.69 324 CYS A CA 1
ATOM 2538 C C . CYS A 1 324 ? 5.433 -2.095 9.455 1.00 89.69 324 CYS A C 1
ATOM 2540 O O . CYS A 1 324 ? 4.210 -2.207 9.455 1.00 89.69 324 CYS A O 1
ATOM 2542 N N . VAL A 1 325 ? 6.145 -2.421 10.533 1.00 87.94 325 VAL A N 1
ATOM 2543 C CA . VAL A 1 325 ? 5.515 -3.005 11.733 1.00 87.94 325 VAL A CA 1
ATOM 2544 C C . VAL A 1 325 ? 4.514 -2.062 12.414 1.00 87.94 325 VAL A C 1
ATOM 2546 O O . VAL A 1 325 ? 3.571 -2.524 13.059 1.00 87.94 325 VAL A O 1
ATOM 2549 N N . ILE A 1 326 ? 4.668 -0.741 12.235 1.00 91.50 326 ILE A N 1
ATOM 2550 C CA . ILE A 1 326 ? 3.776 0.255 12.840 1.00 91.50 326 ILE A CA 1
ATOM 2551 C C . ILE A 1 326 ? 2.422 0.234 12.142 1.00 91.50 326 ILE A C 1
ATOM 2553 O O . ILE A 1 326 ? 1.428 -0.044 12.799 1.00 91.50 326 ILE A O 1
ATOM 2557 N N . CYS A 1 327 ? 2.367 0.527 10.843 1.00 92.50 327 CYS A N 1
ATOM 2558 C CA . CYS A 1 327 ? 1.102 0.709 10.127 1.00 92.50 327 CYS A CA 1
ATOM 2559 C C . CYS A 1 327 ? 0.703 -0.478 9.244 1.00 92.50 327 CYS A C 1
ATOM 2561 O O . CYS A 1 327 ? -0.421 -0.481 8.761 1.00 92.50 327 CYS A O 1
ATOM 2563 N N . THR A 1 328 ? 1.567 -1.484 9.066 1.00 91.50 328 THR A N 1
ATOM 2564 C CA . THR A 1 328 ? 1.465 -2.606 8.103 1.00 91.50 328 THR A CA 1
ATOM 2565 C C . THR A 1 328 ? 1.567 -2.250 6.622 1.00 91.50 328 THR A C 1
ATOM 2567 O O . THR A 1 328 ? 1.344 -3.112 5.779 1.00 91.50 328 THR A O 1
ATOM 2570 N N . GLY A 1 329 ? 1.931 -1.009 6.293 1.00 92.00 329 GLY A N 1
ATOM 2571 C CA . GLY A 1 329 ? 2.230 -0.621 4.914 1.00 92.00 329 GLY A CA 1
ATOM 2572 C C . GLY A 1 329 ? 3.396 -1.408 4.335 1.00 92.00 329 GLY A C 1
ATOM 2573 O O . GLY A 1 329 ? 4.365 -1.659 5.046 1.00 92.00 329 GLY A O 1
ATOM 2574 N N . ALA A 1 330 ? 3.320 -1.765 3.057 1.00 91.00 330 ALA A N 1
ATOM 2575 C CA . ALA A 1 330 ? 4.387 -2.476 2.354 1.00 91.00 330 ALA A CA 1
ATOM 2576 C C . ALA A 1 330 ? 5.365 -1.532 1.628 1.00 91.00 330 ALA A C 1
ATOM 2578 O O . ALA A 1 330 ? 6.453 -1.953 1.240 1.00 91.00 330 ALA A O 1
ATOM 2579 N N . GLY A 1 331 ? 5.003 -0.255 1.460 1.00 90.19 331 GLY A N 1
ATOM 2580 C CA . GLY A 1 331 ? 5.837 0.721 0.751 1.00 90.19 331 GLY A CA 1
ATOM 2581 C C . GLY A 1 331 ? 6.911 1.409 1.592 1.00 90.19 331 GLY A C 1
ATOM 2582 O O . GLY A 1 331 ? 7.599 2.283 1.076 1.00 90.19 331 GLY A O 1
ATOM 2583 N N . HIS A 1 332 ? 7.082 1.089 2.876 1.00 90.88 332 HIS A N 1
ATOM 2584 C CA . HIS A 1 332 ? 8.150 1.704 3.666 1.00 90.88 332 HIS A CA 1
ATOM 2585 C C . HIS A 1 332 ? 8.610 0.852 4.846 1.00 90.88 332 HIS A C 1
ATOM 2587 O O . HIS A 1 332 ? 7.873 0.037 5.395 1.00 90.88 332 HIS A O 1
ATOM 2593 N N . SER A 1 333 ? 9.844 1.095 5.290 1.00 88.62 333 SER A N 1
ATOM 2594 C CA . SER A 1 333 ? 10.373 0.517 6.527 1.00 88.62 333 SER A CA 1
ATOM 2595 C C . SER A 1 333 ? 9.850 1.255 7.765 1.00 88.62 333 SER A C 1
ATOM 2597 O O . SER A 1 333 ? 9.436 2.411 7.693 1.00 88.62 333 SER A O 1
ATOM 2599 N N . GLN A 1 334 ? 9.923 0.619 8.939 1.00 88.19 334 GLN A N 1
ATOM 2600 C CA . GLN A 1 334 ? 9.443 1.195 10.203 1.00 88.19 334 GLN A CA 1
ATOM 2601 C C . GLN A 1 334 ? 9.993 2.605 10.491 1.00 88.19 334 GLN A C 1
ATOM 2603 O O . GLN A 1 334 ? 9.258 3.461 10.982 1.00 88.19 334 GLN A O 1
ATOM 2608 N N . GLY A 1 335 ? 11.273 2.849 10.191 1.00 87.06 335 GLY A N 1
ATOM 2609 C CA . GLY A 1 335 ? 11.924 4.139 10.436 1.00 87.06 335 GLY A CA 1
ATOM 2610 C C . GLY A 1 335 ? 11.424 5.274 9.539 1.00 87.06 335 GLY A C 1
ATOM 2611 O O . GLY A 1 335 ? 11.610 6.437 9.884 1.00 87.06 335 GLY A O 1
ATOM 2612 N N . LEU A 1 336 ? 10.764 4.943 8.427 1.00 89.00 336 LEU A N 1
ATOM 2613 C CA . LEU A 1 336 ? 10.157 5.893 7.493 1.00 89.00 336 LEU A CA 1
ATOM 2614 C C . LEU A 1 336 ? 8.635 5.994 7.635 1.00 89.00 336 LEU A C 1
ATOM 2616 O O . LEU A 1 336 ? 7.984 6.648 6.825 1.00 89.00 336 LEU A O 1
ATOM 2620 N N . CYS A 1 337 ? 8.052 5.361 8.654 1.00 92.38 337 CYS A N 1
ATOM 2621 C CA . CYS A 1 337 ? 6.624 5.473 8.905 1.00 92.38 337 CYS A CA 1
ATOM 2622 C C . CYS A 1 337 ? 6.239 6.944 9.160 1.00 92.38 337 CYS A C 1
ATOM 2624 O O . CYS A 1 337 ? 6.855 7.580 10.021 1.00 92.38 337 CYS A O 1
ATOM 2626 N N . PRO A 1 338 ? 5.221 7.494 8.468 1.00 93.81 338 PRO A N 1
ATOM 2627 C CA . PRO A 1 338 ? 4.837 8.896 8.630 1.00 93.81 338 PRO A CA 1
ATOM 2628 C C . PRO A 1 338 ? 4.028 9.149 9.911 1.00 93.81 338 PRO A C 1
ATOM 2630 O O . PRO A 1 338 ? 4.053 10.252 10.448 1.00 93.81 338 PRO A O 1
ATOM 2633 N N . PHE A 1 339 ? 3.328 8.143 10.450 1.00 94.94 339 PHE A N 1
ATOM 2634 C CA . PHE A 1 339 ? 2.430 8.349 11.595 1.00 94.94 339 PHE A CA 1
ATOM 2635 C C . PHE A 1 339 ? 3.106 8.855 12.878 1.00 94.94 339 PHE A C 1
ATOM 2637 O O . PHE A 1 339 ? 2.526 9.726 13.524 1.00 94.94 339 PHE A O 1
ATOM 2644 N N . PRO A 1 340 ? 4.312 8.388 13.257 1.00 93.94 340 PRO A N 1
ATOM 2645 C CA . PRO A 1 340 ? 5.041 8.942 14.395 1.00 93.94 340 PRO A CA 1
ATOM 2646 C C . PRO A 1 340 ? 5.347 10.440 14.315 1.00 93.94 340 PRO A C 1
ATOM 2648 O O . PRO A 1 340 ? 5.684 11.029 15.338 1.00 93.94 340 PRO A O 1
ATOM 2651 N N . GLN A 1 341 ? 5.256 11.043 13.127 1.00 93.38 341 GLN A N 1
ATOM 2652 C CA . GLN A 1 341 ? 5.492 12.471 12.906 1.00 93.38 341 GLN A CA 1
ATOM 2653 C C . GLN A 1 341 ? 4.215 13.312 13.057 1.00 93.38 341 GLN A C 1
ATOM 2655 O O . GLN A 1 341 ? 4.292 14.536 13.012 1.00 93.38 341 GLN A O 1
ATOM 2660 N N . LEU A 1 342 ? 3.046 12.682 13.227 1.00 94.25 342 LEU A N 1
ATOM 2661 C CA . LEU A 1 342 ? 1.773 13.386 13.367 1.00 94.25 342 LEU A CA 1
ATOM 2662 C C . LEU A 1 342 ? 1.615 14.010 14.757 1.00 94.25 342 LEU A C 1
ATOM 2664 O O . LEU A 1 342 ? 1.920 13.395 15.785 1.00 94.25 342 LEU A O 1
ATOM 2668 N N . ASP A 1 343 ? 1.042 15.211 14.789 1.00 92.81 343 ASP A N 1
ATOM 2669 C CA . ASP A 1 343 ? 0.724 15.907 16.031 1.00 92.81 343 ASP A CA 1
ATOM 2670 C C . ASP A 1 343 ? -0.267 15.107 16.878 1.00 92.81 343 ASP A C 1
ATOM 2672 O O . ASP A 1 343 ? -1.356 14.745 16.438 1.00 92.81 343 ASP A O 1
ATOM 2676 N N . GLY A 1 344 ? 0.101 14.849 18.135 1.00 90.81 344 GLY A N 1
ATOM 2677 C CA . GLY A 1 344 ? -0.711 14.053 19.057 1.00 90.81 344 GLY A CA 1
ATOM 2678 C C . GLY A 1 344 ? -0.540 12.537 18.909 1.00 90.81 344 GLY A C 1
ATOM 2679 O O . GLY A 1 344 ? -1.289 11.785 19.544 1.00 90.81 344 GLY A O 1
ATOM 2680 N N . TRP A 1 345 ? 0.444 12.069 18.131 1.00 93.81 345 TRP A N 1
ATOM 2681 C CA . TRP A 1 345 ? 0.831 10.661 18.113 1.00 93.81 345 TRP A CA 1
ATOM 2682 C C . TRP A 1 345 ? 1.236 10.189 19.518 1.00 93.81 345 TRP A C 1
ATOM 2684 O O . TRP A 1 345 ? 2.115 10.745 20.173 1.00 93.81 345 TRP A O 1
ATOM 2694 N N . MET A 1 346 ? 0.570 9.139 19.994 1.00 92.12 346 MET A N 1
ATOM 2695 C CA . MET A 1 346 ? 0.819 8.457 21.274 1.00 92.12 346 MET A CA 1
ATOM 2696 C C . MET A 1 346 ? 1.147 6.978 21.054 1.00 92.12 346 MET A C 1
ATOM 2698 O O . MET A 1 346 ? 1.180 6.190 22.002 1.00 92.12 346 MET A O 1
ATOM 2702 N N . GLY A 1 347 ? 1.330 6.589 19.794 1.00 91.06 347 GLY A N 1
ATOM 2703 C CA . GLY A 1 347 ? 1.686 5.240 19.419 1.00 91.06 347 GLY A CA 1
ATOM 2704 C C . GLY A 1 347 ? 3.176 4.970 19.578 1.00 91.06 347 GLY A C 1
ATOM 2705 O O . GLY A 1 347 ? 3.934 5.779 20.120 1.00 91.06 347 GLY A O 1
ATOM 2706 N N . PRO A 1 348 ? 3.618 3.805 19.099 1.00 88.75 348 PRO A N 1
ATOM 2707 C CA . PRO A 1 348 ? 5.024 3.461 19.129 1.00 88.75 348 PRO A CA 1
ATOM 2708 C C . PRO A 1 348 ? 5.855 4.426 18.275 1.00 88.75 348 PRO A C 1
ATOM 2710 O O . PRO A 1 348 ? 5.473 4.752 17.153 1.00 88.75 348 PRO A O 1
ATOM 2713 N N . VAL A 1 349 ? 6.993 4.875 18.799 1.00 88.56 349 VAL A N 1
ATOM 2714 C CA . VAL A 1 349 ? 7.958 5.692 18.052 1.00 88.56 349 VAL A CA 1
ATOM 2715 C C . VAL A 1 349 ? 9.091 4.764 17.617 1.00 88.56 349 VAL A C 1
ATOM 2717 O O . VAL A 1 349 ? 9.600 4.022 18.465 1.00 88.56 349 VAL A O 1
ATOM 2720 N N . PRO A 1 350 ? 9.459 4.730 16.324 1.00 83.75 350 PRO A N 1
ATOM 2721 C CA . PRO A 1 350 ? 10.601 3.946 15.885 1.00 83.75 350 PRO A CA 1
ATOM 2722 C C . PRO A 1 350 ? 11.856 4.389 16.647 1.00 83.75 350 PRO A C 1
ATOM 2724 O O . PRO A 1 350 ? 11.963 5.564 17.018 1.00 83.75 350 PRO A O 1
ATOM 2727 N N . PRO A 1 351 ? 12.822 3.482 16.885 1.00 78.12 351 PRO A N 1
ATOM 2728 C CA . PRO A 1 351 ? 14.151 3.902 17.302 1.00 78.12 351 PRO A CA 1
ATOM 2729 C C . PRO A 1 351 ? 14.623 5.008 16.353 1.00 78.12 351 PRO A C 1
ATOM 2731 O O . PRO A 1 351 ? 14.334 4.908 15.154 1.00 78.12 351 PRO A O 1
ATOM 2734 N N . PRO A 1 352 ? 15.313 6.054 16.843 1.00 69.94 352 PRO A N 1
ATOM 2735 C CA . PRO A 1 352 ? 15.897 7.037 15.952 1.00 69.94 352 PRO A CA 1
ATOM 2736 C C . PRO A 1 352 ? 16.685 6.271 14.894 1.00 69.94 352 PRO A C 1
ATOM 2738 O O . PRO A 1 352 ? 17.592 5.510 15.242 1.00 69.94 352 PRO A O 1
ATOM 2741 N N . LEU A 1 353 ? 16.332 6.447 13.616 1.00 65.12 353 LEU A N 1
ATOM 2742 C CA . LEU A 1 353 ? 17.285 6.157 12.552 1.00 65.12 353 LEU A CA 1
ATOM 2743 C C . LEU A 1 353 ? 18.569 6.866 12.980 1.00 65.12 353 LEU A C 1
ATOM 2745 O O . LEU A 1 353 ? 18.472 7.984 13.493 1.00 65.12 353 LEU A O 1
ATOM 2749 N N . HIS A 1 354 ? 19.729 6.215 12.887 1.00 56.94 354 HIS A N 1
ATOM 2750 C CA . HIS A 1 354 ? 21.011 6.815 13.255 1.00 56.94 354 HIS A CA 1
ATOM 2751 C C . HIS A 1 354 ? 21.312 7.999 12.317 1.00 56.94 354 HIS A C 1
ATOM 2753 O O . HIS A 1 354 ? 22.202 7.958 11.486 1.00 56.94 354 HIS A O 1
ATOM 2759 N N . GLN A 1 355 ? 20.563 9.089 12.454 1.00 46.03 355 GLN A N 1
ATOM 2760 C CA . GLN A 1 355 ? 20.781 10.380 11.845 1.00 46.03 355 GLN A CA 1
ATOM 2761 C C . GLN A 1 355 ? 21.857 11.046 12.685 1.00 46.03 355 GLN A C 1
ATOM 2763 O O . GLN A 1 355 ? 21.599 12.000 13.413 1.00 46.03 355 GLN A O 1
ATOM 2768 N N . THR A 1 356 ? 23.069 10.503 12.653 1.00 43.06 356 THR A N 1
ATOM 2769 C CA . THR A 1 356 ? 24.211 11.354 12.950 1.00 43.06 356 THR A CA 1
ATOM 2770 C C . THR A 1 356 ? 24.369 12.173 11.676 1.00 43.06 356 THR A C 1
ATOM 2772 O O . THR A 1 356 ? 24.707 11.592 10.647 1.00 43.06 356 THR A O 1
ATOM 2775 N N . PRO A 1 357 ? 24.069 13.487 11.660 1.00 43.97 357 PRO A N 1
ATOM 2776 C CA . PRO A 1 357 ? 24.440 14.294 10.509 1.00 43.97 357 PRO A CA 1
ATOM 2777 C C . PRO A 1 357 ? 25.939 14.069 10.316 1.00 43.97 357 PRO A C 1
ATOM 2779 O O . PRO A 1 357 ? 26.649 14.101 11.330 1.00 43.97 357 PRO A O 1
ATOM 2782 N N . PRO A 1 358 ? 26.438 13.812 9.094 1.00 43.84 358 PRO A N 1
ATOM 2783 C CA . PRO A 1 358 ? 27.864 13.675 8.876 1.00 43.84 358 PRO A CA 1
ATOM 2784 C C . PRO A 1 358 ? 28.512 14.948 9.405 1.00 43.84 358 PRO A C 1
ATOM 2786 O O . PRO A 1 358 ? 28.403 16.025 8.816 1.00 43.84 358 PRO A O 1
ATOM 2789 N N . GLN A 1 359 ? 29.130 14.849 10.581 1.00 40.88 359 GLN A N 1
ATOM 2790 C CA . GLN A 1 359 ? 29.890 15.940 11.138 1.00 40.88 359 GLN A CA 1
ATOM 2791 C C . GLN A 1 359 ? 31.084 16.029 10.207 1.00 40.88 359 GLN A C 1
ATOM 2793 O O . GLN A 1 359 ? 31.980 15.186 10.263 1.00 40.88 359 GLN A O 1
ATOM 2798 N N . ALA A 1 360 ? 31.022 16.983 9.276 1.00 42.72 360 ALA A N 1
ATOM 2799 C CA . ALA A 1 360 ? 32.066 17.269 8.315 1.00 42.72 360 ALA A CA 1
ATOM 2800 C C . ALA A 1 360 ? 33.330 17.660 9.086 1.00 42.72 360 ALA A C 1
ATOM 2802 O O . ALA A 1 360 ? 33.644 18.829 9.295 1.00 42.72 360 ALA A O 1
ATOM 2803 N N . THR A 1 361 ? 34.055 16.656 9.564 1.00 44.97 361 THR A N 1
ATOM 2804 C CA . THR A 1 361 ? 35.436 16.809 9.966 1.00 44.97 361 THR A CA 1
ATOM 2805 C C . THR A 1 361 ? 36.169 17.012 8.658 1.00 44.97 361 THR A C 1
ATOM 2807 O O . THR A 1 361 ? 36.366 16.084 7.876 1.00 44.97 361 THR A O 1
ATOM 2810 N N . ALA A 1 362 ? 36.470 18.277 8.370 1.00 43.03 362 ALA A N 1
ATOM 2811 C CA . ALA A 1 362 ? 37.306 18.692 7.262 1.00 43.03 362 ALA A CA 1
ATOM 2812 C C . ALA A 1 362 ? 38.694 18.057 7.428 1.00 43.03 362 ALA A C 1
ATOM 2814 O O . ALA A 1 362 ? 39.637 18.669 7.921 1.00 43.03 362 ALA A O 1
ATOM 2815 N N . SER A 1 363 ? 38.809 16.789 7.052 1.00 45.84 363 SER A N 1
ATOM 2816 C CA . SER A 1 363 ? 40.073 16.094 6.913 1.00 45.84 363 SER A CA 1
ATOM 2817 C C . SER A 1 363 ? 40.552 16.386 5.505 1.00 45.84 363 SER A C 1
ATOM 2819 O O . SER A 1 363 ? 40.297 15.626 4.571 1.00 45.84 363 SER A O 1
ATOM 2821 N N . THR A 1 364 ? 41.204 17.538 5.351 1.00 41.66 364 THR A N 1
ATOM 2822 C CA . THR A 1 364 ? 41.977 17.902 4.163 1.00 41.66 364 THR A CA 1
ATOM 2823 C C . THR A 1 364 ? 43.040 16.831 3.942 1.00 41.66 364 THR A C 1
ATOM 2825 O O . THR A 1 364 ? 44.154 16.908 4.455 1.00 41.66 364 THR A O 1
ATOM 2828 N N . SER A 1 365 ? 42.677 15.788 3.205 1.00 40.88 365 SER A N 1
ATOM 2829 C CA . SER A 1 365 ? 43.613 14.780 2.735 1.00 40.88 365 SER A CA 1
ATOM 2830 C C . SER A 1 365 ? 44.258 15.346 1.482 1.00 40.88 365 SER A C 1
ATOM 2832 O O . SER A 1 365 ? 43.722 15.238 0.382 1.00 40.88 365 SER A O 1
ATOM 2834 N N . THR A 1 366 ? 45.395 16.014 1.656 1.00 45.81 366 THR A N 1
ATOM 2835 C CA . THR A 1 366 ? 46.275 16.382 0.548 1.00 45.81 366 THR A CA 1
ATOM 2836 C C . THR A 1 366 ? 46.706 15.095 -0.154 1.00 45.81 366 THR A C 1
ATOM 2838 O O . THR A 1 366 ? 47.550 14.354 0.350 1.00 45.81 366 THR A O 1
ATOM 2841 N N . ILE A 1 367 ? 46.104 14.800 -1.307 1.00 41.28 367 ILE A N 1
ATOM 2842 C CA . ILE A 1 367 ? 46.540 13.713 -2.184 1.00 41.28 367 ILE A CA 1
ATOM 2843 C C . ILE A 1 367 ? 47.855 14.157 -2.826 1.00 41.28 367 ILE A C 1
ATOM 2845 O O . ILE A 1 367 ? 47.879 14.857 -3.837 1.00 41.28 367 ILE A O 1
ATOM 2849 N N . THR A 1 368 ? 48.971 13.755 -2.227 1.00 43.19 368 THR A N 1
ATOM 2850 C CA . THR A 1 368 ? 50.273 13.794 -2.891 1.00 43.19 368 THR A CA 1
ATOM 2851 C C . THR A 1 368 ? 50.315 12.637 -3.884 1.00 43.19 368 THR A C 1
ATOM 2853 O O . THR A 1 368 ? 50.452 11.479 -3.493 1.00 43.19 368 THR A O 1
ATOM 2856 N N . VAL A 1 369 ? 50.185 12.940 -5.177 1.00 44.22 369 VAL A N 1
ATOM 2857 C CA . VAL A 1 369 ? 50.419 11.976 -6.261 1.00 44.22 369 VAL A CA 1
ATOM 2858 C C . VAL A 1 369 ? 51.913 11.641 -6.279 1.00 44.22 369 VAL A C 1
ATOM 2860 O O . VAL A 1 369 ? 52.721 12.350 -6.876 1.00 44.22 369 VAL A O 1
ATOM 2863 N N . ALA A 1 370 ? 52.299 10.577 -5.574 1.00 41.72 370 ALA A N 1
ATOM 2864 C CA . ALA A 1 370 ? 53.629 9.997 -5.682 1.00 41.72 370 ALA A CA 1
ATOM 2865 C C . ALA A 1 370 ? 53.709 9.151 -6.962 1.00 41.72 370 ALA A C 1
ATOM 2867 O O . ALA A 1 370 ? 52.833 8.337 -7.251 1.00 41.72 370 ALA A O 1
ATOM 2868 N N . GLY A 1 371 ? 54.757 9.411 -7.742 1.00 40.09 371 GLY A N 1
ATOM 2869 C CA . GLY A 1 371 ? 54.955 8.917 -9.096 1.00 40.09 371 GLY A CA 1
ATOM 2870 C C . GLY A 1 371 ? 55.021 7.397 -9.262 1.00 40.09 371 GLY A C 1
ATOM 2871 O O . GLY A 1 371 ? 55.230 6.622 -8.332 1.00 40.09 371 GLY A O 1
ATOM 2872 N N . ALA A 1 372 ? 54.852 7.019 -10.527 1.00 49.28 372 ALA A N 1
ATOM 2873 C CA . ALA A 1 372 ? 54.862 5.673 -11.072 1.00 49.28 372 ALA A CA 1
ATOM 2874 C C . ALA A 1 372 ? 55.965 4.765 -10.500 1.00 49.28 372 ALA A C 1
ATOM 2876 O O . ALA A 1 372 ? 57.158 5.038 -10.636 1.00 49.28 372 ALA A O 1
ATOM 2877 N N . VAL A 1 373 ? 55.549 3.618 -9.959 1.00 43.44 373 VAL A N 1
ATOM 2878 C CA . VAL A 1 373 ? 56.427 2.474 -9.694 1.00 43.44 373 VAL A CA 1
ATOM 2879 C C . VAL A 1 373 ? 56.276 1.476 -10.853 1.00 43.44 373 VAL A C 1
ATOM 2881 O O . VAL A 1 373 ? 55.152 1.064 -11.154 1.00 43.44 373 VAL A O 1
ATOM 2884 N N . PRO A 1 374 ? 57.365 1.073 -11.534 1.00 48.34 374 PRO A N 1
ATOM 2885 C CA . PRO A 1 374 ? 57.292 0.152 -12.661 1.00 48.34 374 PRO A CA 1
ATOM 2886 C C . PRO A 1 374 ? 56.955 -1.280 -12.213 1.00 48.34 374 PRO A C 1
ATOM 2888 O O . PRO A 1 374 ? 57.484 -1.797 -11.226 1.00 48.34 374 PRO A O 1
ATOM 2891 N N . ARG A 1 375 ? 56.073 -1.930 -12.984 1.00 41.75 375 ARG A N 1
ATOM 2892 C CA . ARG A 1 375 ? 55.653 -3.330 -12.819 1.00 41.75 375 ARG A CA 1
ATOM 2893 C C . ARG A 1 375 ? 56.844 -4.288 -12.923 1.00 41.75 375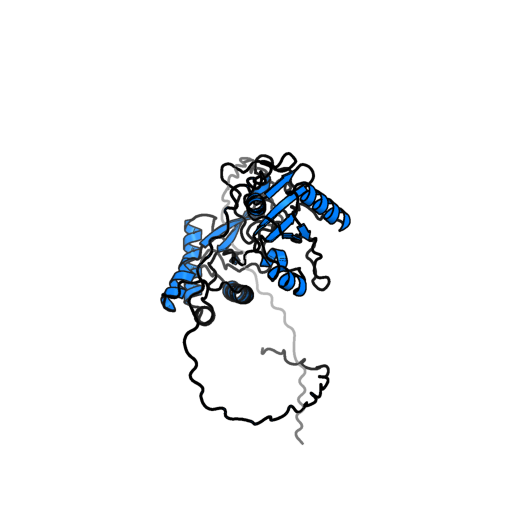 ARG A C 1
ATOM 2895 O O . ARG A 1 375 ? 57.600 -4.259 -13.890 1.00 41.75 375 ARG A O 1
ATOM 2902 N N . ARG A 1 376 ? 56.944 -5.201 -11.955 1.00 44.16 376 ARG A N 1
ATOM 2903 C CA . ARG A 1 376 ? 57.864 -6.346 -11.962 1.00 44.16 376 ARG A CA 1
ATOM 2904 C C . ARG A 1 376 ? 57.214 -7.521 -12.719 1.00 44.16 376 ARG A C 1
ATOM 2906 O O . ARG A 1 376 ? 56.050 -7.814 -12.444 1.00 44.16 376 ARG A O 1
ATOM 2913 N N . PRO A 1 377 ? 57.916 -8.208 -13.637 1.00 44.56 377 PRO A N 1
ATOM 2914 C CA . PRO A 1 377 ? 57.348 -9.324 -14.387 1.00 44.56 377 PRO A CA 1
ATOM 2915 C C . PRO A 1 377 ? 57.246 -10.571 -13.498 1.00 44.56 377 PRO A C 1
ATOM 2917 O O . PRO A 1 377 ? 58.232 -10.994 -12.890 1.00 44.56 377 PRO A O 1
ATOM 2920 N N . GLN A 1 378 ? 56.048 -11.154 -13.412 1.00 44.75 378 GLN A N 1
ATOM 2921 C CA . GLN A 1 378 ? 55.840 -12.462 -12.794 1.00 44.75 378 GLN A CA 1
ATOM 2922 C C . GLN A 1 378 ? 56.273 -13.561 -13.764 1.00 44.75 378 GLN A C 1
ATOM 2924 O O . GLN A 1 378 ? 55.798 -13.655 -14.894 1.00 44.75 378 GLN A O 1
ATOM 2929 N N . SER A 1 379 ? 57.209 -14.379 -13.297 1.00 40.50 379 SER A N 1
ATOM 2930 C CA . SER A 1 379 ? 57.701 -15.571 -13.962 1.00 40.50 379 SER A CA 1
ATOM 2931 C C . SER A 1 379 ? 56.712 -16.725 -13.825 1.00 40.50 379 SER A C 1
ATOM 2933 O O . SER A 1 379 ? 56.201 -17.019 -12.743 1.00 40.50 379 SER A O 1
ATOM 2935 N N . ALA A 1 380 ? 56.496 -17.406 -14.947 1.00 46.84 380 ALA A N 1
ATOM 2936 C CA . ALA A 1 380 ? 55.824 -18.687 -15.027 1.00 46.84 380 ALA A CA 1
ATOM 2937 C C . ALA A 1 380 ? 56.519 -19.724 -14.129 1.00 46.84 380 ALA A C 1
ATOM 2939 O O . ALA A 1 380 ? 57.722 -19.965 -14.248 1.00 46.84 380 ALA A O 1
ATOM 2940 N N . ARG A 1 381 ? 55.745 -20.378 -13.260 1.00 39.66 381 ARG A N 1
ATOM 2941 C CA . ARG A 1 381 ? 56.100 -21.678 -12.686 1.00 39.66 381 ARG A CA 1
ATOM 2942 C C . ARG A 1 381 ? 54.977 -22.649 -12.992 1.00 39.66 381 ARG A C 1
ATOM 2944 O O . ARG A 1 381 ? 53.876 -22.518 -12.468 1.00 39.66 381 ARG A O 1
ATOM 2951 N N . GLY A 1 382 ? 55.288 -23.603 -13.860 1.00 35.69 382 GLY A N 1
ATOM 2952 C CA . GLY A 1 382 ? 54.503 -24.811 -14.015 1.00 35.69 382 GLY A CA 1
ATOM 2953 C C . GLY A 1 382 ? 54.652 -25.725 -12.804 1.00 35.69 382 GLY A C 1
ATOM 2954 O O . GLY A 1 382 ? 55.644 -25.657 -12.076 1.00 35.69 382 GLY A O 1
ATOM 2955 N N . LEU A 1 383 ? 53.685 -26.622 -12.648 1.00 33.53 383 LEU A N 1
ATOM 2956 C CA . LEU A 1 383 ? 53.880 -27.896 -11.975 1.00 33.53 383 LEU A CA 1
ATOM 2957 C C . LEU A 1 383 ? 53.205 -29.009 -12.799 1.00 33.53 383 LEU A C 1
ATOM 2959 O O . LEU A 1 383 ? 52.079 -28.819 -13.260 1.00 33.53 383 LEU A O 1
ATOM 2963 N N . PRO A 1 384 ? 53.896 -30.144 -13.007 1.00 49.38 384 PRO A N 1
ATOM 2964 C CA . PRO A 1 384 ? 53.418 -31.309 -13.746 1.00 49.38 384 PRO A CA 1
ATOM 2965 C C . PRO A 1 384 ? 52.862 -32.375 -12.794 1.00 49.38 384 PRO A C 1
ATOM 2967 O O . PRO A 1 384 ? 53.431 -32.545 -11.726 1.00 49.38 384 P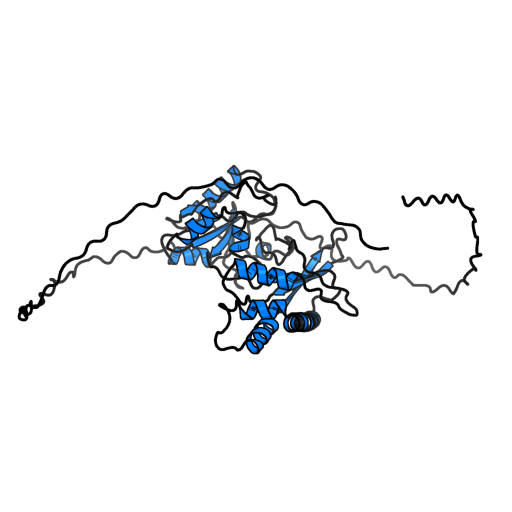RO A O 1
ATOM 2970 N N . TRP A 1 385 ? 51.861 -33.164 -13.203 1.00 38.72 385 TRP A N 1
ATOM 2971 C CA . TRP A 1 385 ? 51.697 -34.554 -12.740 1.00 38.72 385 TRP A CA 1
ATOM 2972 C C . TRP A 1 385 ? 51.014 -35.438 -13.798 1.00 38.72 385 TRP A C 1
ATOM 2974 O O . TRP A 1 385 ? 50.207 -34.994 -14.610 1.00 38.72 385 TRP A O 1
ATOM 2984 N N . LEU A 1 386 ? 51.469 -36.689 -13.791 1.00 38.00 386 LEU A N 1
ATOM 2985 C CA . LEU A 1 386 ? 51.408 -37.762 -14.781 1.00 38.00 386 LEU A CA 1
ATOM 2986 C C . LEU A 1 386 ? 50.111 -38.605 -14.766 1.00 38.00 386 LEU A C 1
ATOM 2988 O O . LEU A 1 386 ? 49.622 -38.953 -13.701 1.00 38.00 386 LEU A O 1
ATOM 2992 N N . ARG A 1 387 ? 49.705 -39.046 -15.973 1.00 35.78 387 ARG A N 1
ATOM 2993 C CA . ARG A 1 387 ? 49.482 -40.447 -16.440 1.00 35.78 387 ARG A CA 1
ATOM 2994 C C . ARG A 1 387 ? 48.690 -41.406 -15.528 1.00 35.78 387 ARG A C 1
ATOM 2996 O O . ARG A 1 387 ? 49.129 -41.771 -14.451 1.00 35.78 387 ARG A O 1
ATOM 3003 N N . SER A 1 388 ? 47.508 -41.845 -15.961 1.00 35.78 388 SER A N 1
ATOM 3004 C CA . SER A 1 388 ? 47.227 -43.013 -16.830 1.00 35.78 388 SER A CA 1
ATOM 3005 C C . SER A 1 388 ? 47.008 -44.324 -16.065 1.00 35.78 388 SER A C 1
ATOM 3007 O O . SER A 1 388 ? 47.966 -44.962 -15.641 1.00 35.78 388 SER A O 1
ATOM 3009 N N . THR A 1 389 ? 45.768 -44.802 -16.057 1.00 38.06 389 THR A N 1
ATOM 3010 C CA . THR A 1 389 ? 45.447 -46.233 -16.117 1.00 38.06 389 THR A CA 1
ATOM 3011 C C . THR A 1 389 ? 44.208 -46.399 -16.989 1.00 38.06 389 THR A C 1
ATOM 3013 O O . THR A 1 389 ? 43.107 -45.992 -16.633 1.00 38.06 389 THR A O 1
ATOM 3016 N N . GLY A 1 390 ? 44.413 -46.962 -18.179 1.00 33.94 390 GLY A N 1
ATOM 3017 C CA . GLY A 1 390 ? 43.332 -47.484 -19.000 1.00 33.94 390 GLY A CA 1
ATOM 3018 C C . GLY A 1 390 ? 42.835 -48.819 -18.451 1.00 33.94 390 GLY A C 1
ATOM 3019 O O . GLY A 1 390 ? 43.603 -49.589 -17.870 1.00 33.94 390 GLY A O 1
ATOM 3020 N N . ARG A 1 391 ? 41.557 -49.113 -18.690 1.00 41.78 391 ARG A N 1
ATOM 3021 C CA . ARG A 1 391 ? 41.095 -50.484 -18.900 1.00 41.78 391 ARG A CA 1
ATOM 3022 C C . ARG A 1 391 ? 39.794 -50.477 -19.696 1.00 41.78 391 ARG A C 1
ATOM 3024 O O . ARG A 1 391 ? 38.730 -50.192 -19.162 1.00 41.78 391 ARG A O 1
ATOM 3031 N N . GLU A 1 392 ? 39.922 -50.806 -20.974 1.00 44.69 392 GLU A N 1
ATOM 3032 C CA . GLU A 1 392 ? 38.841 -51.301 -21.820 1.00 44.69 392 GLU A CA 1
ATOM 3033 C C . GLU A 1 392 ? 38.318 -52.638 -21.271 1.00 44.69 392 GLU A C 1
ATOM 3035 O O . GLU A 1 392 ? 39.107 -53.512 -20.898 1.00 44.69 392 GLU A O 1
ATOM 3040 N N . ARG A 1 393 ? 36.995 -52.819 -21.287 1.00 47.78 393 ARG A N 1
ATOM 3041 C CA . ARG A 1 393 ? 36.351 -54.095 -21.627 1.00 47.78 393 ARG A CA 1
ATOM 3042 C C . ARG A 1 393 ? 35.066 -53.804 -22.389 1.00 47.78 393 ARG A C 1
ATOM 3044 O O . ARG A 1 393 ? 34.123 -53.262 -21.826 1.00 47.78 393 ARG A O 1
ATOM 3051 N N . ALA A 1 394 ? 35.069 -54.200 -23.654 1.00 48.38 394 ALA A N 1
ATOM 3052 C CA . ALA A 1 394 ? 33.878 -54.545 -24.406 1.00 48.38 394 ALA A CA 1
ATOM 3053 C C . ALA A 1 394 ? 33.482 -55.995 -24.078 1.00 48.38 394 ALA A C 1
ATOM 3055 O O . ALA A 1 394 ? 34.360 -56.834 -23.860 1.00 48.38 394 ALA A O 1
ATOM 3056 N N . ALA A 1 395 ? 32.182 -56.274 -24.075 1.00 50.31 395 ALA A N 1
ATOM 3057 C CA . ALA A 1 395 ? 31.618 -57.576 -24.410 1.00 50.31 395 ALA A CA 1
ATOM 3058 C C . ALA A 1 395 ? 30.139 -57.382 -24.776 1.00 50.31 395 ALA A C 1
ATOM 3060 O O . ALA A 1 395 ? 29.306 -57.190 -23.895 1.00 50.31 395 ALA A O 1
ATOM 3061 N N . ASP A 1 396 ? 29.862 -57.425 -26.078 1.00 53.12 396 ASP A N 1
ATOM 3062 C CA . ASP A 1 396 ? 28.591 -57.894 -26.625 1.00 53.12 396 ASP A CA 1
ATOM 3063 C C . ASP A 1 396 ? 28.584 -59.428 -26.561 1.00 53.12 396 ASP A C 1
ATOM 3065 O O . ASP A 1 396 ? 29.550 -60.062 -27.000 1.00 53.12 396 ASP A O 1
ATOM 3069 N N . SER A 1 397 ? 27.511 -60.011 -26.024 1.00 61.69 397 SER A N 1
ATOM 3070 C CA . SER A 1 397 ? 26.900 -61.305 -26.390 1.00 61.69 397 SER A CA 1
ATOM 3071 C C . SER A 1 397 ? 25.596 -61.476 -25.624 1.00 61.69 397 SER A C 1
ATOM 3073 O O . SER A 1 397 ? 25.647 -61.358 -24.377 1.00 61.69 397 SER A O 1
#

Sequence (397 aa):
MPNQFEALCDKSPRQQDMTMHEGDDGTHDGDGGTGEELSPAPSKRSHSPPGDDDVPPKKRHMVPEEPRGYVMPVPESGWPDVDGISVQGLTHYLPPRVKIGWGNVTGPKFLVWPARAHSIPTDVARIRMLQHVISLLPHGTQLIPTAPDTDKAFPDECSIAHLASHGCQDEADLILSRTCWSSKKVTWFTKAWNHDIDPFLHTITRLTYDGSPESAEELEGMFQALMLADTVLWDFVADTHDALLQELDHEEMMEYLSSSTTFRPLLTDKSGSPDVYRTDWNIYVISPTSDLELNLRFREILSTYEIETTLFGTGKAVQDGTSCVICTGAGHSQGLCPFPQLDGWMGPVPPPLHQTPPQATASTSTITVAGAVPRRPQSARGLPWLRSTGRERAADS

pLDDT: mean 76.64, std 21.22, range [29.69, 98.5]